Protein AF-0000000069347859 (afdb_homodimer)

Solvent-accessible surface area (backbone atoms only — not comparable to full-atom values): 22493 Å² total; per-residue (Å²): 118,84,64,68,65,34,41,18,44,29,50,79,55,50,52,41,18,40,32,42,60,48,51,50,51,42,46,73,40,62,38,60,33,41,24,38,64,28,28,34,39,69,63,22,77,39,37,33,40,25,36,61,44,46,33,32,34,40,77,71,50,85,68,45,31,38,32,39,39,41,43,64,59,62,72,77,44,47,63,52,31,40,75,20,56,45,35,29,45,25,37,44,47,92,66,30,78,89,48,43,68,61,45,37,49,52,29,45,75,60,68,25,45,30,26,36,26,42,52,62,86,49,64,65,72,76,50,46,62,44,57,69,38,97,70,43,44,61,30,41,34,43,27,21,30,75,79,59,64,82,80,47,68,54,42,72,76,42,41,58,47,40,33,52,47,31,72,76,37,67,66,58,45,27,30,39,40,40,42,34,36,88,89,40,33,55,64,45,15,65,29,49,33,31,29,45,30,25,28,50,53,33,68,68,38,96,49,37,41,58,45,49,48,51,47,45,48,37,26,52,52,35,59,67,74,99,117,83,65,70,66,34,40,18,44,28,50,80,56,50,51,40,18,40,31,41,58,48,51,51,51,43,46,73,38,62,39,61,33,42,22,38,63,28,28,34,40,69,62,21,79,40,37,33,38,24,38,62,45,46,32,32,36,40,77,70,50,86,67,44,32,39,31,38,38,42,42,63,59,62,74,77,43,48,64,53,30,40,75,21,55,45,37,29,45,24,37,43,47,92,66,30,77,89,47,42,67,62,45,39,49,52,31,46,75,60,67,26,45,30,26,38,26,42,51,63,88,50,66,63,74,74,50,47,62,45,56,68,39,97,69,43,43,61,31,41,34,43,27,20,30,75,79,58,64,82,79,45,68,53,42,72,78,43,40,58,47,39,33,53,47,32,72,76,37,68,64,57,45,26,30,37,40,40,42,34,36,86,91,40,33,54,61,45,15,64,29,48,33,32,29,44,30,26,28,50,53,32,69,68,38,97,50,37,41,57,45,50,48,50,48,44,48,37,27,52,53,36,61,68,74,99

Foldseek 3Di:
DAAAFAEEEECQQPDLVPSLVVVVVLVVLPGQAHEYEAACCVLANDHDDALVSLLVNVVRDPGAYHYAHSYQCLQVRLVSNLVSPHAADEYELVRCLVPVVVVLVSNVVSNHQYEYEYELVDDLVSQVCQCPDPRHGQEYEYEQDGPHDADDAGNLVSLVSLLVCCVVPVHGAYEYDHRDWLVCLLSNLLSPHRYYYHYCRQVVDPRNSVGSVSNNVSNVVNSVVD/DAAAFAEEEECQQPDLVPSLVVVVVLVVLPHQAHEYEAACCVLANDHDDALVSLLVNVVRDPGAYHYAHSYQCLQVRLVSNLVSPHAADEYELVRCLVPVVVVLVSNVVSNHQYEYEYELVDDLVSQVCQCPDPRHGQEYEYEQDGPHDADAAGNLVSLVSLLVCCVVPVHGAYEYDHRDWLVCLLSNLLSPHRYYYHYCRQVVDPRNSVGSVSNNVSNVVNSVVD

Radius of gyration: 23.57 Å; Cα contacts (8 Å, |Δi|>4): 1027; chains: 2; bounding box: 39×76×50 Å

Nearest PDB structures (foldseek):
  1h1z-assembly1_B  TM=1.000E+00  e=7.703E-39  Oryza sativa
  3ovr-assembly1_B  TM=9.730E-01  e=4.367E-28  Homo sapiens
  1tqx-assembly1_A  TM=9.495E-01  e=8.957E-27  Plasmodium falciparum 3D7
  2fli-assembly1_D  TM=9.448E-01  e=2.084E-24  Streptococcus pyogenes
  3ct7-assembly1_A  TM=8.861E-01  e=4.408E-19  unclassified

Organism: Musa acuminata subsp. malaccensis (NCBI:txid214687)

Structure (mmCIF, N/CA/C/O backbone):
data_AF-0000000069347859-model_v1
#
loop_
_entity.id
_entity.type
_entity.pdbx_description
1 polymer 'Ribulose-phosphate 3-epimerase'
#
loop_
_atom_site.group_PDB
_atom_site.id
_atom_site.type_symbol
_atom_site.label_atom_id
_atom_site.label_alt_id
_atom_site.label_comp_id
_atom_site.label_asym_id
_atom_site.label_entity_id
_atom_site.label_seq_id
_atom_site.pdbx_PDB_ins_code
_atom_site.Cartn_x
_atom_site.Cartn_y
_atom_site.Cartn_z
_atom_site.occupancy
_atom_site.B_iso_or_equiv
_atom_site.auth_seq_id
_atom_site.auth_comp_id
_atom_site.auth_asym_id
_atom_site.auth_atom_id
_atom_site.pdbx_PDB_model_num
ATOM 1 N N . MET A 1 1 ? -6.633 32.719 18.703 1 61.97 1 MET A N 1
ATOM 2 C CA . MET A 1 1 ? -6.188 31.594 19.531 1 61.97 1 MET A CA 1
ATOM 3 C C . MET A 1 1 ? -5.062 30.812 18.844 1 61.97 1 MET A C 1
ATOM 5 O O . MET A 1 1 ? -5.086 30.625 17.625 1 61.97 1 MET A O 1
ATOM 9 N N . ALA A 1 2 ? -3.932 30.531 19.484 1 82.81 2 ALA A N 1
ATOM 10 C CA . ALA A 1 2 ? -2.729 29.922 18.906 1 82.81 2 ALA A CA 1
ATOM 11 C C . ALA A 1 2 ? -2.984 28.484 18.484 1 82.81 2 ALA A C 1
ATOM 13 O O . ALA A 1 2 ? -3.688 27.734 19.172 1 82.81 2 ALA A O 1
ATOM 14 N N . VAL A 1 3 ? -2.725 28.172 17.281 1 93.12 3 VAL A N 1
ATOM 15 C CA . VAL A 1 3 ? -2.854 26.797 16.781 1 93.12 3 VAL A CA 1
ATOM 16 C C . VAL A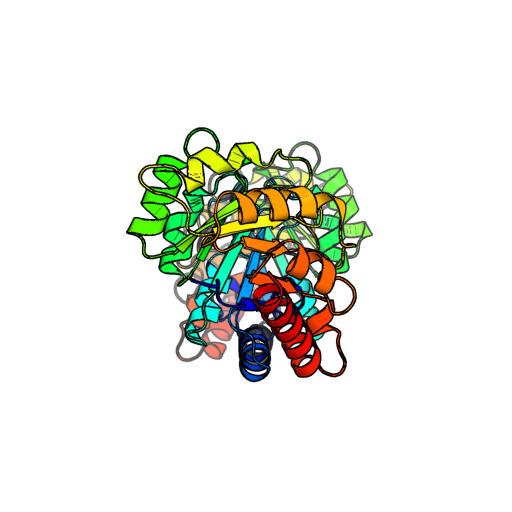 1 3 ? -1.973 25.859 17.594 1 93.12 3 VAL A C 1
ATOM 18 O O . VAL A 1 3 ? -0.969 26.281 18.172 1 93.12 3 VAL A O 1
ATOM 21 N N . VAL A 1 4 ? -2.428 24.641 17.797 1 97.25 4 VAL A N 1
ATOM 22 C CA . VAL A 1 4 ? -1.734 23.656 18.609 1 97.25 4 VAL A CA 1
ATOM 23 C C . VAL A 1 4 ? -0.662 22.953 17.781 1 97.25 4 VAL A C 1
ATOM 25 O O . VAL A 1 4 ? -0.899 22.594 16.641 1 97.25 4 VAL A O 1
ATOM 28 N N . ALA A 1 5 ? 0.494 22.797 18.359 1 98.62 5 ALA A N 1
ATOM 29 C CA . ALA A 1 5 ? 1.564 22.047 17.719 1 98.62 5 ALA A CA 1
ATOM 30 C C . ALA A 1 5 ? 1.192 20.562 17.594 1 98.62 5 ALA A C 1
ATOM 32 O O . ALA A 1 5 ? 0.828 19.922 18.594 1 98.62 5 ALA A O 1
ATOM 33 N N . LYS A 1 6 ? 1.215 20.016 16.438 1 98.81 6 LYS A N 1
ATOM 34 C CA . LYS A 1 6 ? 0.992 18.594 16.156 1 98.81 6 LYS A CA 1
ATOM 35 C C . LYS A 1 6 ? 2.197 17.984 15.453 1 98.81 6 LYS A C 1
ATOM 37 O O . LYS A 1 6 ? 2.555 18.391 14.344 1 98.81 6 LYS A O 1
ATOM 42 N N . ILE A 1 7 ? 2.787 17.047 16.125 1 98.94 7 ILE A N 1
ATOM 43 C CA . ILE A 1 7 ? 3.893 16.312 15.516 1 98.94 7 ILE A CA 1
ATOM 44 C C . ILE A 1 7 ? 3.389 14.984 14.969 1 98.94 7 ILE A C 1
ATOM 46 O O . ILE A 1 7 ? 2.795 14.188 15.711 1 98.94 7 ILE A O 1
ATOM 50 N N . ALA A 1 8 ? 3.615 14.727 13.688 1 98.94 8 ALA A N 1
ATOM 51 C CA . ALA A 1 8 ? 3.076 13.555 12.992 1 98.94 8 ALA A CA 1
ATOM 52 C C . ALA A 1 8 ? 4.18 12.789 12.266 1 98.94 8 ALA A C 1
ATOM 54 O O . ALA A 1 8 ? 4.379 12.969 11.062 1 98.94 8 ALA A O 1
ATOM 55 N N . PRO A 1 9 ? 4.871 11.914 12.961 1 98.88 9 PRO A N 1
ATOM 56 C CA . PRO A 1 9 ? 5.875 11.109 12.258 1 98.88 9 PRO A CA 1
ATOM 57 C C . PRO A 1 9 ? 5.301 10.359 11.062 1 98.88 9 PRO A C 1
ATOM 59 O O . PRO A 1 9 ? 4.199 9.812 11.141 1 98.88 9 PRO A O 1
ATOM 62 N N . SER A 1 10 ? 5.992 10.477 9.914 1 98.88 10 SER A N 1
ATOM 63 C CA . SER A 1 10 ? 5.586 9.719 8.734 1 98.88 10 SER A CA 1
ATOM 64 C C . SER A 1 10 ? 5.906 8.234 8.883 1 98.88 10 SER A C 1
ATOM 66 O O . SER A 1 10 ? 7.078 7.852 8.922 1 98.88 10 SER A O 1
ATOM 68 N N . MET A 1 11 ? 4.91 7.465 8.805 1 98.75 11 MET A N 1
ATOM 69 C CA . MET A 1 11 ? 5.086 6.023 8.984 1 98.75 11 MET A CA 1
ATOM 70 C C . MET A 1 11 ? 5.746 5.398 7.762 1 98.75 11 MET A C 1
ATOM 72 O O . MET A 1 11 ? 6.172 4.246 7.805 1 98.75 11 MET A O 1
ATOM 76 N N . LEU A 1 12 ? 5.883 6.156 6.715 1 98.56 12 LEU A N 1
ATOM 77 C CA . LEU A 1 12 ? 6.598 5.684 5.535 1 98.56 12 LEU A CA 1
ATOM 78 C C . LEU A 1 12 ? 8.023 5.281 5.891 1 98.56 12 LEU A C 1
ATOM 80 O O . LEU A 1 12 ? 8.625 4.438 5.219 1 98.56 12 LEU A O 1
ATOM 84 N N . SER A 1 13 ? 8.562 5.902 6.945 1 98.25 13 SER A N 1
ATOM 85 C CA . SER A 1 13 ? 9.938 5.629 7.367 1 98.25 13 SER A CA 1
ATOM 86 C C . SER A 1 13 ? 9.984 4.5 8.391 1 98.25 13 SER A C 1
ATOM 88 O O . SER A 1 13 ? 11.062 4.102 8.828 1 98.25 13 SER A O 1
ATOM 90 N N . SER A 1 14 ? 8.852 3.955 8.75 1 98.44 14 SER A N 1
ATOM 91 C CA . SER A 1 14 ? 8.789 2.908 9.766 1 98.44 14 SER A CA 1
ATOM 92 C C . SER A 1 14 ? 8.992 1.528 9.148 1 98.44 14 SER A C 1
ATOM 94 O O . SER A 1 14 ? 9.133 1.402 7.926 1 98.44 14 SER A O 1
ATOM 96 N N . ASP A 1 15 ? 9.102 0.506 10.016 1 98.69 15 ASP A N 1
ATOM 97 C CA . ASP A 1 15 ? 9.016 -0.893 9.609 1 98.69 15 ASP A CA 1
ATOM 98 C C . ASP A 1 15 ? 7.559 -1.321 9.43 1 98.69 15 ASP A C 1
ATOM 100 O O . ASP A 1 15 ? 6.895 -1.711 10.391 1 98.69 15 ASP A O 1
ATOM 104 N N . PHE A 1 16 ? 7.113 -1.392 8.164 1 98.88 16 PHE A N 1
ATOM 105 C CA . PHE A 1 16 ? 5.723 -1.728 7.883 1 98.88 16 PHE A CA 1
ATOM 106 C C . PHE A 1 16 ? 5.402 -3.143 8.344 1 98.88 16 PHE A C 1
ATOM 108 O O . PHE A 1 16 ? 4.234 -3.492 8.539 1 98.88 16 PHE A O 1
ATOM 115 N N . ALA A 1 17 ? 6.449 -3.967 8.484 1 98.88 17 ALA A N 1
ATOM 116 C CA . ALA A 1 17 ? 6.207 -5.348 8.898 1 98.88 17 ALA A CA 1
ATOM 117 C C . ALA A 1 17 ? 5.84 -5.414 10.383 1 98.88 17 ALA A C 1
ATOM 119 O O . ALA A 1 17 ? 5.34 -6.438 10.859 1 98.88 17 ALA A O 1
ATOM 120 N N . ASN A 1 18 ? 6.113 -4.379 11.109 1 98.81 18 ASN A N 1
ATOM 121 C CA . ASN A 1 18 ? 5.777 -4.227 12.516 1 98.81 18 ASN A CA 1
ATOM 122 C C . ASN A 1 18 ? 5.121 -2.875 12.797 1 98.81 18 ASN A C 1
ATOM 124 O O . ASN A 1 18 ? 5.523 -2.16 13.711 1 98.81 18 ASN A O 1
ATOM 128 N N . LEU A 1 19 ? 4.141 -2.586 12.039 1 98.94 19 LEU A N 1
ATOM 129 C CA . LEU A 1 19 ? 3.533 -1.259 11.984 1 98.94 19 LEU A CA 1
ATOM 130 C C . LEU A 1 19 ? 2.857 -0.917 13.305 1 98.94 19 LEU A C 1
ATOM 132 O O . LEU A 1 19 ? 2.932 0.223 13.773 1 98.94 19 LEU A O 1
ATOM 136 N N . ALA A 1 20 ? 2.186 -1.908 13.93 1 98.88 20 ALA A N 1
ATOM 137 C CA . ALA A 1 20 ? 1.507 -1.663 15.203 1 98.88 20 ALA A CA 1
ATOM 138 C C . ALA A 1 20 ? 2.498 -1.227 16.281 1 98.88 20 ALA A C 1
ATOM 140 O O . ALA A 1 20 ? 2.262 -0.247 16.984 1 98.88 20 ALA A O 1
ATOM 141 N N . SER A 1 21 ? 3.586 -1.919 16.359 1 98.81 21 SER A N 1
ATOM 142 C CA . SER A 1 21 ? 4.602 -1.599 17.359 1 98.81 21 SER A CA 1
ATOM 143 C C . SER A 1 21 ? 5.27 -0.26 17.062 1 98.81 21 SER A C 1
ATOM 145 O O . SER A 1 21 ? 5.578 0.505 17.969 1 98.81 21 SER A O 1
ATOM 147 N N . GLU A 1 22 ? 5.5 -0.014 15.797 1 98.81 22 GLU A N 1
ATOM 148 C CA . GLU A 1 22 ? 6.086 1.263 15.398 1 98.81 22 GLU A CA 1
ATOM 149 C C . GLU A 1 22 ? 5.164 2.426 15.75 1 98.81 22 GLU A C 1
ATOM 151 O O . GLU A 1 22 ? 5.625 3.473 16.203 1 98.81 22 GLU A O 1
ATOM 156 N N . ALA A 1 23 ? 3.904 2.221 15.469 1 98.88 23 ALA A N 1
ATOM 157 C CA . ALA A 1 23 ? 2.916 3.242 15.812 1 98.88 23 ALA A CA 1
ATOM 158 C C . ALA A 1 23 ? 2.906 3.518 17.312 1 98.88 23 ALA A C 1
ATOM 160 O O . ALA A 1 23 ? 2.943 4.676 17.734 1 98.88 23 ALA A O 1
ATOM 161 N N . GLU A 1 24 ? 2.869 2.473 18.094 1 98.81 24 GLU A N 1
ATOM 162 C CA . GLU A 1 24 ? 2.873 2.604 19.547 1 98.81 24 GLU A CA 1
ATOM 163 C C . GLU A 1 24 ? 4.137 3.307 20.031 1 98.81 24 GLU A C 1
ATOM 165 O O . GLU A 1 24 ? 4.074 4.156 20.922 1 98.81 24 GLU A O 1
ATOM 170 N N . ARG A 1 25 ? 5.195 2.914 19.469 1 98.56 25 ARG A N 1
ATOM 171 C CA . ARG A 1 25 ? 6.484 3.504 19.812 1 98.56 25 ARG A CA 1
ATOM 172 C C . ARG A 1 25 ? 6.473 5.012 19.594 1 98.56 25 ARG A C 1
ATOM 174 O O . ARG A 1 25 ? 6.895 5.777 20.469 1 98.56 25 ARG A O 1
ATOM 181 N N . MET A 1 26 ? 5.98 5.438 18.453 1 98.88 26 MET A N 1
ATOM 182 C CA . MET A 1 26 ? 5.945 6.859 18.125 1 98.88 26 MET A CA 1
ATOM 183 C C . MET A 1 26 ? 5.008 7.613 19.062 1 98.88 26 MET A C 1
ATOM 185 O O . MET A 1 26 ? 5.316 8.727 19.484 1 98.88 26 MET A O 1
ATOM 189 N N . LEU A 1 27 ? 3.875 7.008 19.359 1 98.88 27 LEU A N 1
ATOM 190 C CA . LEU A 1 27 ? 2.93 7.641 20.281 1 98.88 27 LEU A CA 1
ATOM 191 C C . LEU A 1 27 ? 3.533 7.781 21.672 1 98.88 27 LEU A C 1
ATOM 193 O O . LEU A 1 27 ? 3.404 8.828 22.297 1 98.88 27 LEU A O 1
ATOM 197 N N . ARG A 1 28 ? 4.215 6.77 22.094 1 98.62 28 ARG A N 1
ATOM 198 C CA . ARG A 1 28 ? 4.883 6.805 23.391 1 98.62 28 ARG A CA 1
ATOM 199 C C . ARG A 1 28 ? 5.953 7.887 23.422 1 98.62 28 ARG A C 1
ATOM 201 O O . ARG A 1 28 ? 6.195 8.5 24.469 1 98.62 28 ARG A O 1
ATOM 208 N N . PHE A 1 29 ? 6.527 8.133 22.297 1 98.69 29 PHE A N 1
ATOM 209 C CA . PHE A 1 29 ? 7.602 9.109 22.203 1 98.69 29 PHE A CA 1
ATOM 210 C C . PHE A 1 29 ? 7.043 10.523 22.109 1 98.69 29 PHE A C 1
ATOM 212 O O . PHE A 1 29 ? 7.797 11.5 22.109 1 98.69 29 PHE A O 1
ATOM 219 N N . GLY A 1 30 ? 5.715 10.656 21.969 1 98.69 30 GLY A N 1
ATOM 220 C CA . GLY A 1 30 ? 5.113 11.977 22.078 1 98.69 30 GLY A CA 1
ATOM 221 C C . GLY A 1 30 ? 4.461 12.438 20.781 1 98.69 30 GLY A C 1
ATOM 222 O O . GLY A 1 30 ? 4.027 13.586 20.688 1 98.69 30 GLY A O 1
ATOM 223 N N . ALA A 1 31 ? 4.383 11.594 19.812 1 98.88 31 ALA A N 1
ATOM 224 C CA . ALA A 1 31 ? 3.691 11.953 18.578 1 98.88 31 ALA A CA 1
ATOM 225 C C . ALA A 1 31 ? 2.215 12.242 18.844 1 98.88 31 ALA A C 1
ATOM 227 O O . ALA A 1 31 ? 1.581 11.57 19.656 1 98.88 31 ALA A O 1
ATOM 228 N N . ASP A 1 32 ? 1.672 13.211 18.156 1 98.88 32 ASP A N 1
ATOM 229 C CA . ASP A 1 32 ? 0.252 13.539 18.25 1 98.88 32 ASP A CA 1
ATOM 230 C C . ASP A 1 32 ? -0.556 12.758 17.203 1 98.88 32 ASP A C 1
ATOM 232 O O . ASP A 1 32 ? -1.674 12.32 17.484 1 98.88 32 ASP A O 1
ATOM 236 N N . TRP A 1 33 ? -0.047 12.688 16 1 98.88 33 TRP A N 1
ATOM 237 C CA . TRP A 1 33 ? -0.648 12.016 14.859 1 98.88 33 TRP A CA 1
ATOM 238 C C . TRP A 1 33 ? 0.317 11 14.258 1 98.88 33 TRP A C 1
ATOM 240 O O . TRP A 1 33 ? 1.512 11.008 14.562 1 98.88 33 TRP A O 1
ATOM 250 N N . LEU A 1 34 ? -0.183 10.055 13.547 1 98.94 34 LEU A N 1
ATOM 251 C CA . LEU A 1 34 ? 0.588 9.18 12.68 1 98.94 34 LEU A CA 1
ATOM 252 C C . LEU A 1 34 ? 0.297 9.477 11.211 1 98.94 34 LEU A C 1
ATOM 254 O O . LEU A 1 34 ? -0.839 9.336 10.758 1 98.94 34 LEU A O 1
ATOM 258 N N . HIS A 1 35 ? 1.325 9.961 10.547 1 98.94 35 HIS A N 1
ATOM 259 C CA . HIS A 1 35 ? 1.17 10.367 9.148 1 98.94 35 HIS A CA 1
ATOM 260 C C . HIS A 1 35 ? 1.277 9.164 8.219 1 98.94 35 HIS A C 1
ATOM 262 O O . HIS A 1 35 ? 2.271 8.43 8.25 1 98.94 35 HIS A O 1
ATOM 268 N N . MET A 1 36 ? 0.243 8.945 7.449 1 98.94 36 MET A N 1
ATOM 269 C CA . MET A 1 36 ? 0.14 7.793 6.555 1 98.94 36 MET A CA 1
ATOM 270 C C . MET A 1 36 ? 0.163 8.234 5.094 1 98.94 36 MET A C 1
ATOM 272 O O . MET A 1 36 ? -0.792 8.852 4.613 1 98.94 36 MET A O 1
ATOM 276 N N . ASP A 1 37 ? 1.221 7.91 4.422 1 98.94 37 ASP A N 1
ATOM 277 C CA . ASP A 1 37 ? 1.4 8.32 3.033 1 98.94 37 ASP A CA 1
ATOM 278 C C . ASP A 1 37 ? 0.78 7.301 2.078 1 98.94 37 ASP A C 1
ATOM 280 O O . ASP A 1 37 ? 1.318 6.207 1.892 1 98.94 37 ASP A O 1
ATOM 284 N N . ILE A 1 38 ? -0.315 7.664 1.462 1 98.94 38 ILE A N 1
ATOM 285 C CA . ILE A 1 38 ? -1.02 6.828 0.499 1 98.94 38 ILE A CA 1
ATOM 286 C C . ILE A 1 38 ? -0.676 7.273 -0.921 1 98.94 38 ILE A C 1
ATOM 288 O O . ILE A 1 38 ? -0.979 8.398 -1.314 1 98.94 38 ILE A O 1
ATOM 292 N N . MET A 1 39 ? 0.008 6.445 -1.697 1 98.94 39 MET A N 1
ATOM 293 C CA . MET A 1 39 ? 0.49 6.754 -3.041 1 98.94 39 MET A CA 1
ATOM 294 C C . MET A 1 39 ? 0.031 5.699 -4.039 1 98.94 39 MET A C 1
ATOM 296 O O . MET A 1 39 ? 0.104 4.5 -3.762 1 98.94 39 MET A O 1
ATOM 300 N N . ASP A 1 40 ? -0.379 6.094 -5.293 1 98.81 40 ASP A N 1
ATOM 301 C CA . ASP A 1 40 ? -1.04 5.152 -6.195 1 98.81 40 ASP A CA 1
ATOM 302 C C . ASP A 1 40 ? -0.142 4.805 -7.379 1 98.81 40 ASP A C 1
ATOM 304 O O . ASP A 1 40 ? -0.563 4.098 -8.297 1 98.81 40 ASP A O 1
ATOM 308 N N . GLY A 1 41 ? 1.106 5.348 -7.406 1 98.56 41 GLY A N 1
ATOM 309 C CA . GLY A 1 41 ? 1.998 5.051 -8.516 1 98.56 41 GLY A CA 1
ATOM 310 C C . GLY A 1 41 ? 1.647 5.805 -9.781 1 98.56 41 GLY A C 1
ATOM 311 O O . GLY A 1 41 ? 2.219 5.547 -10.844 1 98.56 41 GLY A O 1
ATOM 312 N N . HIS A 1 42 ? 0.699 6.719 -9.836 1 98.62 42 HIS A N 1
ATOM 313 C CA . HIS A 1 42 ? 0.256 7.496 -10.992 1 98.62 42 HIS A CA 1
ATOM 314 C C . HIS A 1 42 ? 0.398 8.992 -10.734 1 98.62 42 HIS A C 1
ATOM 316 O O . HIS A 1 42 ? 1.08 9.695 -11.484 1 98.62 42 HIS A O 1
ATOM 322 N N . PHE A 1 43 ? -0.199 9.453 -9.633 1 98.75 43 PHE A N 1
ATOM 323 C CA . PHE A 1 43 ? 0.003 10.852 -9.266 1 98.75 43 PHE A CA 1
ATOM 324 C C . PHE A 1 43 ? 1.464 11.109 -8.922 1 98.75 43 PHE A C 1
ATOM 326 O O . PHE A 1 43 ? 2.014 12.156 -9.289 1 98.75 43 PHE A O 1
ATOM 333 N N . VAL A 1 44 ? 2.041 10.211 -8.133 1 98.56 44 VAL A N 1
ATOM 334 C CA . VAL A 1 44 ? 3.477 10.102 -7.895 1 98.56 44 VAL A CA 1
ATOM 335 C C . VAL A 1 44 ? 3.979 8.734 -8.344 1 98.56 44 VAL A C 1
ATOM 337 O O . VAL A 1 44 ? 3.195 7.789 -8.461 1 98.56 44 VAL A O 1
ATOM 340 N N . PRO A 1 45 ? 5.25 8.602 -8.617 1 97.38 45 PRO A N 1
ATOM 341 C CA . PRO A 1 45 ? 5.738 7.34 -9.172 1 97.38 45 PRO A CA 1
ATOM 342 C C . PRO A 1 45 ? 5.715 6.199 -8.156 1 97.38 45 PRO A C 1
ATOM 344 O O . PRO A 1 45 ? 5.598 5.031 -8.539 1 97.38 45 PRO A O 1
ATOM 347 N N . ASN A 1 46 ? 5.754 6.473 -6.938 1 98.06 46 ASN A N 1
ATOM 348 C CA . ASN A 1 46 ? 5.816 5.449 -5.902 1 98.06 46 ASN A CA 1
ATOM 349 C C . ASN A 1 46 ? 4.43 4.918 -5.551 1 98.06 46 ASN A C 1
ATOM 351 O O . ASN A 1 46 ? 3.459 5.676 -5.535 1 98.06 46 ASN A O 1
ATOM 355 N N . LEU A 1 47 ? 4.316 3.582 -5.336 1 98.75 47 LEU A N 1
ATOM 356 C CA . LEU A 1 47 ? 3.148 2.916 -4.773 1 98.75 47 LEU A CA 1
ATOM 357 C C . LEU A 1 47 ? 3.414 2.477 -3.336 1 98.75 47 LEU A C 1
ATOM 359 O O . LEU A 1 47 ? 4.398 1.781 -3.066 1 98.75 47 LEU A O 1
ATOM 363 N N . THR A 1 48 ? 2.566 2.855 -2.375 1 98.81 48 THR A N 1
ATOM 364 C CA . THR A 1 48 ? 2.914 2.576 -0.987 1 98.81 48 THR A CA 1
ATOM 365 C C . THR A 1 48 ? 1.849 1.707 -0.326 1 98.81 48 THR A C 1
ATOM 367 O O . THR A 1 48 ? 1.874 0.481 -0.451 1 98.81 48 THR A O 1
ATOM 370 N N . ILE A 1 49 ? 0.79 2.357 0.238 1 98.94 49 ILE A N 1
ATOM 371 C CA . ILE A 1 49 ? -0.197 1.604 1.005 1 98.94 49 ILE A CA 1
ATOM 372 C C . ILE A 1 49 ? -1.601 2.104 0.669 1 98.94 49 ILE A C 1
ATOM 374 O O . ILE A 1 49 ? -1.763 3.188 0.105 1 98.94 49 ILE A O 1
ATOM 378 N N . GLY A 1 50 ? -2.596 1.266 0.981 1 98.75 50 GLY A N 1
ATOM 379 C CA . GLY A 1 50 ? -3.996 1.635 0.845 1 98.75 50 GLY A CA 1
ATOM 380 C C . GLY A 1 50 ? -4.828 1.285 2.064 1 98.75 50 GLY A C 1
ATOM 381 O O . GLY A 1 50 ? -4.293 1.156 3.168 1 98.75 50 GLY A O 1
ATOM 382 N N . ALA A 1 51 ? -6.109 1.195 1.87 1 98.88 51 ALA A N 1
ATOM 383 C CA . ALA A 1 51 ? -7.098 1.045 2.938 1 98.88 51 ALA A CA 1
ATOM 384 C C . ALA A 1 51 ? -6.816 -0.199 3.773 1 98.88 51 ALA A C 1
ATOM 386 O O . ALA A 1 51 ? -6.977 -0.183 4.996 1 98.88 51 ALA A O 1
ATOM 387 N N . PRO A 1 52 ? -6.324 -1.354 3.189 1 98.75 52 PRO A N 1
ATOM 388 C CA . PRO A 1 52 ? -6.102 -2.547 4.012 1 98.75 52 PRO A CA 1
ATOM 389 C C . PRO A 1 52 ? -5.066 -2.318 5.109 1 98.75 52 PRO A C 1
ATOM 391 O O . PRO A 1 52 ? -5.199 -2.855 6.211 1 98.75 52 PRO A O 1
ATOM 394 N N . VAL A 1 53 ? -4.09 -1.532 4.828 1 98.94 53 VAL A N 1
ATOM 395 C CA . VAL A 1 53 ? -3.053 -1.253 5.816 1 98.94 53 VAL A CA 1
ATOM 396 C C . VAL A 1 53 ? -3.607 -0.337 6.906 1 98.94 53 VAL A C 1
ATOM 398 O O . VAL A 1 53 ? -3.365 -0.555 8.094 1 98.94 53 VAL A O 1
ATOM 401 N N . ILE A 1 54 ? -4.367 0.666 6.488 1 98.94 54 ILE A N 1
ATOM 402 C CA . ILE A 1 54 ? -5.012 1.571 7.434 1 98.94 54 ILE A CA 1
ATOM 403 C C . ILE A 1 54 ? -5.938 0.781 8.352 1 98.94 54 ILE A C 1
ATOM 405 O O . ILE A 1 54 ? -5.918 0.965 9.57 1 98.94 54 ILE A O 1
ATOM 409 N N . GLU A 1 55 ? -6.727 -0.08 7.754 1 98.88 55 GLU A N 1
ATOM 410 C CA . GLU A 1 55 ? -7.684 -0.886 8.5 1 98.88 55 GLU A CA 1
ATOM 411 C C . GLU A 1 55 ? -6.98 -1.787 9.516 1 98.88 55 GLU A C 1
ATOM 413 O O . GLU A 1 55 ? -7.441 -1.935 10.648 1 98.88 55 GLU A O 1
ATOM 418 N N . SER A 1 56 ? -5.91 -2.402 9.109 1 98.88 56 SER A N 1
ATOM 419 C CA . SER A 1 56 ? -5.133 -3.252 10.008 1 98.88 56 SER A CA 1
ATOM 420 C C . SER A 1 56 ? -4.578 -2.453 11.18 1 98.88 56 SER A C 1
ATOM 422 O O . SER A 1 56 ? -4.68 -2.881 12.336 1 98.88 56 SER A O 1
ATOM 424 N N . LEU A 1 57 ? -4.004 -1.311 10.867 1 98.94 57 LEU A N 1
ATOM 425 C CA . LEU A 1 57 ? -3.404 -0.5 11.922 1 98.94 57 LEU A CA 1
ATOM 426 C C . LEU A 1 57 ? -4.469 0.015 12.883 1 98.94 57 LEU A C 1
ATOM 428 O O . LEU A 1 57 ? -4.234 0.099 14.086 1 98.94 57 LEU A O 1
ATOM 432 N N . ARG A 1 58 ? -5.609 0.348 12.367 1 98.94 58 ARG A N 1
ATOM 433 C CA . ARG A 1 58 ? -6.695 0.906 13.164 1 98.94 58 ARG A CA 1
ATOM 434 C C . ARG A 1 58 ? -7.086 -0.041 14.297 1 98.94 58 ARG A C 1
ATOM 436 O O . ARG A 1 58 ? -7.441 0.402 15.391 1 98.94 58 ARG A O 1
ATOM 443 N N . LYS A 1 59 ? -6.957 -1.311 14.125 1 98.69 59 LYS A N 1
ATOM 444 C CA . LYS A 1 59 ? -7.309 -2.311 15.125 1 98.69 59 LYS A CA 1
ATOM 445 C C . LYS A 1 59 ? -6.379 -2.229 16.328 1 98.69 59 LYS A C 1
ATOM 447 O O . LYS A 1 59 ? -6.684 -2.771 17.391 1 98.69 59 LYS A O 1
ATOM 452 N N . HIS A 1 60 ? -5.305 -1.512 16.188 1 98.81 60 HIS A N 1
ATOM 453 C CA . HIS A 1 60 ? -4.281 -1.578 17.219 1 98.81 60 HIS A CA 1
ATOM 454 C C . HIS A 1 60 ? -4.027 -0.205 17.828 1 98.81 60 HIS A C 1
ATOM 456 O O . HIS A 1 60 ? -3.174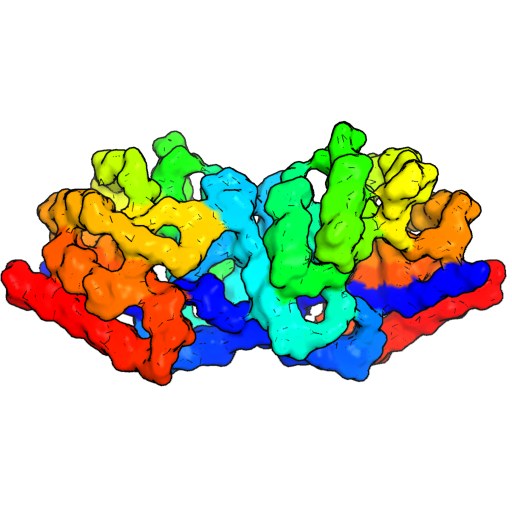 -0.061 18.719 1 98.81 60 HIS A O 1
ATOM 462 N N . THR A 1 61 ? -4.695 0.803 17.406 1 98.81 61 THR A N 1
ATOM 463 C CA . THR A 1 61 ? -4.453 2.143 17.938 1 98.81 61 THR A CA 1
ATOM 464 C C . THR A 1 61 ? -5.691 3.02 17.766 1 98.81 61 THR A C 1
ATOM 466 O O . THR A 1 61 ? -6.504 2.793 16.859 1 98.81 61 THR A O 1
ATOM 469 N N . LYS A 1 62 ? -5.836 3.969 18.547 1 98.25 62 LYS A N 1
ATOM 470 C CA . LYS A 1 62 ? -6.891 4.973 18.422 1 98.25 62 LYS A CA 1
ATOM 471 C C . LYS A 1 62 ? -6.324 6.316 17.969 1 98.25 62 LYS A C 1
ATOM 473 O O . LYS A 1 62 ? -7.035 7.32 17.953 1 98.25 62 LYS A O 1
ATOM 478 N N . ALA A 1 63 ? -5.055 6.277 17.641 1 98.69 63 ALA A N 1
ATOM 479 C CA . ALA A 1 63 ? -4.352 7.504 17.281 1 98.69 63 ALA A CA 1
ATOM 480 C C . ALA A 1 63 ? -4.996 8.156 16.062 1 98.69 63 ALA A C 1
ATOM 482 O O . ALA A 1 63 ? -5.715 7.5 15.297 1 98.69 63 ALA A O 1
ATOM 483 N N . TYR A 1 64 ? -4.836 9.469 15.93 1 98.94 64 TYR A N 1
ATOM 484 C CA . TYR A 1 64 ? -5.219 10.172 14.711 1 98.94 64 TYR A CA 1
ATOM 485 C C . TYR A 1 64 ? -4.367 9.719 13.531 1 98.94 64 TYR A C 1
ATOM 487 O O . TYR A 1 64 ? -3.158 9.945 13.5 1 98.94 64 TYR A O 1
ATOM 495 N N . LEU A 1 65 ? -5.023 9.039 12.602 1 98.94 65 LEU A N 1
ATOM 496 C CA . LEU A 1 65 ? -4.336 8.609 11.391 1 98.94 65 LEU A CA 1
ATOM 497 C C . LEU A 1 65 ? -4.453 9.672 10.297 1 98.94 65 LEU A C 1
ATOM 499 O O . LEU A 1 65 ? -5.512 9.828 9.688 1 98.94 65 LEU A O 1
ATOM 503 N N . ASP A 1 66 ? -3.402 10.422 10.125 1 98.94 66 ASP A N 1
ATOM 504 C CA . ASP A 1 66 ? -3.287 11.508 9.164 1 98.94 66 ASP A CA 1
ATOM 505 C C . ASP A 1 66 ? -2.963 10.977 7.766 1 98.94 66 ASP A C 1
ATOM 507 O O . ASP A 1 66 ? -1.792 10.883 7.391 1 98.94 66 ASP A O 1
ATOM 511 N N . CYS A 1 67 ? -4.016 10.68 6.996 1 98.94 67 CYS A N 1
ATOM 512 C CA . CYS A 1 67 ? -3.824 10.062 5.688 1 98.94 67 CYS A CA 1
ATOM 513 C C . CYS A 1 67 ? -3.602 11.117 4.613 1 98.94 67 CYS A C 1
ATOM 515 O O . CYS A 1 67 ? -4.488 11.93 4.344 1 98.94 67 CYS A O 1
ATOM 517 N N . HIS A 1 68 ? -2.43 11.141 4.082 1 98.94 68 HIS A N 1
ATOM 518 C CA . HIS A 1 68 ? -2.035 12 2.973 1 98.94 68 HIS A CA 1
ATOM 519 C C . HIS A 1 68 ? -2.104 11.258 1.645 1 98.94 68 HIS A C 1
ATOM 521 O O . HIS A 1 68 ? -1.279 10.383 1.377 1 98.94 68 HIS A O 1
ATOM 527 N N . LEU A 1 69 ? -3.102 11.664 0.805 1 98.94 69 LEU A N 1
ATOM 528 C CA . LEU A 1 69 ? -3.383 10.93 -0.426 1 98.94 69 LEU A CA 1
ATOM 529 C C . LEU A 1 69 ? -2.695 11.594 -1.618 1 98.94 69 LEU A C 1
ATOM 531 O O . LEU A 1 69 ? -3.111 12.664 -2.062 1 98.94 69 LEU A O 1
ATOM 535 N N . MET A 1 70 ? -1.658 10.984 -2.041 1 98.94 70 MET A N 1
ATOM 536 C CA . MET A 1 70 ? -1.018 11.305 -3.312 1 98.94 70 MET A CA 1
ATOM 537 C C . MET A 1 70 ? -1.495 10.359 -4.414 1 98.94 70 MET A C 1
ATOM 539 O O . MET A 1 70 ? -0.741 9.5 -4.871 1 98.94 70 MET A O 1
ATOM 543 N N . VAL A 1 71 ? -2.779 10.578 -4.816 1 98.88 71 VAL A N 1
ATOM 544 C CA . VAL A 1 71 ? -3.471 9.703 -5.762 1 98.88 71 VAL A CA 1
ATOM 545 C C . VAL A 1 71 ? -4.141 10.555 -6.844 1 98.88 71 VAL A C 1
ATOM 547 O O . VAL A 1 71 ? -4.438 11.727 -6.625 1 98.88 71 VAL A O 1
ATOM 550 N N . THR A 1 72 ? -4.484 9.938 -7.949 1 98.5 72 THR A N 1
ATOM 551 C CA . THR A 1 72 ? -5.055 10.617 -9.109 1 98.5 72 THR A CA 1
ATOM 552 C C . THR A 1 72 ? -6.547 10.875 -8.898 1 98.5 72 THR A C 1
ATOM 554 O O . THR A 1 72 ? -7.066 11.906 -9.328 1 98.5 72 THR A O 1
ATOM 557 N N . ASN A 1 73 ? -7.289 9.914 -8.234 1 97.88 73 ASN A N 1
ATOM 558 C CA . ASN A 1 73 ? -8.734 9.984 -8.07 1 97.88 73 ASN A CA 1
ATOM 559 C C . ASN A 1 73 ? -9.148 9.883 -6.605 1 97.88 73 ASN A C 1
ATOM 561 O O . ASN A 1 73 ? -9.75 8.891 -6.195 1 97.88 73 ASN A O 1
ATOM 565 N N . PRO A 1 74 ? -8.969 10.977 -5.898 1 98.81 74 PRO A N 1
ATOM 566 C CA . PRO A 1 74 ? -9.203 10.891 -4.457 1 98.81 74 PRO A CA 1
ATOM 567 C C . PRO A 1 74 ? -10.648 10.523 -4.121 1 98.81 74 PRO A C 1
ATOM 569 O O . PRO A 1 74 ? -10.906 9.898 -3.086 1 98.81 74 PRO A O 1
ATOM 572 N N . LEU A 1 75 ? -11.602 10.836 -4.996 1 98.62 75 LEU A N 1
ATOM 573 C CA . LEU A 1 75 ? -13 10.508 -4.738 1 98.62 75 LEU A CA 1
ATOM 574 C C . LEU A 1 75 ? -13.18 9.008 -4.551 1 98.62 75 LEU A C 1
ATOM 576 O O . LEU A 1 75 ? -14.023 8.57 -3.766 1 98.62 75 LEU A O 1
ATOM 580 N N . ASP A 1 76 ? -12.406 8.227 -5.223 1 98.38 76 ASP A N 1
ATOM 581 C CA . ASP A 1 76 ? -12.523 6.77 -5.191 1 98.38 76 ASP A CA 1
ATOM 582 C C . ASP A 1 76 ? -12.148 6.219 -3.818 1 98.38 76 ASP A C 1
ATOM 584 O O . ASP A 1 76 ? -12.477 5.074 -3.494 1 98.38 76 ASP A O 1
ATOM 588 N N . TYR A 1 77 ? -11.5 7.02 -2.977 1 98.75 77 TYR A N 1
ATOM 589 C CA . TYR A 1 77 ? -10.898 6.48 -1.764 1 98.75 77 TYR A CA 1
ATOM 590 C C . TYR A 1 77 ? -11.641 6.961 -0.522 1 98.75 77 TYR A C 1
ATOM 592 O O . TYR A 1 77 ? -11.336 6.527 0.593 1 98.75 77 TYR A O 1
ATOM 600 N N . VAL A 1 78 ? -12.641 7.859 -0.674 1 98.88 78 VAL A N 1
ATOM 601 C CA . VAL A 1 78 ? -13.336 8.414 0.484 1 98.88 78 VAL A CA 1
ATOM 602 C C . VAL A 1 78 ? -14 7.289 1.272 1 98.88 78 VAL A C 1
ATOM 604 O O . VAL A 1 78 ? -13.758 7.133 2.473 1 98.88 78 VAL A O 1
ATOM 607 N N . GLU A 1 79 ? -14.742 6.469 0.634 1 98.69 79 GLU A N 1
ATOM 608 C CA . GLU A 1 79 ? -15.469 5.406 1.317 1 98.69 79 GLU A CA 1
ATOM 609 C C . GLU A 1 79 ? -14.516 4.359 1.885 1 98.69 79 GLU A C 1
ATOM 611 O O . GLU A 1 79 ? -14.602 4.012 3.064 1 98.69 79 GLU A O 1
ATOM 616 N N . PRO A 1 80 ? -13.555 3.84 1.106 1 98.69 80 PRO A N 1
ATOM 617 C CA . PRO A 1 80 ? -12.664 2.803 1.64 1 98.69 80 PRO A CA 1
ATOM 618 C C . PRO A 1 80 ? -11.844 3.287 2.83 1 98.69 80 PRO A C 1
ATOM 620 O O . PRO A 1 80 ? -11.625 2.533 3.783 1 98.69 80 PRO A O 1
ATOM 623 N N . LEU A 1 81 ? -11.406 4.512 2.816 1 98.94 81 LEU A N 1
ATOM 624 C CA . LEU A 1 81 ? -10.57 5 3.906 1 98.94 81 LEU A CA 1
ATOM 625 C C . LEU A 1 81 ? -11.414 5.301 5.145 1 98.94 81 LEU A C 1
ATOM 627 O O . LEU A 1 81 ? -10.953 5.102 6.273 1 98.94 81 LEU A O 1
ATOM 631 N N . ALA A 1 82 ? -12.617 5.801 4.922 1 98.94 82 ALA A N 1
ATOM 632 C CA . ALA A 1 82 ? -13.523 5.984 6.051 1 98.94 82 ALA A CA 1
ATOM 633 C C . ALA A 1 82 ? -13.797 4.66 6.754 1 98.94 82 ALA A C 1
ATOM 635 O O . ALA A 1 82 ? -13.703 4.562 7.977 1 98.94 82 ALA A O 1
ATOM 636 N N . LYS A 1 83 ? -14.117 3.662 5.945 1 98.75 83 LYS A N 1
ATOM 637 C CA . LYS A 1 83 ? -14.383 2.334 6.492 1 98.75 83 LYS A CA 1
ATOM 638 C C . LYS A 1 83 ? -13.148 1.774 7.195 1 98.75 83 LYS A C 1
ATOM 640 O O . LYS A 1 83 ? -13.273 1.066 8.195 1 98.75 83 LYS A O 1
ATOM 645 N N . ALA A 1 84 ? -11.992 2.115 6.707 1 98.88 84 ALA A N 1
ATOM 646 C CA . ALA A 1 84 ? -10.734 1.601 7.238 1 98.88 84 ALA A CA 1
ATOM 647 C C . ALA A 1 84 ? -10.383 2.275 8.562 1 98.88 84 ALA A C 1
ATOM 649 O O . ALA A 1 84 ? -9.531 1.782 9.312 1 98.88 84 ALA A O 1
ATOM 650 N N . GLY A 1 85 ? -10.961 3.439 8.836 1 98.88 85 GLY A N 1
ATOM 651 C CA . GLY A 1 85 ? -10.734 4.102 10.109 1 98.88 85 GLY A CA 1
ATOM 652 C C . GLY A 1 85 ? -9.773 5.27 10.016 1 98.88 85 GLY A C 1
ATOM 653 O O . GLY A 1 85 ? -9.172 5.668 11.008 1 98.88 85 GLY A O 1
ATOM 654 N N . ALA A 1 86 ? -9.609 5.809 8.852 1 98.88 86 ALA A N 1
ATOM 655 C CA . ALA A 1 86 ? -8.812 7.027 8.688 1 98.88 86 ALA A CA 1
ATOM 656 C C . ALA A 1 86 ? -9.406 8.18 9.492 1 98.88 86 ALA A C 1
ATOM 658 O O . ALA A 1 86 ? -10.633 8.289 9.625 1 98.88 86 ALA A O 1
ATOM 659 N N . SER A 1 87 ? -8.523 9.023 10.086 1 98.94 87 SER A N 1
ATOM 660 C CA . SER A 1 87 ? -8.969 10.203 10.812 1 98.94 87 SER A CA 1
ATOM 661 C C . SER A 1 87 ? -8.984 11.438 9.922 1 98.94 87 SER A C 1
ATOM 663 O O . SER A 1 87 ? -9.953 12.195 9.906 1 98.94 87 SER A O 1
ATOM 665 N N . GLY A 1 88 ? -7.891 11.68 9.297 1 98.88 88 GLY A N 1
ATOM 666 C CA . GLY A 1 88 ? -7.758 12.75 8.32 1 98.88 88 GLY A CA 1
ATOM 667 C C . GLY A 1 88 ? -7.668 12.25 6.895 1 98.88 88 GLY A C 1
ATOM 668 O O . GLY A 1 88 ? -7.16 11.156 6.645 1 98.88 88 GLY A O 1
ATOM 669 N N . PHE A 1 89 ? -8.141 13.039 5.977 1 98.94 89 PHE A N 1
ATOM 670 C CA . PHE A 1 89 ? -8.086 12.797 4.539 1 98.94 89 PHE A CA 1
ATOM 671 C C . PHE A 1 89 ? -7.602 14.039 3.799 1 98.94 89 PHE A C 1
ATOM 673 O O . PHE A 1 89 ? -8.367 14.984 3.598 1 98.94 89 PHE A O 1
ATOM 680 N N . THR A 1 90 ? -6.336 14 3.418 1 98.94 90 THR A N 1
ATOM 681 C CA . THR A 1 90 ? -5.727 15.141 2.74 1 98.94 90 THR A CA 1
ATOM 682 C C . THR A 1 90 ? -5.441 14.805 1.277 1 98.94 90 THR A C 1
ATOM 684 O O . THR A 1 90 ? -4.656 13.906 0.982 1 98.94 90 THR A O 1
ATOM 687 N N . PHE A 1 91 ? -6.121 15.508 0.366 1 98.94 91 PHE A N 1
ATOM 688 C CA . PHE A 1 91 ? -5.957 15.281 -1.066 1 98.94 91 PHE A CA 1
ATOM 689 C C . PHE A 1 91 ? -5.195 16.438 -1.709 1 98.94 91 PHE A C 1
ATOM 691 O O . PHE A 1 91 ? -5.09 17.516 -1.129 1 98.94 91 PHE A O 1
ATOM 698 N N . HIS A 1 92 ? -4.637 16.234 -2.889 1 98.94 92 HIS A N 1
ATOM 699 C CA . HIS A 1 92 ? -3.898 17.266 -3.596 1 98.94 92 HIS A CA 1
ATOM 700 C C . HIS A 1 92 ? -4.832 18.125 -4.445 1 98.94 92 HIS A C 1
ATOM 702 O O . HIS A 1 92 ? -5.668 17.594 -5.184 1 98.94 92 HIS A O 1
ATOM 708 N N . VAL A 1 93 ? -4.625 19.375 -4.402 1 98.81 93 VAL A N 1
ATOM 709 C CA . VAL A 1 93 ? -5.48 20.312 -5.109 1 98.81 93 VAL A CA 1
ATOM 710 C C . VAL A 1 93 ? -5.32 20.141 -6.617 1 98.81 93 VAL A C 1
ATOM 712 O O . VAL A 1 93 ? -6.266 20.344 -7.379 1 98.81 93 VAL A O 1
ATOM 715 N N . GLU A 1 94 ? -4.137 19.719 -7.086 1 98.75 94 GLU A N 1
ATOM 716 C CA . GLU A 1 94 ? -3.791 19.609 -8.5 1 98.75 94 GLU A CA 1
ATOM 717 C C . GLU A 1 94 ? -4.73 18.656 -9.219 1 98.75 94 GLU A C 1
ATOM 719 O O . GLU A 1 94 ? -4.961 18.797 -10.422 1 98.75 94 GLU A O 1
ATOM 724 N N . VAL A 1 95 ? -5.402 17.672 -8.469 1 98.38 95 VAL A N 1
ATOM 725 C CA . VAL A 1 95 ? -6.23 16.672 -9.141 1 98.38 95 VAL A CA 1
ATOM 726 C C . VAL A 1 95 ? -7.699 16.906 -8.805 1 98.38 95 VAL A C 1
ATOM 728 O O . VAL A 1 95 ? -8.578 16.203 -9.297 1 98.38 95 VAL A O 1
ATOM 731 N N . ALA A 1 96 ? -8.016 17.891 -7.973 1 97.12 96 ALA A N 1
ATOM 732 C CA . ALA A 1 96 ? -9.375 17.984 -7.457 1 97.12 96 ALA A CA 1
ATOM 733 C C . ALA A 1 96 ? -9.992 19.344 -7.801 1 97.12 96 ALA A C 1
ATOM 735 O O . ALA A 1 96 ? -11.055 19.703 -7.277 1 97.12 96 ALA A O 1
ATOM 736 N N . LYS A 1 97 ? -9.438 20.125 -8.664 1 94.81 97 LYS A N 1
ATOM 737 C CA . LYS A 1 97 ? -9.812 21.5 -8.93 1 94.81 97 LYS A CA 1
ATOM 738 C C . LYS A 1 97 ? -11.289 21.625 -9.305 1 94.81 97 LYS A C 1
ATOM 740 O O . LYS A 1 97 ? -11.969 22.562 -8.883 1 94.81 97 LYS A O 1
ATOM 745 N N . ASP A 1 98 ? -11.82 20.625 -10 1 95.19 98 ASP A N 1
ATOM 746 C CA . ASP A 1 98 ? -13.148 20.75 -10.594 1 95.19 98 ASP A CA 1
ATOM 747 C C . ASP A 1 98 ? -14.219 20.141 -9.688 1 95.19 98 ASP A C 1
ATOM 749 O O . ASP A 1 98 ? -15.414 20.344 -9.906 1 95.19 98 ASP A O 1
ATOM 753 N N . TYR A 1 99 ? -13.766 19.422 -8.664 1 96.88 99 TYR A N 1
ATOM 754 C CA . TYR A 1 99 ? -14.797 18.703 -7.922 1 96.88 99 TYR A CA 1
ATOM 755 C C . TYR A 1 99 ? -14.5 18.719 -6.426 1 96.88 99 TYR A C 1
ATOM 757 O O . TYR A 1 99 ? -15.023 17.906 -5.672 1 96.88 99 TYR A O 1
ATOM 765 N N . TRP A 1 100 ? -13.656 19.625 -5.984 1 96.94 100 TRP A N 1
ATOM 766 C CA . TRP A 1 100 ? -13.188 19.609 -4.602 1 96.94 100 TRP A CA 1
ATOM 767 C C . TRP A 1 100 ? -14.344 19.828 -3.635 1 96.94 100 TRP A C 1
ATOM 769 O O . TRP A 1 100 ? -14.344 19.297 -2.521 1 96.94 100 TRP A O 1
ATOM 779 N N . GLN A 1 101 ? -15.336 20.609 -3.975 1 97.25 101 GLN A N 1
ATOM 780 C CA . GLN A 1 101 ? -16.453 20.859 -3.076 1 97.25 101 GLN A CA 1
ATOM 781 C C . GLN A 1 101 ? -17.188 19.578 -2.723 1 97.25 101 GLN A C 1
ATOM 783 O O . GLN A 1 101 ? -17.453 19.312 -1.551 1 97.25 101 GLN A O 1
ATOM 788 N N . ASP A 1 102 ? -17.484 18.859 -3.789 1 97.56 102 ASP A N 1
ATOM 789 C CA . ASP A 1 102 ? -18.109 17.562 -3.574 1 97.56 102 ASP A CA 1
ATOM 790 C C . ASP A 1 102 ? -17.203 16.641 -2.771 1 97.56 102 ASP A C 1
ATOM 792 O O . ASP A 1 102 ? -17.656 15.914 -1.886 1 97.56 102 ASP A O 1
ATOM 796 N N . LEU A 1 103 ? -15.953 16.625 -3.041 1 98.44 103 LEU A N 1
ATOM 797 C CA . LEU A 1 103 ? -14.969 15.805 -2.354 1 98.44 103 LEU A CA 1
ATOM 798 C C . LEU A 1 103 ? -14.914 16.141 -0.867 1 98.44 103 LEU A C 1
ATOM 800 O O . LEU A 1 103 ? -15.008 15.25 -0.021 1 98.44 103 LEU A O 1
ATOM 804 N N . VAL A 1 104 ? -14.82 17.422 -0.511 1 98.69 104 VAL A N 1
ATOM 805 C CA . VAL A 1 104 ? -14.766 17.859 0.88 1 98.69 104 VAL A CA 1
ATOM 806 C C . VAL A 1 104 ? -16.047 17.453 1.602 1 98.69 104 VAL A C 1
ATOM 808 O O . VAL A 1 104 ? -16 16.969 2.736 1 98.69 104 VAL A O 1
ATOM 811 N N . HIS A 1 105 ? -17.125 17.625 0.922 1 98.38 105 HIS A N 1
ATOM 812 C CA . HIS A 1 105 ? -18.406 17.234 1.49 1 98.38 105 HIS A CA 1
ATOM 813 C C . HIS A 1 105 ? -18.438 15.75 1.816 1 98.38 105 HIS A C 1
ATOM 815 O O . HIS A 1 105 ? -18.828 15.359 2.918 1 98.38 105 HIS A O 1
ATOM 821 N N . GLN A 1 106 ? -18 14.922 0.909 1 98.62 106 GLN A N 1
ATOM 822 C CA . GLN A 1 106 ? -18.016 13.477 1.107 1 98.62 106 GLN A CA 1
ATOM 823 C C . GLN A 1 106 ? -17.094 13.07 2.242 1 98.62 106 GLN A C 1
ATOM 825 O O . GLN A 1 106 ? -17.406 12.172 3.025 1 98.62 106 GLN A O 1
ATOM 830 N N . ILE A 1 107 ? -15.922 13.68 2.32 1 98.81 107 ILE A N 1
ATOM 831 C CA . ILE A 1 107 ? -14.961 13.398 3.383 1 98.81 107 ILE A CA 1
ATOM 832 C C . ILE A 1 107 ? -15.602 13.688 4.742 1 98.81 107 ILE A C 1
ATOM 834 O O . ILE A 1 107 ? -15.555 12.852 5.645 1 98.81 107 ILE A O 1
ATOM 838 N N . LYS A 1 108 ? -16.266 14.82 4.871 1 98.75 108 LYS A N 1
ATOM 839 C CA . LYS A 1 108 ? -16.859 15.25 6.133 1 98.75 108 LYS A CA 1
ATOM 840 C C . LYS A 1 108 ? -18.047 14.367 6.508 1 98.75 108 LYS A C 1
ATOM 842 O O . LYS A 1 108 ? -18.203 13.992 7.672 1 98.75 108 LYS A O 1
ATOM 847 N N . VAL A 1 109 ? -18.844 14.039 5.516 1 98.38 109 VAL A N 1
ATOM 848 C CA . VAL A 1 109 ? -20.031 13.227 5.762 1 98.38 109 VAL A CA 1
ATOM 849 C C . VAL A 1 109 ? -19.609 11.852 6.289 1 98.38 109 VAL A C 1
ATOM 851 O O . VAL A 1 109 ? -20.328 11.258 7.102 1 98.38 109 VAL A O 1
ATOM 854 N N . LYS A 1 110 ? -18.469 11.406 5.91 1 98.69 110 LYS A N 1
ATOM 855 C CA . LYS A 1 110 ? -17.984 10.086 6.336 1 98.69 110 LYS A CA 1
ATOM 856 C C . LYS A 1 110 ? -17.203 10.188 7.641 1 98.69 110 LYS A C 1
ATOM 858 O O . LYS A 1 110 ? -16.625 9.195 8.102 1 98.69 110 LYS A O 1
ATOM 863 N N . GLY A 1 111 ? -17.062 11.344 8.203 1 98.5 111 GLY A N 1
ATOM 864 C CA . GLY A 1 111 ? -16.516 11.508 9.547 1 98.5 111 GLY A CA 1
ATOM 865 C C . GLY A 1 111 ? -15.023 11.773 9.555 1 98.5 111 GLY A C 1
ATOM 866 O O . GLY A 1 111 ? -14.391 11.734 10.609 1 98.5 111 GLY A O 1
ATOM 867 N N . MET A 1 112 ? -14.445 12.031 8.445 1 98.88 112 MET A N 1
ATOM 868 C CA . MET A 1 112 ? -13.016 12.328 8.383 1 98.88 112 MET A CA 1
ATOM 869 C C . MET A 1 112 ? -12.773 13.828 8.312 1 98.88 112 MET A C 1
ATOM 871 O O . MET A 1 112 ? -13.664 14.594 7.926 1 98.88 112 MET A O 1
ATOM 875 N N . ARG A 1 113 ? -11.594 14.266 8.742 1 98.81 113 ARG A N 1
ATOM 876 C CA . ARG A 1 113 ? -11.164 15.656 8.664 1 98.81 113 ARG A CA 1
ATOM 877 C C . ARG A 1 113 ? -10.555 15.969 7.305 1 98.81 113 ARG A C 1
ATOM 879 O O . ARG A 1 113 ? -9.516 15.422 6.945 1 98.81 113 ARG A O 1
ATOM 886 N N . PRO A 1 114 ? -11.172 16.859 6.559 1 98.88 114 PRO A N 1
ATOM 887 C CA . PRO A 1 114 ? -10.648 17.141 5.223 1 98.88 114 PRO A CA 1
ATOM 888 C C . PRO A 1 114 ? -9.438 18.062 5.254 1 98.88 114 PRO A C 1
ATOM 890 O O . PRO A 1 114 ? -9.43 19.062 5.992 1 98.88 114 PRO A O 1
ATOM 893 N N . GLY A 1 115 ? -8.383 17.75 4.535 1 98.94 115 GLY A N 1
ATOM 894 C CA . GLY A 1 115 ? -7.227 18.594 4.25 1 98.94 115 GLY A CA 1
ATOM 895 C C . GLY A 1 115 ? -6.918 18.703 2.768 1 98.94 115 GLY A C 1
ATOM 896 O O . GLY A 1 115 ? -7.391 17.891 1.968 1 98.94 115 GLY A O 1
ATOM 897 N N . VAL A 1 116 ? -6.223 19.75 2.406 1 98.94 116 VAL A N 1
ATOM 898 C CA . VAL A 1 116 ? -5.789 19.906 1.022 1 98.94 116 VAL A CA 1
ATOM 899 C C . VAL A 1 116 ? -4.277 20.141 0.977 1 98.94 116 VAL A C 1
ATOM 901 O O . VAL A 1 116 ? -3.723 20.828 1.827 1 98.94 116 VAL A O 1
ATOM 904 N N . ALA A 1 117 ? -3.648 19.438 0.083 1 98.94 117 ALA A N 1
ATOM 905 C CA . ALA A 1 117 ? -2.207 19.547 -0.12 1 98.94 117 ALA A CA 1
ATOM 906 C C . ALA A 1 117 ? -1.891 20.266 -1.435 1 98.94 117 ALA A C 1
ATOM 908 O O . ALA A 1 117 ? -2.695 20.234 -2.367 1 98.94 117 ALA A O 1
ATOM 909 N N . LEU A 1 118 ? -0.766 20.891 -1.496 1 98.88 118 LEU A N 1
ATOM 910 C CA . LEU A 1 118 ? -0.279 21.453 -2.748 1 98.88 118 LEU A CA 1
ATOM 911 C C . LEU A 1 118 ? 1.217 21.203 -2.912 1 98.88 118 LEU A C 1
ATOM 913 O O . LEU A 1 118 ? 1.965 21.234 -1.931 1 98.88 118 LEU A O 1
ATOM 917 N N . LYS A 1 119 ? 1.634 20.984 -4.125 1 98.75 119 LYS A N 1
ATOM 918 C CA . LYS A 1 119 ? 3.029 20.766 -4.496 1 98.75 119 LYS A CA 1
ATOM 919 C C . LYS A 1 119 ? 3.836 22.062 -4.387 1 98.75 119 LYS A C 1
ATOM 921 O O . LYS A 1 119 ? 3.268 23.156 -4.352 1 98.75 119 LYS A O 1
ATOM 926 N N . PRO A 1 120 ? 5.16 21.875 -4.312 1 98.81 120 PRO A N 1
ATOM 927 C CA . PRO A 1 120 ? 6.008 23.078 -4.242 1 98.81 120 PRO A CA 1
ATOM 928 C C . PRO A 1 120 ? 5.762 24.031 -5.402 1 98.81 120 PRO A C 1
ATOM 930 O O . PRO A 1 120 ? 5.762 25.25 -5.211 1 98.81 120 PRO A O 1
ATOM 933 N N . GLY A 1 121 ? 5.441 23.5 -6.539 1 98.62 121 GLY A N 1
ATOM 934 C CA . GLY A 1 121 ? 5.293 24.328 -7.723 1 98.62 121 GLY A CA 1
ATOM 935 C C . GLY A 1 121 ? 3.891 24.875 -7.898 1 98.62 121 GLY A C 1
ATOM 936 O O . GLY A 1 121 ? 3.652 25.719 -8.766 1 98.62 121 GLY A O 1
ATOM 937 N N . THR A 1 122 ? 2.93 24.469 -7.141 1 98.81 122 THR A N 1
ATOM 938 C CA . THR A 1 122 ? 1.543 24.906 -7.227 1 98.81 122 THR A CA 1
ATOM 939 C C . THR A 1 122 ? 1.344 26.203 -6.449 1 98.81 122 THR A C 1
ATOM 941 O O . THR A 1 122 ? 1.699 26.297 -5.273 1 98.81 122 THR A O 1
ATOM 944 N N . PRO A 1 123 ? 0.801 27.266 -7.02 1 98.62 123 PRO A N 1
ATOM 945 C CA . PRO A 1 123 ? 0.574 28.516 -6.312 1 98.62 123 PRO A CA 1
ATOM 946 C C . PRO A 1 123 ? -0.356 28.359 -5.109 1 98.62 123 PRO A C 1
ATOM 948 O O . PRO A 1 123 ? -1.338 27.625 -5.176 1 98.62 123 PRO A O 1
ATOM 951 N N . VAL A 1 124 ? -0.054 29.078 -4.031 1 98.81 124 VAL A N 1
ATOM 952 C CA . VAL A 1 124 ? -0.792 28.969 -2.777 1 98.81 124 VAL A CA 1
ATOM 953 C C . VAL A 1 124 ? -2.229 29.438 -2.98 1 98.81 124 VAL A C 1
ATOM 955 O O . VAL A 1 124 ? -3.15 28.953 -2.326 1 98.81 124 VAL A O 1
ATOM 958 N N . GLU A 1 125 ? -2.473 30.297 -3.934 1 98.56 125 GLU A N 1
ATOM 959 C CA . GLU A 1 125 ? -3.791 30.859 -4.207 1 98.56 125 GLU A CA 1
ATOM 960 C C . GLU A 1 125 ? -4.785 29.766 -4.605 1 98.56 125 GLU A C 1
ATOM 962 O O . GLU A 1 125 ? -5.996 29.953 -4.473 1 98.56 125 GLU A O 1
ATOM 967 N N . GLU A 1 126 ? -4.293 28.641 -5.051 1 98.38 126 GLU A N 1
ATOM 968 C CA . GLU A 1 126 ? -5.152 27.562 -5.531 1 98.38 126 GLU A CA 1
ATOM 969 C C . GLU A 1 126 ? -5.914 26.906 -4.383 1 98.38 126 GLU A C 1
ATOM 971 O O . GLU A 1 126 ? -6.93 26.234 -4.598 1 98.38 126 GLU A O 1
ATOM 976 N N . VAL A 1 127 ? -5.434 27.109 -3.172 1 98.62 127 VAL A N 1
ATOM 977 C CA . VAL A 1 127 ? -6.094 26.422 -2.068 1 98.62 127 VAL A CA 1
ATOM 978 C C . VAL A 1 127 ? -7.02 27.391 -1.336 1 98.62 127 VAL A C 1
ATOM 980 O O . VAL A 1 127 ? -7.793 26.984 -0.467 1 98.62 127 VAL A O 1
ATOM 983 N N . TYR A 1 128 ? -6.98 28.734 -1.644 1 98.56 128 TYR A N 1
ATOM 984 C CA . TYR A 1 128 ? -7.785 29.719 -0.928 1 98.56 128 TYR A CA 1
ATOM 985 C C . TYR A 1 128 ? -9.266 29.391 -1.016 1 98.56 128 TYR A C 1
ATOM 987 O O . TYR A 1 128 ? -9.977 29.406 -0.005 1 98.56 128 TYR A O 1
ATOM 995 N N . PRO A 1 129 ? -9.82 29.031 -2.217 1 97.75 129 PRO A N 1
ATOM 996 C CA . PRO A 1 129 ? -11.242 28.703 -2.301 1 97.75 129 PRO A CA 1
ATOM 997 C C . PRO A 1 129 ? -11.641 27.547 -1.39 1 97.75 129 PRO A C 1
ATOM 999 O O . PRO A 1 129 ? -12.781 27.484 -0.913 1 97.75 129 PRO A O 1
ATOM 1002 N N . LEU A 1 130 ? -10.742 26.625 -1.124 1 98.31 130 LEU A N 1
ATOM 1003 C CA . LEU A 1 130 ? -11.023 25.469 -0.292 1 98.31 130 LEU A CA 1
ATOM 1004 C C . LEU A 1 130 ? -11.078 25.844 1.183 1 98.31 130 LEU A C 1
ATOM 1006 O O . LEU A 1 130 ? -11.734 25.172 1.981 1 98.31 130 LEU A O 1
ATOM 1010 N N . VAL A 1 131 ? -10.344 26.844 1.551 1 98.31 131 VAL A N 1
ATOM 1011 C CA . VAL A 1 131 ? -10.305 27.312 2.932 1 98.31 131 VAL A CA 1
ATOM 1012 C C . VAL A 1 131 ? -11.477 28.25 3.189 1 98.31 131 VAL A C 1
ATOM 1014 O O . VAL A 1 131 ? -12.039 28.266 4.281 1 98.31 131 VAL A O 1
ATOM 1017 N N . GLU A 1 132 ? -11.875 28.984 2.174 1 97.25 132 GLU A N 1
ATOM 1018 C CA . GLU A 1 132 ? -12.852 30.062 2.322 1 97.25 132 GLU A CA 1
ATOM 1019 C C . GLU A 1 132 ? -14.258 29.594 1.947 1 97.25 132 GLU A C 1
ATOM 1021 O O . GLU A 1 132 ? -15.242 30.281 2.242 1 97.25 132 GLU A O 1
ATOM 1026 N N . GLY A 1 133 ? -14.383 28.484 1.331 1 90.81 133 GLY A N 1
ATOM 1027 C CA . GLY A 1 133 ? -15.664 28.016 0.822 1 90.81 133 GLY A CA 1
ATOM 1028 C C . GLY A 1 133 ? -16.656 27.672 1.921 1 90.81 133 GLY A C 1
ATOM 1029 O O . GLY A 1 133 ? -16.328 27.781 3.105 1 90.81 133 GLY A O 1
ATOM 1030 N N . GLU A 1 134 ? -17.891 27.328 1.514 1 91.44 134 GLU A N 1
ATOM 1031 C CA . GLU A 1 134 ? -18.984 27 2.426 1 91.44 134 GLU A CA 1
ATOM 1032 C C . GLU A 1 134 ? -18.641 25.766 3.266 1 91.44 134 GLU A C 1
ATOM 1034 O O . GLU A 1 134 ? -18.969 25.719 4.453 1 91.44 134 GLU A O 1
ATOM 1039 N N . ASN A 1 135 ? -18.031 24.828 2.707 1 94.19 135 ASN A N 1
ATOM 1040 C CA . ASN A 1 135 ? -17.531 23.625 3.357 1 94.19 135 ASN A CA 1
ATOM 1041 C C . ASN A 1 135 ? -16.016 23.547 3.299 1 94.19 135 ASN A C 1
ATOM 1043 O O . ASN A 1 135 ? -15.461 22.766 2.51 1 94.19 135 ASN A O 1
ATOM 1047 N N . PRO A 1 136 ? -15.375 24.266 4.156 1 96.94 136 PRO A N 1
ATOM 1048 C CA . PRO A 1 136 ? -13.93 24.453 4.02 1 96.94 136 PRO A CA 1
ATOM 1049 C C . PRO A 1 136 ? -13.133 23.234 4.469 1 96.94 136 PRO A C 1
ATOM 1051 O O . PRO A 1 136 ? -13.602 22.438 5.297 1 96.94 136 PRO A O 1
ATOM 1054 N N . VAL A 1 137 ? -12.016 23.062 3.928 1 98.69 137 VAL A N 1
ATOM 1055 C CA . VAL A 1 137 ? -11.031 22.141 4.5 1 98.69 137 VAL A CA 1
ATOM 1056 C C . VAL A 1 137 ? -10.57 22.672 5.859 1 98.69 137 VAL A C 1
ATOM 1058 O O . VAL A 1 137 ? -10.734 23.859 6.164 1 98.69 137 VAL A O 1
ATOM 1061 N N . GLU A 1 138 ? -9.992 21.75 6.586 1 98.19 138 GLU A N 1
ATOM 1062 C CA . GLU A 1 138 ? -9.609 22.094 7.949 1 98.19 138 GLU A CA 1
ATOM 1063 C C . GLU A 1 138 ? -8.094 22.172 8.102 1 98.19 138 GLU A C 1
ATOM 1065 O O . GLU A 1 138 ? -7.582 22.578 9.148 1 98.19 138 GLU A O 1
ATOM 1070 N N . MET A 1 139 ? -7.41 21.844 7.07 1 98.88 139 MET A N 1
ATOM 1071 C CA . MET A 1 139 ? -5.953 21.844 7.074 1 98.88 139 MET A CA 1
ATOM 1072 C C . MET A 1 139 ? -5.402 22.031 5.664 1 98.88 139 MET A C 1
ATOM 1074 O O . MET A 1 139 ? -6.008 21.562 4.695 1 98.88 139 MET A O 1
ATOM 1078 N N . VAL A 1 140 ? -4.371 22.75 5.578 1 98.94 140 VAL A N 1
ATOM 1079 C CA . VAL A 1 140 ? -3.607 22.844 4.34 1 98.94 140 VAL A CA 1
ATOM 1080 C C . VAL A 1 140 ? -2.221 22.234 4.539 1 98.94 140 VAL A C 1
ATOM 1082 O O . VAL A 1 140 ? -1.518 22.594 5.492 1 98.94 140 VAL A O 1
ATOM 1085 N N . LEU A 1 141 ? -1.901 21.312 3.721 1 99 141 LEU A N 1
ATOM 1086 C CA . LEU A 1 141 ? -0.576 20.703 3.701 1 99 141 LEU A CA 1
ATOM 1087 C C . LEU A 1 141 ? 0.279 21.297 2.586 1 99 141 LEU A C 1
ATOM 1089 O O . LEU A 1 141 ? -0.057 21.172 1.406 1 99 141 LEU A O 1
ATOM 1093 N N . VAL A 1 142 ? 1.368 21.969 2.969 1 98.94 142 VAL A N 1
ATOM 1094 C CA . VAL A 1 142 ? 2.355 22.469 2.02 1 98.94 142 VAL A CA 1
ATOM 1095 C C . VAL A 1 142 ? 3.494 21.469 1.876 1 98.94 142 VAL A C 1
ATOM 1097 O O . VAL A 1 142 ? 4.242 21.219 2.826 1 98.94 142 VAL A O 1
ATOM 1100 N N . MET A 1 143 ? 3.572 20.922 0.702 1 98.94 143 MET A N 1
ATOM 1101 C CA . MET A 1 143 ? 4.715 20.047 0.441 1 98.94 143 MET A CA 1
ATOM 1102 C C . MET A 1 143 ? 6.016 20.844 0.443 1 98.94 143 MET A C 1
ATOM 1104 O O . MET A 1 143 ? 6.133 21.844 -0.254 1 98.94 143 MET A O 1
ATOM 1108 N N . THR A 1 144 ? 6.957 20.328 1.216 1 98.88 144 THR A N 1
ATOM 1109 C CA . THR A 1 144 ? 8.25 20.984 1.301 1 98.88 144 THR A CA 1
ATOM 1110 C C . THR A 1 144 ? 9.328 20.172 0.581 1 98.88 144 THR A C 1
ATOM 1112 O O . THR A 1 144 ? 10.523 20.406 0.784 1 98.88 144 THR A O 1
ATOM 1115 N N . VAL A 1 145 ? 8.945 19.172 -0.146 1 98.69 145 VAL A N 1
ATOM 1116 C CA . VAL A 1 145 ? 9.672 18.391 -1.146 1 98.69 145 VAL A CA 1
ATOM 1117 C C . VAL A 1 145 ? 8.719 17.984 -2.27 1 98.69 145 VAL A C 1
ATOM 1119 O O . VAL A 1 145 ? 7.504 18.109 -2.139 1 98.69 145 VAL A O 1
ATOM 1122 N N . GLU A 1 146 ? 9.258 17.562 -3.387 1 98.44 146 GLU A N 1
ATOM 1123 C CA . GLU A 1 146 ? 8.375 16.938 -4.371 1 98.44 146 GLU A CA 1
ATOM 1124 C C . GLU A 1 146 ? 7.789 15.633 -3.838 1 98.44 146 GLU A C 1
ATOM 1126 O O . GLU A 1 146 ? 8.523 14.773 -3.348 1 98.44 146 GLU A O 1
ATOM 1131 N N . PRO A 1 147 ? 6.465 15.5 -3.902 1 98.19 147 PRO A N 1
ATOM 1132 C CA . PRO A 1 147 ? 5.855 14.297 -3.334 1 98.19 147 PRO A CA 1
ATOM 1133 C C . PRO A 1 147 ? 6.32 13.016 -4.027 1 98.19 147 PRO A C 1
ATOM 1135 O O . PRO A 1 147 ? 6.57 13.023 -5.234 1 98.19 147 PRO A O 1
ATOM 1138 N N . GLY A 1 148 ? 6.41 11.945 -3.227 1 96.25 148 GLY A N 1
ATOM 1139 C CA . GLY A 1 148 ? 6.703 10.672 -3.865 1 96.25 148 GLY A CA 1
ATOM 1140 C C . GLY A 1 148 ? 7.641 9.805 -3.055 1 96.25 148 GLY A C 1
ATOM 1141 O O . GLY A 1 148 ? 7.473 8.578 -3 1 96.25 148 GLY A O 1
ATOM 1142 N N . PHE A 1 149 ? 8.641 10.414 -2.463 1 93.44 149 PHE A N 1
ATOM 1143 C CA . PHE A 1 149 ? 9.641 9.633 -1.747 1 93.44 149 PHE A CA 1
ATOM 1144 C C . PHE A 1 149 ? 10.047 10.328 -0.452 1 93.44 149 PHE A C 1
ATOM 1146 O O . PHE A 1 149 ? 9.984 11.555 -0.353 1 93.44 149 PHE A O 1
ATOM 1153 N N . GLY A 1 150 ? 10.477 9.594 0.563 1 90.62 150 GLY A N 1
ATOM 1154 C CA . GLY A 1 150 ? 11.039 10.125 1.793 1 90.62 150 GLY A CA 1
ATOM 1155 C C . GLY A 1 150 ? 12.516 10.445 1.685 1 90.62 150 GLY A C 1
ATOM 1156 O O . GLY A 1 150 ? 13.164 10.094 0.693 1 90.62 150 GLY A O 1
ATOM 1157 N N . GLY A 1 151 ? 12.938 11.188 2.688 1 92.5 151 GLY A N 1
ATOM 1158 C CA . GLY A 1 151 ? 14.367 11.422 2.818 1 92.5 151 GLY A CA 1
ATOM 1159 C C . GLY A 1 151 ? 14.875 12.531 1.917 1 92.5 151 GLY A C 1
ATOM 1160 O O . GLY A 1 151 ? 16.078 12.719 1.781 1 92.5 151 GLY A O 1
ATOM 1161 N N . GLN A 1 152 ? 14 13.227 1.312 1 95.56 152 GLN A N 1
ATOM 1162 C CA . GLN A 1 152 ? 14.383 14.32 0.424 1 95.56 152 GLN A CA 1
ATOM 1163 C C . GLN A 1 152 ? 14.773 15.562 1.218 1 95.56 152 GLN A C 1
ATOM 1165 O O . GLN A 1 152 ? 14.484 15.656 2.414 1 95.56 152 GLN A O 1
ATOM 1170 N N . LYS A 1 153 ? 15.414 16.531 0.553 1 97.31 153 LYS A N 1
ATOM 1171 C CA . LYS A 1 153 ? 15.891 17.75 1.189 1 97.31 153 LYS A CA 1
ATOM 1172 C C . LYS A 1 153 ? 14.781 18.797 1.266 1 97.31 153 LYS A C 1
ATOM 1174 O O . LYS A 1 153 ? 14.07 19.031 0.286 1 97.31 153 LYS A O 1
ATOM 1179 N N . PHE A 1 154 ? 14.773 19.406 2.348 1 98.56 154 PHE A N 1
ATOM 1180 C CA . PHE A 1 154 ? 13.82 20.484 2.633 1 98.56 154 PHE A CA 1
ATOM 1181 C C . PHE A 1 154 ? 13.969 21.625 1.636 1 98.56 154 PHE A C 1
ATOM 1183 O O . PHE A 1 154 ? 15.086 22.031 1.311 1 98.56 154 PHE A O 1
ATOM 1190 N N . MET A 1 155 ? 12.773 22.141 1.079 1 98.62 155 MET A N 1
ATOM 1191 C CA . MET A 1 155 ? 12.75 23.281 0.172 1 98.62 155 MET A CA 1
ATOM 1192 C C . MET A 1 155 ? 12.344 24.547 0.908 1 98.62 155 MET A C 1
ATOM 1194 O O . MET A 1 155 ? 11.148 24.844 1.028 1 98.62 155 MET A O 1
ATOM 1198 N N . PRO A 1 156 ? 13.289 25.359 1.231 1 98.56 156 PRO A N 1
ATOM 1199 C CA . PRO A 1 156 ? 13 26.547 2.051 1 98.56 156 PRO A CA 1
ATOM 1200 C C . PRO A 1 156 ? 12.078 27.531 1.348 1 98.56 156 PRO A C 1
ATOM 1202 O O . PRO A 1 156 ? 11.32 28.25 2.008 1 98.56 156 PRO A O 1
ATOM 1205 N N . GLU A 1 157 ? 12.094 27.531 0.032 1 98.5 157 GLU A N 1
ATOM 1206 C CA . GLU A 1 157 ? 11.312 28.484 -0.735 1 98.5 157 GLU A CA 1
ATOM 1207 C C . GLU A 1 157 ? 9.812 28.266 -0.535 1 98.5 157 GLU A C 1
ATOM 1209 O O . GLU A 1 157 ? 9.016 29.172 -0.763 1 98.5 157 GLU A O 1
ATOM 1214 N N . THR A 1 158 ? 9.422 27.109 -0.115 1 98.81 158 THR A N 1
ATOM 1215 C CA . THR A 1 158 ? 8.008 26.797 0.091 1 98.81 158 THR A CA 1
ATOM 1216 C C . THR A 1 158 ? 7.477 27.516 1.33 1 98.81 158 THR A C 1
ATOM 1218 O O . THR A 1 158 ? 6.262 27.609 1.527 1 98.81 158 THR A O 1
ATOM 1221 N N . MET A 1 159 ? 8.336 28.094 2.164 1 98.81 159 MET A N 1
ATOM 1222 C CA . MET A 1 159 ? 7.914 28.781 3.379 1 98.81 159 MET A CA 1
ATOM 1223 C C . MET A 1 159 ? 7.137 30.047 3.043 1 98.81 159 MET A C 1
ATOM 1225 O O . MET A 1 159 ? 6.34 30.531 3.854 1 98.81 159 MET A O 1
ATOM 1229 N N . ASP A 1 160 ? 7.332 30.547 1.851 1 98.88 160 ASP A N 1
ATOM 1230 C CA . ASP A 1 160 ? 6.539 31.688 1.423 1 98.88 160 ASP A CA 1
ATOM 1231 C C . ASP A 1 160 ? 5.047 31.359 1.421 1 98.88 160 ASP A C 1
ATOM 1233 O O . ASP A 1 160 ? 4.219 32.188 1.771 1 98.88 160 ASP A O 1
ATOM 1237 N N . LYS A 1 161 ? 4.715 30.172 1.016 1 98.94 161 LYS A N 1
ATOM 1238 C CA . LYS A 1 161 ? 3.324 29.734 1.031 1 98.94 161 LYS A CA 1
ATOM 1239 C C . LYS A 1 161 ? 2.791 29.641 2.459 1 98.94 161 LYS A C 1
ATOM 1241 O O . LYS A 1 161 ? 1.657 30.047 2.73 1 98.94 161 LYS A O 1
ATOM 1246 N N . VAL A 1 162 ? 3.66 29.109 3.326 1 98.88 162 VAL A N 1
ATOM 1247 C CA . VAL A 1 162 ? 3.264 28.938 4.719 1 98.88 162 VAL A CA 1
ATOM 1248 C C . VAL A 1 162 ? 3.002 30.297 5.355 1 98.88 162 VAL A C 1
ATOM 1250 O O . VAL A 1 162 ? 1.979 30.5 6.02 1 98.88 162 VAL A O 1
ATOM 1253 N N . ARG A 1 163 ? 3.898 31.234 5.133 1 98.81 163 ARG A N 1
ATOM 1254 C CA . ARG A 1 163 ? 3.734 32.594 5.664 1 98.81 163 ARG A CA 1
ATOM 1255 C C . ARG A 1 163 ? 2.451 33.219 5.145 1 98.81 163 ARG A C 1
ATOM 1257 O O . ARG A 1 163 ? 1.709 33.844 5.91 1 98.81 163 ARG A O 1
ATOM 1264 N N . ALA A 1 164 ? 2.219 33.062 3.855 1 98.88 164 ALA A N 1
ATOM 1265 C CA . ALA A 1 164 ? 1.019 33.656 3.248 1 98.88 164 ALA A CA 1
ATOM 1266 C C . ALA A 1 164 ? -0.243 33.062 3.873 1 98.88 164 ALA A C 1
ATOM 1268 O O . ALA A 1 164 ? -1.188 33.781 4.184 1 98.88 164 ALA A O 1
ATOM 1269 N N . LEU A 1 165 ? -0.261 31.75 4.035 1 98.88 165 LEU A N 1
ATOM 1270 C CA . LEU A 1 165 ? -1.408 31.078 4.629 1 98.88 165 LEU A CA 1
ATOM 1271 C C . LEU A 1 165 ? -1.632 31.547 6.066 1 98.88 165 LEU A C 1
ATOM 1273 O O . LEU A 1 165 ? -2.76 31.859 6.449 1 98.88 165 LEU A O 1
ATOM 1277 N N . ARG A 1 166 ? -0.54 31.562 6.859 1 98.62 166 ARG A N 1
ATOM 1278 C CA . ARG A 1 166 ? -0.668 31.938 8.266 1 98.62 166 ARG A CA 1
ATOM 1279 C C . ARG A 1 166 ? -1.177 33.375 8.406 1 98.62 166 ARG A C 1
ATOM 1281 O O . ARG A 1 166 ? -2.051 33.656 9.234 1 98.62 166 ARG A O 1
ATOM 1288 N N . LYS A 1 167 ? -0.61 34.281 7.641 1 98.19 167 LYS A N 1
ATOM 1289 C CA . LYS A 1 167 ? -1.045 35.656 7.664 1 98.19 167 LYS A CA 1
ATOM 1290 C C . LYS A 1 167 ? -2.527 35.781 7.324 1 98.19 167 LYS A C 1
ATOM 1292 O O . LYS A 1 167 ? -3.268 36.5 7.992 1 98.19 167 LYS A O 1
ATOM 1297 N N . LYS A 1 168 ? -2.98 35.094 6.332 1 98.06 168 LYS A N 1
ATOM 1298 C CA . LYS A 1 168 ? -4.348 35.188 5.832 1 98.06 168 LYS A CA 1
ATOM 1299 C C . LYS A 1 168 ? -5.328 34.438 6.734 1 98.06 168 LYS A C 1
ATOM 1301 O O . LYS A 1 168 ? -6.469 34.875 6.914 1 98.06 168 LYS A O 1
ATOM 1306 N N . TYR A 1 169 ? -4.891 33.312 7.223 1 98.12 169 TYR A N 1
ATOM 1307 C CA . TYR A 1 169 ? -5.73 32.438 8.047 1 98.12 169 TYR A CA 1
ATOM 1308 C C . TYR A 1 169 ? -5.047 32.125 9.375 1 98.12 169 TYR A C 1
ATOM 1310 O O . TYR A 1 169 ? -4.527 31.016 9.555 1 98.12 169 TYR A O 1
ATOM 1318 N N . PRO A 1 170 ? -5.121 32.906 10.406 1 97.25 170 PRO A N 1
ATOM 1319 C CA . PRO A 1 170 ? -4.34 32.812 11.641 1 97.25 170 PRO A CA 1
ATOM 1320 C C . PRO A 1 170 ? -4.672 31.547 12.438 1 97.25 170 PRO A C 1
ATOM 1322 O O . PRO A 1 170 ? -3.83 31.047 13.188 1 97.25 170 PRO A O 1
ATOM 1325 N N . SER A 1 171 ? -5.816 30.953 12.219 1 96.94 171 SER A N 1
ATOM 1326 C CA . SER A 1 171 ? -6.227 29.812 13.039 1 96.94 171 SER A CA 1
ATOM 1327 C C . SER A 1 171 ? -6.188 28.516 12.25 1 96.94 171 SER A C 1
ATOM 1329 O O . SER A 1 171 ? -6.555 27.453 12.766 1 96.94 171 SER A O 1
ATOM 1331 N N . LEU A 1 172 ? -5.805 28.562 11.023 1 98.12 172 LEU A N 1
ATOM 1332 C CA . LEU A 1 172 ? -5.773 27.391 10.133 1 98.12 172 LEU A CA 1
ATOM 1333 C C . LEU A 1 172 ? -4.652 26.438 10.531 1 98.12 172 LEU A C 1
ATOM 1335 O O . LEU A 1 172 ? -3.539 26.875 10.836 1 98.12 172 LEU A O 1
ATOM 1339 N N . ASP A 1 173 ? -4.98 25.141 10.617 1 98.81 173 ASP A N 1
ATOM 1340 C CA . ASP A 1 173 ? -3.891 24.172 10.703 1 98.81 173 ASP A CA 1
ATOM 1341 C C . ASP A 1 173 ? -3.084 24.141 9.406 1 98.81 173 ASP A C 1
ATOM 1343 O O . ASP A 1 173 ? -3.645 23.938 8.328 1 98.81 173 ASP A O 1
ATOM 1347 N N . ILE A 1 174 ? -1.836 24.391 9.523 1 98.94 174 ILE A N 1
ATOM 1348 C CA . ILE A 1 174 ? -0.917 24.344 8.391 1 98.94 174 ILE A CA 1
ATOM 1349 C C . ILE A 1 174 ? 0.123 23.25 8.617 1 98.94 174 ILE A C 1
ATOM 1351 O O . ILE A 1 174 ? 0.915 23.312 9.555 1 98.94 174 ILE A O 1
ATOM 1355 N N . GLU A 1 175 ? 0.075 22.234 7.738 1 98.94 175 GLU A N 1
ATOM 1356 C CA . GLU A 1 175 ? 0.996 21.109 7.789 1 98.94 175 GLU A CA 1
ATOM 1357 C C . GLU A 1 175 ? 2.113 21.25 6.762 1 98.94 175 GLU A C 1
ATOM 1359 O O . GLU A 1 175 ? 1.892 21.781 5.672 1 98.94 175 GLU A O 1
ATOM 1364 N N . VAL A 1 176 ? 3.293 20.906 7.137 1 98.94 176 VAL A N 1
ATOM 1365 C CA . VAL A 1 176 ? 4.426 20.828 6.223 1 98.94 176 VAL A CA 1
ATOM 1366 C C . VAL A 1 176 ? 4.984 19.406 6.215 1 98.94 176 VAL A C 1
ATOM 1368 O O . VAL A 1 176 ? 5.012 18.734 7.25 1 98.94 176 VAL A O 1
ATOM 1371 N N . ASP A 1 177 ? 5.352 18.953 5.078 1 98.81 177 ASP A N 1
ATOM 1372 C CA . ASP A 1 177 ? 5.781 17.578 4.875 1 98.81 177 ASP A CA 1
ATOM 1373 C C . ASP A 1 177 ? 6.945 17.5 3.889 1 98.81 177 ASP A C 1
ATOM 1375 O O . ASP A 1 177 ? 6.801 17.875 2.723 1 98.81 177 ASP A O 1
ATOM 1379 N N . GLY A 1 178 ? 8.016 17 4.371 1 98.44 178 GLY A N 1
ATOM 1380 C CA . GLY A 1 178 ? 9.188 16.797 3.527 1 98.44 178 GLY A CA 1
ATOM 1381 C C . GLY A 1 178 ? 10.445 17.438 4.09 1 98.44 178 GLY A C 1
ATOM 1382 O O . GLY A 1 178 ? 10.555 18.656 4.164 1 98.44 178 GLY A O 1
ATOM 1383 N N . GLY A 1 179 ? 11.445 16.625 4.488 1 98.06 179 GLY A N 1
ATOM 1384 C CA . GLY A 1 179 ? 12.758 17.109 4.875 1 98.06 179 GLY A CA 1
ATOM 1385 C C . GLY A 1 179 ? 12.766 17.797 6.23 1 98.06 179 GLY A C 1
ATOM 1386 O O . GLY A 1 179 ? 13.672 18.578 6.527 1 98.06 179 GLY A O 1
ATOM 1387 N N . LEU A 1 180 ? 11.789 17.594 6.973 1 98.75 180 LEU A N 1
ATOM 1388 C CA . LEU A 1 180 ? 11.711 18.266 8.258 1 98.75 180 LEU A CA 1
ATOM 1389 C C . LEU A 1 180 ? 12.477 17.5 9.328 1 98.75 180 LEU A C 1
ATOM 1391 O O . LEU A 1 180 ? 12.492 16.266 9.32 1 98.75 180 LEU A O 1
ATOM 1395 N N . GLY A 1 181 ? 13.094 18.109 10.188 1 98.31 181 GLY A N 1
ATOM 1396 C CA . GLY A 1 181 ? 13.883 17.641 11.32 1 98.31 181 GLY A CA 1
ATOM 1397 C C . GLY A 1 181 ? 14.445 18.766 12.164 1 98.31 181 GLY A C 1
ATOM 1398 O O . GLY A 1 181 ? 14.031 19.922 12.023 1 98.31 181 GLY A O 1
ATOM 1399 N N . PRO A 1 182 ? 15.336 18.438 13.062 1 98.38 182 PRO A N 1
ATOM 1400 C CA . PRO A 1 182 ? 15.898 19.453 13.969 1 98.38 182 PRO A CA 1
ATOM 1401 C C . PRO A 1 182 ? 16.594 20.594 13.219 1 98.38 182 PRO A C 1
ATOM 1403 O O . PRO A 1 182 ? 16.562 21.734 13.68 1 98.38 182 PRO A O 1
ATOM 1406 N N . SER A 1 183 ? 17.062 20.391 12.047 1 98.19 183 SER A N 1
ATOM 1407 C CA . SER A 1 183 ? 17.844 21.391 11.312 1 98.19 183 SER A CA 1
ATOM 1408 C C . SER A 1 183 ? 16.922 22.297 10.492 1 98.19 183 SER A C 1
ATOM 1410 O O . SER A 1 183 ? 17.344 23.375 10.055 1 98.19 183 SER A O 1
ATOM 1412 N N . THR A 1 184 ? 15.703 21.906 10.289 1 98.69 184 THR A N 1
ATOM 1413 C CA . THR A 1 184 ? 14.852 22.656 9.375 1 98.69 184 THR A CA 1
ATOM 1414 C C . THR A 1 184 ? 13.586 23.125 10.086 1 98.69 184 THR A C 1
ATOM 1416 O O . THR A 1 184 ? 12.852 23.969 9.562 1 98.69 184 THR A O 1
ATOM 1419 N N . ILE A 1 185 ? 13.336 22.641 11.273 1 98.81 185 ILE A N 1
ATOM 1420 C CA . ILE A 1 185 ? 12.062 22.859 11.953 1 98.81 185 ILE A CA 1
ATOM 1421 C C . ILE A 1 185 ? 11.891 24.328 12.273 1 98.81 185 ILE A C 1
ATOM 1423 O O . ILE A 1 185 ? 10.781 24.875 12.195 1 98.81 185 ILE A O 1
ATOM 1427 N N . ASP A 1 186 ? 12.953 25.047 12.57 1 98.75 186 ASP A N 1
ATOM 1428 C CA . ASP A 1 186 ? 12.836 26.438 12.977 1 98.75 186 ASP A CA 1
ATOM 1429 C C . ASP A 1 186 ? 12.305 27.297 11.836 1 98.75 186 ASP A C 1
ATOM 1431 O O . ASP A 1 186 ? 11.492 28.203 12.055 1 98.75 186 ASP A O 1
ATOM 1435 N N . MET A 1 187 ? 12.758 27.047 10.68 1 98.62 187 MET A N 1
ATOM 1436 C CA . MET A 1 187 ? 12.289 27.781 9.508 1 98.62 187 MET A CA 1
ATOM 1437 C C . MET A 1 187 ? 10.797 27.562 9.289 1 98.62 187 MET A C 1
ATOM 1439 O O . MET A 1 187 ? 10.062 28.531 9.031 1 98.62 187 MET A O 1
ATOM 1443 N N . ALA A 1 188 ? 10.406 26.344 9.383 1 98.88 188 ALA A N 1
ATOM 1444 C CA . ALA A 1 188 ? 9 26 9.172 1 98.88 188 ALA A CA 1
ATOM 1445 C C . ALA A 1 188 ? 8.125 26.594 10.273 1 98.88 188 ALA A C 1
ATOM 1447 O O . ALA A 1 188 ? 7.066 27.156 9.992 1 98.88 188 ALA A O 1
ATOM 1448 N N . ALA A 1 189 ? 8.594 26.453 11.484 1 98.75 189 ALA A N 1
ATOM 1449 C CA . ALA A 1 189 ? 7.852 26.953 12.633 1 98.75 189 ALA A CA 1
ATOM 1450 C C . ALA A 1 189 ? 7.723 28.484 12.57 1 98.75 189 ALA A C 1
ATOM 1452 O O . ALA A 1 189 ? 6.637 29.031 12.781 1 98.75 189 ALA A O 1
ATOM 1453 N N . SER A 1 190 ? 8.797 29.141 12.25 1 98.44 190 SER A N 1
ATOM 1454 C CA . SER A 1 190 ? 8.797 30.594 12.172 1 98.44 190 SER A CA 1
ATOM 1455 C C . SER A 1 190 ? 7.879 31.094 11.055 1 98.44 190 SER A C 1
ATOM 1457 O O . SER A 1 190 ? 7.297 32.188 11.156 1 98.44 190 SER A O 1
ATOM 1459 N N . ALA A 1 191 ? 7.77 30.266 10.008 1 98.69 191 ALA A N 1
ATOM 1460 C CA . ALA A 1 191 ? 6.898 30.625 8.898 1 98.69 191 ALA A CA 1
ATOM 1461 C C . ALA A 1 191 ? 5.426 30.516 9.289 1 98.69 191 ALA A C 1
ATOM 1463 O O . ALA A 1 191 ? 4.562 31.141 8.672 1 98.69 191 ALA A O 1
ATOM 1464 N N . GLY A 1 192 ? 5.164 29.656 10.273 1 98.62 192 GLY A N 1
ATOM 1465 C CA . GLY A 1 192 ? 3.799 29.578 10.773 1 98.62 192 GLY A CA 1
ATOM 1466 C C . GLY A 1 192 ? 3.217 28.188 10.727 1 98.62 192 GLY A C 1
ATOM 1467 O O . GLY A 1 192 ? 2.041 27.984 11.039 1 98.62 192 GLY A O 1
ATOM 1468 N N . ALA A 1 193 ? 3.988 27.188 10.359 1 98.88 193 ALA A N 1
ATOM 1469 C CA . ALA A 1 193 ? 3.51 25.797 10.352 1 98.88 193 ALA A CA 1
ATOM 1470 C C . ALA A 1 193 ? 3.295 25.297 11.781 1 98.88 193 ALA A C 1
ATOM 1472 O O . ALA A 1 193 ? 4.102 25.562 12.672 1 98.88 193 ALA A O 1
ATOM 1473 N N . ASN A 1 194 ? 2.18 24.594 11.961 1 98.81 194 ASN A N 1
ATOM 1474 C CA . ASN A 1 194 ? 1.944 24.062 13.305 1 98.81 194 ASN A CA 1
ATOM 1475 C C . ASN A 1 194 ? 1.79 22.547 13.289 1 98.81 194 ASN A C 1
ATOM 1477 O O . ASN A 1 194 ? 1.846 21.906 14.336 1 98.81 194 ASN A O 1
ATOM 1481 N N . CYS A 1 195 ? 1.531 21.859 12.148 1 98.94 195 CYS A N 1
ATOM 1482 C CA . CYS A 1 195 ? 1.54 20.406 11.977 1 98.94 195 CYS A CA 1
ATOM 1483 C C . CYS A 1 195 ? 2.781 19.953 11.219 1 98.94 195 CYS A C 1
ATOM 1485 O O . CYS A 1 195 ? 2.977 20.328 10.062 1 98.94 195 CYS A O 1
ATOM 1487 N N . ILE A 1 196 ? 3.623 19.141 11.883 1 98.94 196 ILE A N 1
ATOM 1488 C CA . ILE A 1 196 ? 4.941 18.844 11.336 1 98.94 196 ILE A CA 1
ATOM 1489 C C . ILE A 1 196 ? 5.031 17.359 11.008 1 98.94 196 ILE A C 1
ATOM 1491 O O . ILE A 1 196 ? 4.91 16.516 11.891 1 98.94 196 ILE A O 1
ATOM 1495 N N . VAL A 1 197 ? 5.219 17.062 9.766 1 98.94 197 VAL A N 1
ATOM 1496 C CA . VAL A 1 197 ? 5.453 15.688 9.328 1 98.94 197 VAL A CA 1
ATOM 1497 C C . VAL A 1 197 ? 6.953 15.445 9.188 1 98.94 197 VAL A C 1
ATOM 1499 O O . VAL A 1 197 ? 7.629 16.125 8.422 1 98.94 197 VAL A O 1
ATOM 1502 N N . ALA A 1 198 ? 7.441 14.508 9.891 1 98.56 198 ALA A N 1
ATOM 1503 C CA . ALA A 1 198 ? 8.852 14.133 9.836 1 98.56 198 ALA A CA 1
ATOM 1504 C C . ALA A 1 198 ? 9.016 12.617 9.805 1 98.56 198 ALA A C 1
ATOM 1506 O O . ALA A 1 198 ? 8.414 11.906 10.609 1 98.56 198 ALA A O 1
ATOM 1507 N N . GLY A 1 199 ? 9.758 12.133 8.883 1 97.88 199 GLY A N 1
ATOM 1508 C CA . GLY A 1 199 ? 9.953 10.703 8.734 1 97.88 199 GLY A CA 1
ATOM 1509 C C . GLY A 1 199 ? 11.344 10.242 9.133 1 97.88 199 GLY A C 1
ATOM 1510 O O . GLY A 1 199 ? 11.586 9.93 10.305 1 97.88 199 GLY A O 1
ATOM 1511 N N . SER A 1 200 ? 12.289 10.391 8.188 1 97.38 200 SER A N 1
ATOM 1512 C CA . SER A 1 200 ? 13.641 9.867 8.367 1 97.38 200 SER A CA 1
ATOM 1513 C C . SER A 1 200 ? 14.336 10.531 9.555 1 97.38 200 SER A C 1
ATOM 1515 O O . SER A 1 200 ? 15.117 9.891 10.258 1 97.38 200 SER A O 1
ATOM 1517 N N . SER A 1 201 ? 14.086 11.789 9.797 1 97.69 201 SER A N 1
ATOM 1518 C CA . SER A 1 201 ? 14.734 12.5 10.891 1 97.69 201 SER A CA 1
ATOM 1519 C C . SER A 1 201 ? 14.281 11.969 12.242 1 97.69 201 SER A C 1
ATOM 1521 O O . SER A 1 201 ? 15.016 12.055 13.234 1 97.69 201 SER A O 1
ATOM 1523 N N . VAL A 1 202 ? 13.078 11.414 12.328 1 98.56 202 VAL A N 1
ATOM 1524 C CA . VAL A 1 202 ? 12.562 10.859 13.57 1 98.56 202 VAL A CA 1
ATOM 1525 C C . VAL A 1 202 ? 12.961 9.391 13.688 1 98.56 202 VAL A C 1
ATOM 1527 O O . VAL A 1 202 ? 13.609 8.992 14.656 1 98.56 202 VAL A O 1
ATOM 1530 N N . PHE A 1 203 ? 12.695 8.609 12.68 1 98.12 203 PHE A N 1
ATOM 1531 C CA . PHE A 1 203 ? 12.891 7.164 12.742 1 98.12 203 PHE A CA 1
ATOM 1532 C C . PHE A 1 203 ? 14.375 6.812 12.656 1 98.12 203 PHE A C 1
ATOM 1534 O O . PHE A 1 203 ? 14.789 5.746 13.117 1 98.12 203 PHE A O 1
ATOM 1541 N N . GLY A 1 204 ? 15.141 7.676 12.086 1 96.75 204 GLY A N 1
ATOM 1542 C CA . GLY A 1 204 ? 16.578 7.434 11.969 1 96.75 204 GLY A CA 1
ATOM 1543 C C . GLY A 1 204 ? 17.375 7.984 13.133 1 96.75 204 GLY A C 1
ATOM 1544 O O . GLY A 1 204 ? 18.578 7.773 13.227 1 96.75 204 GLY A O 1
ATOM 1545 N N . ALA A 1 205 ? 16.734 8.609 14.047 1 97.69 205 ALA A N 1
ATOM 1546 C CA . ALA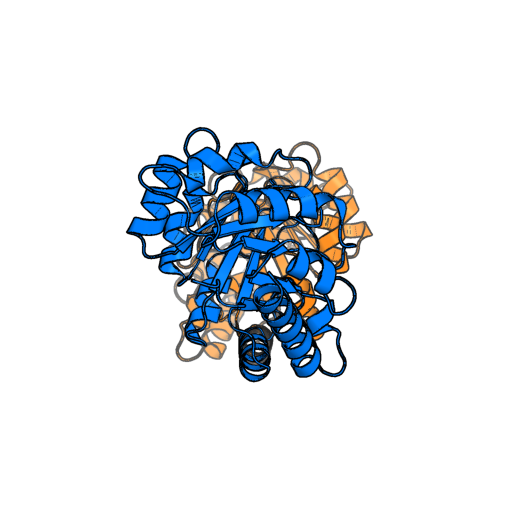 A 1 205 ? 17.406 9.258 15.164 1 97.69 205 ALA A CA 1
ATOM 1547 C C . ALA A 1 205 ? 17.781 8.242 16.25 1 97.69 205 ALA A C 1
ATOM 1549 O O . ALA A 1 205 ? 17.062 7.258 16.453 1 97.69 205 ALA A O 1
ATOM 1550 N N . LYS A 1 206 ? 18.844 8.555 16.984 1 97.06 206 LYS A N 1
ATOM 1551 C CA . LYS A 1 206 ? 19.219 7.758 18.156 1 97.06 206 LYS A CA 1
ATOM 1552 C C . LYS A 1 206 ? 18.172 7.871 19.25 1 97.06 206 LYS A C 1
ATOM 1554 O O . LYS A 1 206 ? 17.906 6.898 19.969 1 97.06 206 LYS A O 1
ATOM 1559 N N . GLU A 1 207 ? 17.625 8.984 19.297 1 98.31 207 GLU A N 1
ATOM 1560 C CA . GLU A 1 207 ? 16.594 9.266 20.297 1 98.31 207 GLU A CA 1
ATOM 1561 C C . GLU A 1 207 ? 15.391 9.953 19.656 1 98.31 207 GLU A C 1
ATOM 1563 O O . GLU A 1 207 ? 15.242 11.172 19.75 1 98.31 207 GLU A O 1
ATOM 1568 N N . PRO A 1 208 ? 14.508 9.164 19.125 1 98.56 208 PRO A N 1
ATOM 1569 C CA . PRO A 1 208 ? 13.359 9.727 18.422 1 98.56 208 PRO A CA 1
ATOM 1570 C C . PRO A 1 208 ? 12.5 10.625 19.312 1 98.56 208 PRO A C 1
ATOM 1572 O O . PRO A 1 208 ? 11.977 11.641 18.859 1 98.56 208 PRO A O 1
ATOM 1575 N N . ALA A 1 209 ? 12.359 10.312 20.562 1 98.69 209 ALA A N 1
ATOM 1576 C CA . ALA A 1 209 ? 11.578 11.117 21.5 1 98.69 209 ALA A CA 1
ATOM 1577 C C . ALA A 1 209 ? 12.133 12.539 21.594 1 98.69 209 ALA A C 1
ATOM 1579 O O . ALA A 1 209 ? 11.367 13.5 21.656 1 98.69 209 ALA A O 1
ATOM 1580 N N . ASN A 1 210 ? 13.438 12.617 21.609 1 98.69 210 ASN A N 1
ATOM 1581 C CA . ASN A 1 210 ? 14.078 13.93 21.656 1 98.69 210 ASN A CA 1
ATOM 1582 C C . ASN A 1 210 ? 13.797 14.742 20.391 1 98.69 210 ASN A C 1
ATOM 1584 O O . ASN A 1 210 ? 13.562 15.953 20.469 1 98.69 210 ASN A O 1
ATOM 1588 N N . VAL A 1 211 ? 13.859 14.086 19.297 1 98.88 211 VAL A N 1
ATOM 1589 C CA . VAL A 1 211 ? 13.586 14.773 18.031 1 98.88 211 VAL A CA 1
ATOM 1590 C C . VAL A 1 211 ? 12.164 15.32 18.031 1 98.88 211 VAL A C 1
ATOM 1592 O O . VAL A 1 211 ? 11.93 16.484 17.703 1 98.88 211 VAL A O 1
ATOM 1595 N N . ILE A 1 212 ? 11.219 14.5 18.438 1 98.88 212 ILE A N 1
ATOM 1596 C CA . ILE A 1 212 ? 9.82 14.906 18.484 1 98.88 212 ILE A CA 1
ATOM 1597 C C . ILE A 1 212 ? 9.664 16.109 19.422 1 98.88 212 ILE A C 1
ATOM 1599 O O . ILE A 1 212 ? 8.969 17.062 19.094 1 98.88 212 ILE A O 1
ATOM 1603 N N . SER A 1 213 ? 10.344 16.094 20.516 1 98.81 213 SER A N 1
ATOM 1604 C CA . SER A 1 213 ? 10.297 17.188 21.469 1 98.81 213 SER A CA 1
ATOM 1605 C C . SER A 1 213 ? 10.859 18.469 20.891 1 98.81 213 SER A C 1
ATOM 1607 O O . SER A 1 213 ? 10.312 19.547 21.094 1 98.81 213 SER A O 1
ATOM 1609 N N . ILE A 1 214 ? 11.945 18.344 20.172 1 98.81 214 ILE A N 1
ATOM 1610 C CA . ILE A 1 214 ? 12.586 19.5 19.531 1 98.81 214 ILE A CA 1
ATOM 1611 C C . ILE A 1 214 ? 11.625 20.125 18.531 1 98.81 214 ILE A C 1
ATOM 1613 O O . ILE A 1 214 ? 11.469 21.344 18.484 1 98.81 214 ILE A O 1
ATOM 1617 N N . LEU A 1 215 ? 11.023 19.312 17.734 1 98.88 215 LEU A N 1
ATOM 1618 C CA . LEU A 1 215 ? 10.07 19.797 16.75 1 98.88 215 LEU A CA 1
ATOM 1619 C C . LEU A 1 215 ? 8.914 20.531 17.422 1 98.88 215 LEU A C 1
ATOM 1621 O O . LEU A 1 215 ? 8.555 21.641 17.016 1 98.88 215 LEU A O 1
ATOM 1625 N N . ARG A 1 216 ? 8.367 19.906 18.438 1 98.81 216 ARG A N 1
ATOM 1626 C CA . ARG A 1 216 ? 7.254 20.5 19.172 1 98.81 216 ARG A CA 1
ATOM 1627 C C . ARG A 1 216 ? 7.656 21.828 19.797 1 98.81 216 ARG A C 1
ATOM 1629 O O . ARG A 1 216 ? 6.922 22.812 19.703 1 98.81 216 ARG A O 1
ATOM 1636 N N . LYS A 1 217 ? 8.773 21.875 20.438 1 98.69 217 LYS A N 1
ATOM 1637 C CA . LYS A 1 217 ? 9.25 23.078 21.125 1 98.69 217 LYS A CA 1
ATOM 1638 C C . LYS A 1 217 ? 9.445 24.219 20.141 1 98.69 217 LYS A C 1
ATOM 1640 O O . LYS A 1 217 ? 9.109 25.375 20.453 1 98.69 217 LYS A O 1
ATOM 1645 N N . SER A 1 218 ? 10.016 23.891 19.016 1 98.69 218 SER A N 1
ATOM 1646 C CA . SER A 1 218 ? 10.242 24.938 18.016 1 98.69 218 SER A CA 1
ATOM 1647 C C . SER A 1 218 ? 8.93 25.594 17.594 1 98.69 218 SER A C 1
ATOM 1649 O O . SER A 1 218 ? 8.852 26.812 17.469 1 98.69 218 SER A O 1
ATOM 1651 N N . VAL A 1 219 ? 7.914 24.781 17.359 1 98.56 219 VAL A N 1
ATOM 1652 C CA . VAL A 1 219 ? 6.609 25.297 16.953 1 98.56 219 VAL A CA 1
ATOM 1653 C C . VAL A 1 219 ? 6.031 26.156 18.078 1 98.56 219 VAL A C 1
ATOM 1655 O O . VAL A 1 219 ? 5.543 27.266 17.812 1 98.56 219 VAL A O 1
ATOM 1658 N N . ARG A 1 220 ? 6.137 25.734 19.297 1 98 220 ARG A N 1
ATOM 1659 C CA . ARG A 1 220 ? 5.598 26.469 20.438 1 98 220 ARG A CA 1
ATOM 1660 C C . ARG A 1 220 ? 6.328 27.797 20.641 1 98 220 ARG A C 1
ATOM 1662 O O . ARG A 1 220 ? 5.703 28.828 20.906 1 98 220 ARG A O 1
ATOM 1669 N N . ASP A 1 221 ? 7.609 27.75 20.5 1 97.56 221 ASP A N 1
ATOM 1670 C CA . ASP A 1 221 ? 8.414 28.953 20.672 1 97.56 221 ASP A CA 1
ATOM 1671 C C . ASP A 1 221 ? 8.078 30 19.609 1 97.56 221 ASP A C 1
ATOM 1673 O O . ASP A 1 221 ? 8.039 31.188 19.906 1 97.56 221 ASP A O 1
ATOM 1677 N N . ALA A 1 222 ? 7.898 29.562 18.438 1 96.12 222 ALA A N 1
ATOM 1678 C CA . ALA A 1 222 ? 7.574 30.469 17.344 1 96.12 222 ALA A CA 1
ATOM 1679 C C . ALA A 1 222 ? 6.23 31.156 17.578 1 96.12 222 ALA A C 1
ATOM 1681 O O . ALA A 1 222 ? 6.035 32.312 17.203 1 96.12 222 ALA A O 1
ATOM 1682 N N . GLN A 1 223 ? 5.289 30.469 18.203 1 92.31 223 GLN A N 1
ATOM 1683 C CA . GLN A 1 223 ? 3.955 31 18.453 1 92.31 223 GLN A CA 1
ATOM 1684 C C . GLN A 1 223 ? 3.984 32.031 19.562 1 92.31 223 GLN A C 1
ATOM 1686 O O . GLN A 1 223 ? 3.139 32.938 19.609 1 92.31 223 GLN A O 1
ATOM 1691 N N . GLN A 1 224 ? 4.918 31.891 20.422 1 87.38 224 GLN A N 1
ATOM 1692 C CA . GLN A 1 224 ? 5.055 32.844 21.516 1 87.38 224 GLN A CA 1
ATOM 1693 C C . GLN A 1 224 ? 5.703 34.156 21.031 1 87.38 224 GLN A C 1
ATOM 1695 O O . GLN A 1 224 ? 5.453 35.219 21.578 1 87.38 224 GLN A O 1
ATOM 1700 N N . SER A 1 225 ? 6.555 34.031 20.094 1 79 225 SER A N 1
ATOM 1701 C CA . SER A 1 225 ? 7.277 35.188 19.578 1 79 225 SER A CA 1
ATOM 1702 C C . SER A 1 225 ? 6.43 35.969 18.578 1 79 225 SER A C 1
ATOM 1704 O O . SER A 1 225 ? 6.746 37.125 18.234 1 79 225 SER A O 1
ATOM 1706 N N . SER A 1 226 ? 5.367 35.5 18.109 1 68.44 226 SER A N 1
ATOM 1707 C CA . SER A 1 226 ? 4.531 36.188 17.109 1 68.44 226 SER A CA 1
ATOM 1708 C C . SER A 1 226 ? 3.438 37 17.781 1 68.44 226 SER A C 1
ATOM 1710 O O . SER A 1 226 ? 2.979 36.656 18.875 1 68.44 226 SER A O 1
ATOM 1712 N N . MET B 1 1 ? 8.07 -34.656 -15.312 1 62.06 1 MET B N 1
ATOM 1713 C CA . MET B 1 1 ? 8.281 -34.562 -13.875 1 62.06 1 MET B CA 1
ATOM 1714 C C . MET B 1 1 ? 7.145 -33.781 -13.211 1 62.06 1 MET B C 1
ATOM 1716 O O . MET B 1 1 ? 6.652 -32.781 -13.773 1 62.06 1 MET B O 1
ATOM 1720 N N . ALA B 1 2 ? 6.535 -34.25 -12.141 1 83.19 2 ALA B N 1
ATOM 1721 C CA . ALA B 1 2 ? 5.344 -33.688 -11.508 1 83.19 2 ALA B CA 1
ATOM 1722 C C . ALA B 1 2 ? 5.648 -32.344 -10.859 1 83.19 2 ALA B C 1
ATOM 1724 O O . ALA B 1 2 ? 6.719 -32.156 -10.281 1 83.19 2 ALA B O 1
ATOM 1725 N N . VAL B 1 3 ? 4.934 -31.359 -11.195 1 93.25 3 VAL B N 1
ATOM 1726 C CA . VAL B 1 3 ? 5.078 -30.031 -10.586 1 93.25 3 VAL B CA 1
ATOM 1727 C C . VAL B 1 3 ? 4.863 -30.141 -9.078 1 93.25 3 VAL B C 1
ATOM 1729 O O . VAL B 1 3 ? 4.164 -31.031 -8.602 1 93.25 3 VAL B O 1
ATOM 1732 N N . VAL B 1 4 ? 5.59 -29.344 -8.328 1 97.25 4 VAL B N 1
ATOM 1733 C CA . VAL B 1 4 ? 5.543 -29.359 -6.867 1 97.25 4 VAL B CA 1
ATOM 1734 C C . VAL B 1 4 ? 4.375 -28.516 -6.371 1 97.25 4 VAL B C 1
ATOM 1736 O O . VAL B 1 4 ? 4.141 -27.422 -6.879 1 97.25 4 VAL B O 1
ATOM 1739 N N . ALA B 1 5 ? 3.656 -29.031 -5.426 1 98.62 5 ALA B N 1
ATOM 1740 C CA . ALA B 1 5 ? 2.586 -28.281 -4.781 1 98.62 5 ALA B CA 1
ATOM 1741 C C . ALA B 1 5 ? 3.148 -27.094 -3.994 1 98.62 5 ALA B C 1
ATOM 1743 O O . ALA B 1 5 ? 4.039 -27.266 -3.156 1 98.62 5 ALA B O 1
ATOM 1744 N N . LYS B 1 6 ? 2.721 -25.906 -4.258 1 98.81 6 LYS B N 1
ATOM 1745 C CA . LYS B 1 6 ? 3.07 -24.688 -3.537 1 98.81 6 LYS B CA 1
ATOM 1746 C C . LYS B 1 6 ? 1.827 -24 -2.971 1 98.81 6 LYS B C 1
ATOM 1748 O O . LYS B 1 6 ? 0.938 -23.609 -3.721 1 98.81 6 LYS B O 1
ATOM 1753 N N . ILE B 1 7 ? 1.779 -23.938 -1.688 1 98.94 7 ILE B N 1
ATOM 1754 C CA . ILE B 1 7 ? 0.688 -23.219 -1.032 1 98.94 7 ILE B CA 1
ATOM 1755 C C . ILE B 1 7 ? 1.148 -21.828 -0.639 1 98.94 7 ILE B C 1
ATOM 1757 O O . ILE B 1 7 ? 2.156 -21.672 0.055 1 98.94 7 ILE B O 1
ATOM 1761 N N . ALA B 1 8 ? 0.424 -20.812 -1.083 1 98.88 8 ALA B N 1
ATOM 1762 C CA . ALA B 1 8 ? 0.809 -19.406 -0.908 1 98.88 8 ALA B CA 1
ATOM 1763 C C . ALA B 1 8 ? -0.33 -18.594 -0.293 1 98.88 8 ALA B C 1
ATOM 1765 O O . ALA B 1 8 ? -1.084 -17.938 -1.008 1 98.88 8 ALA B O 1
ATOM 1766 N N . PRO B 1 9 ? -0.443 -18.594 1.019 1 98.88 9 PRO B N 1
ATOM 1767 C CA . PRO B 1 9 ? -1.476 -17.75 1.625 1 98.88 9 PRO B CA 1
ATOM 1768 C C . PRO B 1 9 ? -1.364 -16.281 1.205 1 98.88 9 PRO B C 1
ATOM 1770 O O . PRO B 1 9 ? -0.259 -15.742 1.135 1 98.88 9 PRO B O 1
ATOM 1773 N N . SER B 1 10 ? -2.5 -15.711 0.783 1 98.88 10 SER B N 1
ATOM 1774 C CA . SER B 1 10 ? -2.529 -14.289 0.45 1 98.88 10 SER B CA 1
ATOM 1775 C C . SER B 1 10 ? -2.447 -13.422 1.704 1 98.88 10 SER B C 1
ATOM 1777 O O . SER B 1 10 ? -3.369 -13.422 2.521 1 98.88 10 SER B O 1
ATOM 1779 N N . MET B 1 11 ? -1.459 -12.633 1.757 1 98.75 11 MET B N 1
ATOM 1780 C CA . MET B 1 11 ? -1.247 -11.789 2.934 1 98.75 11 MET B CA 1
ATOM 1781 C C . MET B 1 11 ? -2.248 -10.641 2.969 1 98.75 11 MET B C 1
ATOM 1783 O O . MET B 1 11 ? -2.371 -9.953 3.982 1 98.75 11 MET B O 1
ATOM 1787 N N . LEU B 1 12 ? -2.99 -10.469 1.913 1 98.56 12 LEU B N 1
ATOM 1788 C CA . LEU B 1 12 ? -4.051 -9.469 1.892 1 98.56 12 LEU B CA 1
ATOM 1789 C C . LEU B 1 12 ? -5.055 -9.719 3.014 1 98.56 12 LEU B C 1
ATOM 1791 O O . LEU B 1 12 ? -5.707 -8.781 3.484 1 98.56 12 LEU B O 1
ATOM 1795 N N . SER B 1 13 ? -5.168 -10.984 3.418 1 98.19 13 SER B N 1
ATOM 1796 C CA . SER B 1 13 ? -6.117 -11.352 4.461 1 98.19 13 SER B CA 1
ATOM 1797 C C . SER B 1 13 ? -5.477 -11.289 5.844 1 98.19 13 SER B C 1
ATOM 1799 O O . SER B 1 13 ? -6.137 -11.531 6.855 1 98.19 13 SER B O 1
ATOM 1801 N N . SER B 1 14 ? -4.219 -10.938 5.914 1 98.44 14 SER B N 1
ATOM 1802 C CA . SER B 1 14 ? -3.506 -10.898 7.188 1 98.44 14 SER B CA 1
ATOM 1803 C C . SER B 1 14 ? -3.688 -9.555 7.879 1 98.44 14 SER B C 1
ATOM 1805 O O . SER B 1 14 ? -4.32 -8.648 7.332 1 98.44 14 SER B O 1
ATOM 1807 N N . ASP B 1 15 ? -3.205 -9.469 9.133 1 98.69 15 ASP B N 1
ATOM 1808 C CA . ASP B 1 15 ? -3.035 -8.195 9.828 1 98.69 15 ASP B CA 1
ATOM 1809 C C . ASP B 1 15 ? -1.766 -7.484 9.367 1 98.69 15 ASP B C 1
ATOM 1811 O O . ASP B 1 15 ? -0.679 -7.746 9.891 1 98.69 15 ASP B O 1
ATOM 1815 N N . PHE B 1 16 ? -1.928 -6.477 8.508 1 98.88 16 PHE B N 1
ATOM 1816 C CA . PHE B 1 16 ? -0.774 -5.773 7.957 1 98.88 16 PHE B CA 1
ATOM 1817 C C . PHE B 1 16 ? -0.009 -5.043 9.055 1 98.88 16 PHE B C 1
ATOM 1819 O O . PHE B 1 16 ? 1.161 -4.699 8.875 1 98.88 16 PHE B O 1
ATOM 1826 N N . ALA B 1 17 ? -0.694 -4.773 10.172 1 98.88 17 ALA B N 1
ATOM 1827 C CA . ALA B 1 17 ? -0.021 -4.059 11.25 1 98.88 17 ALA B CA 1
ATOM 1828 C C . ALA B 1 17 ? 0.978 -4.961 11.969 1 98.88 17 ALA B C 1
ATOM 1830 O O . ALA B 1 17 ? 1.829 -4.48 12.727 1 98.88 17 ALA B O 1
ATOM 1831 N N . ASN B 1 18 ? 0.859 -6.234 11.789 1 98.81 18 ASN B N 1
ATOM 1832 C CA . ASN B 1 18 ? 1.756 -7.25 12.336 1 98.81 18 ASN B CA 1
ATOM 1833 C C . ASN B 1 18 ? 2.184 -8.25 11.266 1 98.81 18 ASN B C 1
ATOM 1835 O O . ASN B 1 18 ? 2.104 -9.461 11.469 1 98.81 18 ASN B O 1
ATOM 1839 N N . LEU B 1 19 ? 2.639 -7.742 10.188 1 98.94 19 LEU B N 1
ATOM 1840 C CA . LEU B 1 19 ? 2.883 -8.508 8.969 1 98.94 19 LEU B CA 1
ATOM 1841 C C . LEU B 1 19 ? 3.998 -9.523 9.18 1 98.94 19 LEU B C 1
ATOM 1843 O O . LEU B 1 19 ? 3.918 -10.648 8.688 1 98.94 19 LEU B O 1
ATOM 1847 N N . ALA B 1 20 ? 5.062 -9.133 9.914 1 98.88 20 ALA B N 1
ATOM 1848 C CA . ALA B 1 20 ? 6.176 -10.047 10.164 1 98.88 20 ALA B CA 1
ATOM 1849 C C . ALA B 1 20 ? 5.703 -11.289 10.914 1 98.88 20 ALA B C 1
ATOM 1851 O O . ALA B 1 20 ? 6.031 -12.414 10.531 1 98.88 20 ALA B O 1
ATOM 1852 N N . SER B 1 21 ? 4.926 -11.078 11.93 1 98.81 21 SER B N 1
ATOM 1853 C CA . SER B 1 21 ? 4.422 -12.195 12.727 1 98.81 21 SER B CA 1
ATOM 1854 C C . SER B 1 21 ? 3.445 -13.047 11.93 1 98.81 21 SER B C 1
ATOM 1856 O O . SER B 1 21 ? 3.438 -14.273 12.062 1 98.81 21 SER B O 1
ATOM 1858 N N . GLU B 1 22 ? 2.623 -12.391 11.148 1 98.81 22 GLU B N 1
ATOM 1859 C CA . GLU B 1 22 ? 1.683 -13.117 10.305 1 98.81 22 GLU B CA 1
ATOM 1860 C C . GLU B 1 22 ? 2.414 -13.992 9.289 1 98.81 22 GLU B C 1
ATOM 1862 O O . GLU B 1 22 ? 2.01 -15.125 9.031 1 98.81 22 GLU B O 1
ATOM 1867 N N . ALA B 1 23 ? 3.436 -13.414 8.711 1 98.88 23 ALA B N 1
ATOM 1868 C CA . ALA B 1 23 ? 4.246 -14.164 7.754 1 98.88 23 ALA B CA 1
ATOM 1869 C C . ALA B 1 23 ? 4.871 -15.391 8.406 1 98.88 23 ALA B C 1
ATOM 1871 O O . ALA B 1 23 ? 4.797 -16.5 7.863 1 98.88 23 ALA B O 1
ATOM 1872 N N . GLU B 1 24 ? 5.461 -15.188 9.555 1 98.81 24 GLU B N 1
ATOM 1873 C CA . GLU B 1 24 ? 6.082 -16.281 10.281 1 98.81 24 GLU B CA 1
ATOM 1874 C C . GLU B 1 24 ? 5.062 -17.359 10.641 1 98.81 24 GLU B C 1
ATOM 1876 O O . GLU B 1 24 ? 5.348 -18.562 10.531 1 98.81 24 GLU B O 1
ATOM 1881 N N . ARG B 1 25 ? 3.957 -16.906 11.062 1 98.5 25 ARG B N 1
ATOM 1882 C CA . ARG B 1 25 ? 2.873 -17.812 11.438 1 98.5 25 ARG B CA 1
ATOM 1883 C C . ARG B 1 25 ? 2.484 -18.703 10.258 1 98.5 25 ARG B C 1
ATOM 1885 O O . ARG B 1 25 ? 2.357 -19.922 10.414 1 98.5 25 ARG B O 1
ATOM 1892 N N . MET B 1 26 ? 2.324 -18.125 9.102 1 98.81 26 MET B N 1
ATOM 1893 C CA . MET B 1 26 ? 1.924 -18.875 7.91 1 98.81 26 MET B CA 1
ATOM 1894 C C . MET B 1 26 ? 3.012 -19.859 7.5 1 98.81 26 MET B C 1
ATOM 1896 O O . MET B 1 26 ? 2.715 -20.984 7.105 1 98.81 26 MET B O 1
ATOM 1900 N N . LEU B 1 27 ? 4.254 -19.422 7.582 1 98.88 27 LEU B N 1
ATOM 1901 C CA . LEU B 1 27 ? 5.363 -20.312 7.234 1 98.88 27 LEU B CA 1
ATOM 1902 C C . LEU B 1 27 ? 5.438 -21.484 8.203 1 98.88 27 LEU B C 1
ATOM 1904 O O . LEU B 1 27 ? 5.625 -22.625 7.773 1 98.88 27 LEU B O 1
ATOM 1908 N N . ARG B 1 28 ? 5.23 -21.203 9.445 1 98.62 28 ARG B N 1
ATOM 1909 C CA . ARG B 1 28 ? 5.227 -22.266 10.453 1 98.62 28 ARG B CA 1
ATOM 1910 C C . ARG B 1 28 ? 4.094 -23.25 10.211 1 98.62 28 ARG B C 1
ATOM 1912 O O . ARG B 1 28 ? 4.234 -24.453 10.484 1 98.62 28 ARG B O 1
ATOM 1919 N N . PHE B 1 29 ? 3.037 -22.75 9.656 1 98.69 29 PHE B N 1
ATOM 1920 C CA . PHE B 1 29 ? 1.864 -23.578 9.406 1 98.69 29 PHE B CA 1
ATOM 1921 C C . PHE B 1 29 ? 2.031 -24.391 8.125 1 98.69 29 PHE B C 1
ATOM 1923 O O . PHE B 1 29 ? 1.183 -25.219 7.789 1 98.69 29 PHE B O 1
ATOM 1930 N N . GLY B 1 30 ? 3.107 -24.141 7.363 1 98.69 30 GLY B N 1
ATOM 1931 C CA . GLY B 1 30 ? 3.416 -25.016 6.242 1 98.69 30 GLY B CA 1
ATOM 1932 C C . GLY B 1 30 ? 3.316 -24.312 4.898 1 98.69 30 GLY B C 1
ATOM 1933 O O . GLY B 1 30 ? 3.418 -24.953 3.852 1 98.69 30 GLY B O 1
ATOM 1934 N N . ALA B 1 31 ? 3.119 -23.031 4.902 1 98.88 31 ALA B N 1
ATOM 1935 C CA . ALA B 1 31 ? 3.098 -22.297 3.645 1 98.88 31 ALA B CA 1
ATOM 1936 C C . ALA B 1 31 ? 4.445 -22.375 2.934 1 98.88 31 ALA B C 1
ATOM 1938 O O . ALA B 1 31 ? 5.496 -22.359 3.578 1 98.88 31 ALA B O 1
ATOM 1939 N N . ASP B 1 32 ? 4.418 -22.469 1.63 1 98.88 32 ASP B N 1
ATOM 1940 C CA . ASP B 1 32 ? 5.633 -22.469 0.819 1 98.88 32 ASP B CA 1
ATOM 1941 C C . ASP B 1 32 ? 6.023 -21.062 0.409 1 98.88 32 ASP B C 1
ATOM 1943 O O . ASP B 1 32 ? 7.211 -20.719 0.372 1 98.88 32 ASP B O 1
ATOM 1947 N N . TRP B 1 33 ? 5.051 -20.266 0.007 1 98.88 33 TRP B N 1
ATOM 1948 C CA . TRP B 1 33 ? 5.199 -18.891 -0.444 1 98.88 33 TRP B CA 1
ATOM 1949 C C . TRP B 1 33 ? 4.289 -17.953 0.348 1 98.88 33 TRP B C 1
ATOM 1951 O O . TRP B 1 33 ? 3.377 -18.406 1.045 1 98.88 33 TRP B O 1
ATOM 1961 N N . LEU B 1 34 ? 4.598 -16.719 0.366 1 98.94 34 LEU B N 1
ATOM 1962 C CA . LEU B 1 34 ? 3.709 -15.656 0.82 1 98.94 34 LEU B CA 1
ATOM 1963 C C . LEU B 1 34 ? 3.246 -14.797 -0.353 1 98.94 34 LEU B C 1
ATOM 1965 O O . LEU B 1 34 ? 4.062 -14.164 -1.024 1 98.94 34 LEU B O 1
ATOM 1969 N N . HIS B 1 35 ? 1.947 -14.875 -0.597 1 98.94 35 HIS B N 1
ATOM 1970 C CA . HIS B 1 35 ? 1.378 -14.156 -1.733 1 98.94 35 HIS B CA 1
ATOM 1971 C C . HIS B 1 35 ? 1.104 -12.703 -1.386 1 98.94 35 HIS B C 1
ATOM 1973 O O . HIS B 1 35 ? 0.396 -12.414 -0.418 1 98.94 35 HIS B O 1
ATOM 1979 N N . MET B 1 36 ? 1.705 -11.812 -2.133 1 98.94 36 MET B N 1
ATOM 1980 C CA . MET B 1 36 ? 1.62 -10.375 -1.891 1 98.94 36 MET B CA 1
ATOM 1981 C C . MET B 1 36 ? 0.862 -9.68 -3.016 1 98.94 36 MET B C 1
ATOM 1983 O O . MET B 1 36 ? 1.358 -9.578 -4.137 1 98.94 36 MET B O 1
ATOM 1987 N N . ASP B 1 37 ? -0.292 -9.195 -2.699 1 98.94 37 ASP B N 1
ATOM 1988 C CA . ASP B 1 37 ? -1.148 -8.547 -3.689 1 98.94 37 ASP B CA 1
ATOM 1989 C C . ASP B 1 37 ? -0.836 -7.059 -3.799 1 98.94 37 ASP B C 1
ATOM 1991 O O . ASP B 1 37 ? -1.178 -6.281 -2.904 1 98.94 37 ASP B O 1
ATOM 1995 N N . ILE B 1 38 ? -0.234 -6.668 -4.887 1 98.94 38 ILE B N 1
ATOM 1996 C CA . ILE B 1 38 ? 0.116 -5.277 -5.164 1 98.94 38 ILE B CA 1
ATOM 1997 C C . ILE B 1 38 ? -0.905 -4.672 -6.125 1 98.94 38 ILE B C 1
ATOM 1999 O O . ILE B 1 38 ? -1.035 -5.117 -7.266 1 98.94 38 ILE B O 1
ATOM 2003 N N . MET B 1 39 ? -1.686 -3.695 -5.684 1 98.94 39 MET B N 1
ATOM 2004 C CA . MET B 1 39 ? -2.77 -3.078 -6.445 1 98.94 39 MET B CA 1
ATOM 2005 C C . MET B 1 39 ? -2.609 -1.562 -6.488 1 98.94 39 MET B C 1
ATOM 2007 O O . MET B 1 39 ? -2.311 -0.935 -5.473 1 98.94 39 MET B O 1
ATOM 2011 N N . ASP B 1 40 ? -2.895 -0.894 -7.66 1 98.81 40 ASP B N 1
ATOM 2012 C CA . ASP B 1 40 ? -2.533 0.511 -7.82 1 98.81 40 ASP B CA 1
ATOM 2013 C C . ASP B 1 40 ? -3.777 1.397 -7.844 1 98.81 40 ASP B C 1
ATOM 2015 O O . ASP B 1 40 ? -3.68 2.607 -8.055 1 98.81 40 ASP B O 1
ATOM 2019 N N . GLY B 1 41 ? -4.98 0.79 -7.676 1 98.56 41 GLY B N 1
ATOM 2020 C CA . GLY B 1 41 ? -6.195 1.589 -7.699 1 98.56 41 GLY B CA 1
ATOM 2021 C C . GLY B 1 41 ? -6.602 2.016 -9.094 1 98.56 41 GLY B C 1
ATOM 2022 O O . GLY B 1 41 ? -7.52 2.822 -9.266 1 98.56 41 GLY B O 1
ATOM 2023 N N . HIS B 1 42 ? -5.984 1.616 -10.188 1 98.62 42 HIS B N 1
ATOM 2024 C CA . HIS B 1 42 ? -6.262 1.961 -11.578 1 98.62 42 HIS B CA 1
ATOM 2025 C C . HIS B 1 42 ? -6.57 0.716 -12.398 1 98.62 42 HIS B C 1
ATOM 2027 O O . HIS B 1 42 ? -7.637 0.618 -13.016 1 98.62 42 HIS B O 1
ATOM 2033 N N . PHE B 1 43 ? -5.648 -0.256 -12.367 1 98.75 43 PHE B N 1
ATOM 2034 C CA . PHE B 1 43 ? -5.938 -1.52 -13.031 1 98.75 43 PHE B CA 1
ATOM 2035 C C . PHE B 1 43 ? -7.113 -2.229 -12.367 1 98.75 43 PHE B C 1
ATOM 2037 O O . PHE B 1 43 ? -7.961 -2.809 -13.047 1 98.75 43 PHE B O 1
ATOM 2044 N N . VAL B 1 44 ? -7.09 -2.258 -11.031 1 98.62 44 VAL B N 1
ATOM 2045 C CA . VAL B 1 44 ? -8.211 -2.637 -10.188 1 98.62 44 VAL B CA 1
ATOM 2046 C C . VAL B 1 44 ? -8.586 -1.475 -9.266 1 98.62 44 VAL B C 1
ATOM 2048 O O . VAL B 1 44 ? -7.77 -0.581 -9.023 1 98.62 44 VAL B O 1
ATOM 2051 N N . PRO B 1 45 ? -9.789 -1.446 -8.773 1 97.44 45 PRO B N 1
ATOM 2052 C CA . PRO B 1 45 ? -10.219 -0.28 -7.996 1 97.44 45 PRO B CA 1
ATOM 2053 C C . PRO B 1 45 ? -9.523 -0.185 -6.641 1 97.44 45 PRO B C 1
ATOM 2055 O O . PRO B 1 45 ? -9.359 0.913 -6.102 1 97.44 45 PRO B O 1
ATOM 2058 N N . ASN B 1 46 ? -9.062 -1.229 -6.102 1 98.06 46 ASN B N 1
ATOM 2059 C CA . ASN B 1 46 ? -8.461 -1.243 -4.777 1 98.06 46 ASN B CA 1
ATOM 2060 C C . ASN B 1 46 ? -6.984 -0.849 -4.832 1 98.06 46 ASN B C 1
ATOM 2062 O O . ASN B 1 46 ? -6.281 -1.195 -5.781 1 98.06 46 ASN B O 1
ATOM 2066 N N . LEU B 1 47 ? -6.531 -0.046 -3.838 1 98.75 47 LEU B N 1
ATOM 2067 C CA . LEU B 1 47 ? -5.125 0.258 -3.58 1 98.75 47 LEU B CA 1
ATOM 2068 C C . LEU B 1 47 ? -4.629 -0.486 -2.346 1 98.75 47 LEU B C 1
ATOM 2070 O O . LEU B 1 47 ? -5.223 -0.386 -1.272 1 98.75 47 LEU B O 1
ATOM 2074 N N . THR B 1 48 ? -3.529 -1.246 -2.443 1 98.81 48 THR B N 1
ATOM 2075 C CA . THR B 1 48 ? -3.154 -2.082 -1.308 1 98.81 48 THR B CA 1
ATOM 2076 C C . THR B 1 48 ? -1.757 -1.723 -0.809 1 98.81 48 THR B C 1
ATOM 2078 O O . THR B 1 48 ? -1.596 -0.79 -0.019 1 98.81 48 THR B O 1
ATOM 2081 N N . ILE B 1 49 ? -0.706 -2.35 -1.411 1 98.94 49 ILE B N 1
ATOM 2082 C CA . ILE B 1 49 ? 0.647 -2.16 -0.9 1 98.94 49 ILE B CA 1
ATOM 2083 C C . ILE B 1 49 ? 1.62 -1.994 -2.064 1 98.94 49 ILE B C 1
ATOM 2085 O O . ILE B 1 49 ? 1.29 -2.318 -3.209 1 98.94 49 ILE B O 1
ATOM 2089 N N . GLY B 1 50 ? 2.791 -1.439 -1.757 1 98.75 50 GLY B N 1
ATOM 2090 C CA . GLY B 1 50 ? 3.875 -1.325 -2.719 1 98.75 50 GLY B CA 1
ATOM 2091 C C . GLY B 1 50 ? 5.215 -1.762 -2.158 1 98.75 50 GLY B C 1
ATOM 2092 O O . GLY B 1 50 ? 5.273 -2.543 -1.206 1 98.75 50 GLY B O 1
ATOM 2093 N N . ALA B 1 51 ? 6.266 -1.314 -2.783 1 98.88 51 ALA B N 1
ATOM 2094 C CA . ALA B 1 51 ? 7.637 -1.752 -2.518 1 98.88 51 ALA B CA 1
ATOM 2095 C C . ALA B 1 51 ? 8.008 -1.522 -1.056 1 98.88 51 ALA B C 1
ATOM 2097 O O . ALA B 1 51 ? 8.695 -2.346 -0.447 1 98.88 51 ALA B O 1
ATOM 2098 N N . PRO B 1 52 ? 7.551 -0.406 -0.371 1 98.75 52 PRO B N 1
ATOM 2099 C CA . PRO B 1 52 ? 7.957 -0.188 1.02 1 98.75 52 PRO B CA 1
ATOM 2100 C C . PRO B 1 52 ? 7.5 -1.311 1.949 1 98.75 52 PRO B C 1
ATOM 2102 O O . PRO B 1 52 ? 8.219 -1.67 2.887 1 98.75 52 PRO B O 1
ATOM 2105 N N . VAL B 1 53 ? 6.367 -1.859 1.692 1 98.94 53 VAL B N 1
ATOM 2106 C CA . VAL B 1 53 ? 5.855 -2.939 2.525 1 98.94 53 VAL B CA 1
ATOM 2107 C C . VAL B 1 53 ? 6.645 -4.219 2.262 1 98.94 53 VAL B C 1
ATOM 2109 O O . VAL B 1 53 ? 7.008 -4.938 3.197 1 98.94 53 VAL B O 1
ATOM 2112 N N . ILE B 1 54 ? 6.926 -4.473 0.983 1 98.94 54 ILE B N 1
ATOM 2113 C CA . ILE B 1 54 ? 7.734 -5.629 0.608 1 98.94 54 ILE B CA 1
ATOM 2114 C C . ILE B 1 54 ? 9.109 -5.531 1.263 1 98.94 54 ILE B C 1
ATOM 2116 O O . ILE B 1 54 ? 9.602 -6.504 1.839 1 98.94 54 ILE B O 1
ATOM 2120 N N . GLU B 1 55 ? 9.703 -4.363 1.162 1 98.88 55 GLU B N 1
ATOM 2121 C CA . GLU B 1 55 ? 11.031 -4.125 1.714 1 98.88 55 GLU B CA 1
ATOM 2122 C C . GLU B 1 55 ? 11.047 -4.34 3.225 1 98.88 55 GLU B C 1
ATOM 2124 O O . GLU B 1 55 ? 11.992 -4.93 3.762 1 98.88 55 GLU B O 1
ATOM 2129 N N . SER B 1 56 ? 10.055 -3.844 3.904 1 98.88 56 SER B N 1
ATOM 2130 C CA . SER B 1 56 ? 9.953 -4.027 5.348 1 98.88 56 SER B CA 1
ATOM 2131 C C . SER B 1 56 ? 9.836 -5.504 5.711 1 98.88 56 SER B C 1
ATOM 2133 O O . SER B 1 56 ? 10.523 -5.98 6.613 1 98.88 56 SER B O 1
ATOM 2135 N N . LEU B 1 57 ? 8.969 -6.195 5 1 98.94 57 LEU B N 1
ATOM 2136 C CA . LEU B 1 57 ? 8.766 -7.605 5.305 1 98.94 57 LEU B CA 1
ATOM 2137 C C . LEU B 1 57 ? 10.023 -8.414 5.016 1 98.94 57 LEU B C 1
ATOM 2139 O O . LEU B 1 57 ? 10.344 -9.352 5.75 1 98.94 57 LEU B O 1
ATOM 2143 N N . ARG B 1 58 ? 10.711 -8.07 3.986 1 98.94 58 ARG B N 1
ATOM 2144 C CA . ARG B 1 58 ? 11.906 -8.797 3.566 1 98.94 58 ARG B CA 1
ATOM 2145 C C . ARG B 1 58 ? 12.938 -8.836 4.688 1 98.94 58 ARG B C 1
ATOM 2147 O O . ARG B 1 58 ? 13.648 -9.836 4.844 1 98.94 58 ARG B O 1
ATOM 2154 N N . LYS B 1 59 ? 13.008 -7.855 5.523 1 98.75 59 LYS B N 1
ATOM 2155 C CA . LYS B 1 59 ? 13.961 -7.785 6.625 1 98.75 59 LYS B CA 1
ATOM 2156 C C . LYS B 1 59 ? 13.68 -8.859 7.668 1 98.75 59 LYS B C 1
ATOM 2158 O O . LYS B 1 59 ? 14.531 -9.156 8.508 1 98.75 59 LYS B O 1
ATOM 2163 N N . HIS B 1 60 ? 12.531 -9.477 7.57 1 98.81 60 HIS B N 1
ATOM 2164 C CA . HIS B 1 60 ? 12.117 -10.344 8.664 1 98.81 60 HIS B CA 1
ATOM 2165 C C . HIS B 1 60 ? 11.898 -11.773 8.172 1 98.81 60 HIS B C 1
ATOM 2167 O O . HIS B 1 60 ? 11.516 -12.648 8.953 1 98.81 60 HIS B O 1
ATOM 2173 N N . THR B 1 61 ? 12.102 -12.047 6.934 1 98.81 61 THR B N 1
ATOM 2174 C CA . THR B 1 61 ? 11.859 -13.391 6.41 1 98.81 61 THR B CA 1
ATOM 2175 C C . THR B 1 61 ? 12.695 -13.641 5.16 1 98.81 61 THR B C 1
ATOM 2177 O O . THR B 1 61 ? 13.047 -12.695 4.441 1 98.81 61 THR B O 1
ATOM 2180 N N . LYS B 1 62 ? 12.984 -14.812 4.867 1 98.25 62 LYS B N 1
ATOM 2181 C CA . LYS B 1 62 ? 13.656 -15.219 3.633 1 98.25 62 LYS B CA 1
ATOM 2182 C C . LYS B 1 62 ? 12.688 -15.953 2.703 1 98.25 62 LYS B C 1
ATOM 2184 O O . LYS B 1 62 ? 13.102 -16.5 1.679 1 98.25 62 LYS B O 1
ATOM 2189 N N . ALA B 1 63 ? 11.445 -15.953 3.115 1 98.69 63 ALA B N 1
ATOM 2190 C CA . ALA B 1 63 ? 10.422 -16.688 2.375 1 98.69 63 ALA B CA 1
ATOM 2191 C C . ALA B 1 63 ? 10.305 -16.172 0.945 1 98.69 63 ALA B C 1
ATOM 2193 O O . ALA B 1 63 ? 10.711 -15.047 0.648 1 98.69 63 ALA B O 1
ATOM 2194 N N . TYR B 1 64 ? 9.844 -17.031 0.047 1 98.94 64 TYR B N 1
ATOM 2195 C CA . TYR B 1 64 ? 9.492 -16.594 -1.302 1 98.94 64 TYR B CA 1
ATOM 2196 C C . TYR B 1 64 ? 8.312 -15.633 -1.277 1 98.94 64 TYR B C 1
ATOM 2198 O O . TYR B 1 64 ? 7.195 -16.016 -0.905 1 98.94 64 TYR B O 1
ATOM 2206 N N . LEU B 1 65 ? 8.602 -14.398 -1.626 1 98.94 65 LEU B N 1
ATOM 2207 C CA . LEU B 1 65 ? 7.543 -13.398 -1.714 1 98.94 65 LEU B CA 1
ATOM 2208 C C . LEU B 1 65 ? 6.945 -13.359 -3.117 1 98.94 65 LEU B C 1
ATOM 2210 O O . LEU B 1 65 ? 7.566 -12.828 -4.043 1 98.94 65 LEU B O 1
ATOM 2214 N N . ASP B 1 66 ? 5.797 -13.953 -3.264 1 98.94 66 ASP B N 1
ATOM 2215 C CA . ASP B 1 66 ? 5.051 -14.07 -4.512 1 98.94 66 ASP B CA 1
ATOM 2216 C C . ASP B 1 66 ? 4.246 -12.797 -4.785 1 98.94 66 ASP B C 1
ATOM 2218 O O . ASP B 1 66 ? 3.08 -12.695 -4.402 1 98.94 66 ASP B O 1
ATOM 2222 N N . CYS B 1 67 ? 4.875 -11.859 -5.504 1 98.94 67 CYS B N 1
ATOM 2223 C CA . CYS B 1 67 ? 4.246 -10.562 -5.734 1 98.94 67 CYS B CA 1
ATOM 2224 C C . CYS B 1 67 ? 3.363 -10.602 -6.973 1 98.94 67 CYS B C 1
ATOM 2226 O O . CYS B 1 67 ? 3.855 -10.797 -8.086 1 98.94 67 CYS B O 1
ATOM 2228 N N . HIS B 1 68 ? 2.117 -10.445 -6.758 1 98.94 68 HIS B N 1
ATOM 2229 C CA . HIS B 1 68 ? 1.105 -10.359 -7.805 1 98.94 68 HIS B CA 1
ATOM 2230 C C . HIS B 1 68 ? 0.718 -8.906 -8.07 1 98.94 68 HIS B C 1
ATOM 2232 O O . HIS B 1 68 ? 0.049 -8.281 -7.254 1 98.94 68 HIS B O 1
ATOM 2238 N N . LEU B 1 69 ? 1.124 -8.43 -9.266 1 98.94 69 LEU B N 1
ATOM 2239 C CA . LEU B 1 69 ? 0.959 -7.02 -9.586 1 98.94 69 LEU B CA 1
ATOM 2240 C C . LEU B 1 69 ? -0.301 -6.793 -10.414 1 98.94 69 LEU B C 1
ATOM 2242 O O . LEU B 1 69 ? -0.349 -7.152 -11.594 1 98.94 69 LEU B O 1
ATOM 2246 N N . MET B 1 70 ? -1.279 -6.289 -9.773 1 98.94 70 MET B N 1
ATOM 2247 C CA . MET B 1 70 ? -2.469 -5.758 -10.422 1 98.94 70 MET B CA 1
ATOM 2248 C C . MET B 1 70 ? -2.357 -4.246 -10.609 1 98.94 70 MET B C 1
ATOM 2250 O O . MET B 1 70 ? -3.049 -3.48 -9.938 1 98.94 70 MET B O 1
ATOM 2254 N N . VAL B 1 71 ? -1.463 -3.859 -11.562 1 98.88 71 VAL B N 1
ATOM 2255 C CA . VAL B 1 71 ? -1.114 -2.463 -11.805 1 98.88 71 VAL B CA 1
ATOM 2256 C C . VAL B 1 71 ? -1.181 -2.168 -13.297 1 98.88 71 VAL B C 1
ATOM 2258 O O . VAL B 1 71 ? -1.059 -3.076 -14.125 1 98.88 71 VAL B O 1
ATOM 2261 N N . THR B 1 72 ? -1.261 -0.912 -13.648 1 98.5 72 THR B N 1
ATOM 2262 C CA . THR B 1 72 ? -1.414 -0.461 -15.031 1 98.5 72 THR B CA 1
ATOM 2263 C C . THR B 1 72 ? -0.076 -0.498 -15.766 1 98.5 72 THR B C 1
ATOM 2265 O O . THR B 1 72 ? -0.023 -0.823 -16.953 1 98.5 72 THR B O 1
ATOM 2268 N N . ASN B 1 73 ? 1.061 -0.147 -15.062 1 97.88 73 ASN B N 1
ATOM 2269 C CA . ASN B 1 73 ? 2.381 -0.025 -15.672 1 97.88 73 ASN B CA 1
ATOM 2270 C C . ASN B 1 73 ? 3.412 -0.888 -14.953 1 97.88 73 ASN B C 1
ATOM 2272 O O . ASN B 1 73 ? 4.32 -0.366 -14.305 1 97.88 73 ASN B O 1
ATOM 2276 N N . PRO B 1 74 ? 3.352 -2.172 -15.227 1 98.81 74 PRO B N 1
ATOM 2277 C CA . PRO B 1 74 ? 4.223 -3.064 -14.461 1 98.81 74 PRO B CA 1
ATOM 2278 C C . PRO B 1 74 ? 5.707 -2.754 -14.664 1 98.81 74 PRO B C 1
ATOM 2280 O O . PRO B 1 74 ? 6.516 -2.99 -13.758 1 98.81 74 PRO B O 1
ATOM 2283 N N . LEU B 1 75 ? 6.086 -2.182 -15.797 1 98.56 75 LEU B N 1
ATOM 2284 C CA . LEU B 1 75 ? 7.484 -1.856 -16.047 1 98.56 75 LEU B CA 1
ATOM 2285 C C . LEU B 1 75 ? 8.023 -0.91 -14.984 1 98.56 75 LEU B C 1
ATOM 2287 O O . LEU B 1 75 ? 9.203 -0.987 -14.617 1 98.56 75 LEU B O 1
ATOM 2291 N N . ASP B 1 76 ? 7.199 -0.052 -14.484 1 98.38 76 ASP B N 1
ATOM 2292 C CA . ASP B 1 76 ? 7.602 0.96 -13.508 1 98.38 76 ASP B CA 1
ATOM 2293 C C . ASP B 1 76 ? 8 0.319 -12.18 1 98.38 76 ASP B C 1
ATOM 2295 O O . ASP B 1 76 ? 8.656 0.954 -11.352 1 98.38 76 ASP B O 1
ATOM 2299 N N . TYR B 1 77 ? 7.66 -0.944 -11.977 1 98.75 77 TYR B N 1
ATOM 2300 C CA . TYR B 1 77 ? 7.777 -1.529 -10.641 1 98.75 77 TYR B CA 1
ATOM 2301 C C . TYR B 1 77 ? 8.891 -2.57 -10.602 1 98.75 77 TYR B C 1
ATOM 2303 O O . TYR B 1 77 ? 9.211 -3.102 -9.539 1 98.75 77 TYR B O 1
ATOM 2311 N N . VAL B 1 78 ? 9.523 -2.893 -11.758 1 98.88 78 VAL B N 1
ATOM 2312 C CA . VAL B 1 78 ? 10.539 -3.939 -11.797 1 98.88 78 VAL B CA 1
ATOM 2313 C C . VAL B 1 78 ? 11.695 -3.572 -10.867 1 98.88 78 VAL B C 1
ATOM 2315 O O . VAL B 1 78 ? 12.047 -4.344 -9.969 1 98.88 78 VAL B O 1
ATOM 2318 N N . GLU B 1 79 ? 12.211 -2.416 -10.992 1 98.69 79 GLU B N 1
ATOM 2319 C CA . GLU B 1 79 ? 13.367 -2.006 -10.195 1 98.69 79 GLU B CA 1
ATOM 2320 C C . GLU B 1 79 ? 12.992 -1.858 -8.719 1 98.69 79 GLU B C 1
ATOM 2322 O O . GLU B 1 79 ? 13.656 -2.418 -7.848 1 98.69 79 GLU B O 1
ATOM 2327 N N . PRO B 1 80 ? 11.906 -1.155 -8.367 1 98.69 80 PRO B N 1
ATOM 2328 C CA . PRO B 1 80 ? 11.57 -0.977 -6.953 1 98.69 80 PRO B CA 1
ATOM 2329 C C . PRO B 1 80 ? 11.289 -2.297 -6.242 1 98.69 80 PRO B C 1
ATOM 2331 O O . PRO B 1 80 ? 11.68 -2.477 -5.086 1 98.69 80 PRO B O 1
ATOM 2334 N N . LEU B 1 81 ? 10.664 -3.225 -6.906 1 98.94 81 LEU B N 1
ATOM 2335 C CA . LEU B 1 81 ? 10.328 -4.484 -6.254 1 98.94 81 LEU B CA 1
ATOM 2336 C C . LEU B 1 81 ? 11.555 -5.379 -6.129 1 98.94 81 LEU B C 1
ATOM 2338 O O . LEU B 1 81 ? 11.695 -6.109 -5.148 1 98.94 81 LEU B O 1
ATOM 2342 N N . ALA B 1 82 ? 12.414 -5.34 -7.141 1 98.94 82 ALA B N 1
ATOM 2343 C CA . ALA B 1 82 ? 13.672 -6.07 -7.031 1 98.94 82 ALA B CA 1
ATOM 2344 C C . ALA B 1 82 ? 14.484 -5.578 -5.84 1 98.94 82 ALA B C 1
ATOM 2346 O O . ALA B 1 82 ? 14.969 -6.379 -5.035 1 98.94 82 ALA B O 1
ATOM 2347 N N . LYS B 1 83 ? 14.602 -4.262 -5.746 1 98.75 83 LYS B N 1
ATOM 2348 C CA . LYS B 1 83 ? 15.336 -3.662 -4.637 1 98.75 83 LYS B CA 1
ATOM 2349 C C . LYS B 1 83 ? 14.688 -4.008 -3.299 1 98.75 83 LYS B C 1
ATOM 2351 O O . LYS B 1 83 ? 15.383 -4.184 -2.295 1 98.75 83 LYS B O 1
ATOM 2356 N N . ALA B 1 84 ? 13.391 -4.133 -3.299 1 98.88 84 ALA B N 1
ATOM 2357 C CA . ALA B 1 84 ? 12.633 -4.395 -2.076 1 98.88 84 ALA B CA 1
ATOM 2358 C C . ALA B 1 84 ? 12.781 -5.848 -1.637 1 98.88 84 ALA B C 1
ATOM 2360 O O . ALA B 1 84 ? 12.469 -6.191 -0.493 1 98.88 84 ALA B O 1
ATOM 2361 N N . GLY B 1 85 ? 13.188 -6.727 -2.553 1 98.88 85 GLY B N 1
ATOM 2362 C CA . GLY B 1 85 ? 13.43 -8.109 -2.188 1 98.88 85 GLY B CA 1
ATOM 2363 C C . GLY B 1 85 ? 12.32 -9.047 -2.619 1 98.88 85 GLY B C 1
ATOM 2364 O O . GLY B 1 85 ? 12.156 -10.133 -2.057 1 98.88 85 GLY B O 1
ATOM 2365 N N . ALA B 1 86 ? 11.547 -8.656 -3.576 1 98.88 86 ALA B N 1
ATOM 2366 C CA . ALA B 1 86 ? 10.539 -9.547 -4.16 1 98.88 86 ALA B CA 1
ATOM 2367 C C . ALA B 1 86 ? 11.195 -10.781 -4.766 1 98.88 86 ALA B C 1
ATOM 2369 O O . ALA B 1 86 ? 12.297 -10.711 -5.312 1 98.88 86 ALA B O 1
ATOM 2370 N N . SER B 1 87 ? 10.523 -11.945 -4.625 1 98.94 87 SER B N 1
ATOM 2371 C CA . SER B 1 87 ? 11.008 -13.188 -5.227 1 98.94 87 SER B CA 1
ATOM 2372 C C . SER B 1 87 ? 10.375 -13.43 -6.59 1 98.94 87 SER B C 1
ATOM 2374 O O . SER B 1 87 ? 11.062 -13.758 -7.555 1 98.94 87 SER B O 1
ATOM 2376 N N . GLY B 1 88 ? 9.102 -13.375 -6.613 1 98.88 88 GLY B N 1
ATOM 2377 C CA . GLY B 1 88 ? 8.336 -13.477 -7.848 1 98.88 88 GLY B CA 1
ATOM 2378 C C . GLY B 1 88 ? 7.711 -12.156 -8.266 1 98.88 88 GLY B C 1
ATOM 2379 O O . GLY B 1 88 ? 7.375 -11.32 -7.426 1 98.88 88 GLY B O 1
ATOM 2380 N N . PHE B 1 89 ? 7.566 -11.984 -9.555 1 98.94 89 PHE B N 1
ATOM 2381 C CA . PHE B 1 89 ? 6.922 -10.828 -10.172 1 98.94 89 PHE B CA 1
ATOM 2382 C C . PHE B 1 89 ? 5.922 -11.273 -11.234 1 98.94 89 PHE B C 1
ATOM 2384 O O . PHE B 1 89 ? 6.312 -11.641 -12.344 1 98.94 89 PHE B O 1
ATOM 2391 N N . THR B 1 90 ? 4.648 -11.227 -10.852 1 98.94 90 THR B N 1
ATOM 2392 C CA . THR B 1 90 ? 3.586 -11.664 -11.75 1 98.94 90 THR B CA 1
ATOM 2393 C C . THR B 1 90 ? 2.746 -10.484 -12.219 1 98.94 90 THR B C 1
ATOM 2395 O O . THR B 1 90 ? 2.113 -9.805 -11.414 1 98.94 90 THR B O 1
ATOM 2398 N N . PHE B 1 91 ? 2.793 -10.219 -13.523 1 98.94 91 PHE B N 1
ATOM 2399 C CA . PHE B 1 91 ? 2.053 -9.102 -14.109 1 98.94 91 PHE B CA 1
ATOM 2400 C C . PHE B 1 91 ? 0.873 -9.609 -14.93 1 98.94 91 PHE B C 1
ATOM 2402 O O . PHE B 1 91 ? 0.83 -10.781 -15.305 1 98.94 91 PHE B O 1
ATOM 2409 N N . HIS B 1 92 ? -0.103 -8.766 -15.211 1 98.94 92 HIS B N 1
ATOM 2410 C CA . HIS B 1 92 ? -1.267 -9.141 -16 1 98.94 92 HIS B CA 1
ATOM 2411 C C . HIS B 1 92 ? -1.001 -8.961 -17.5 1 98.94 92 HIS B C 1
ATOM 2413 O O . HIS B 1 92 ? -0.496 -7.922 -17.922 1 98.94 92 HIS B O 1
ATOM 2419 N N . VAL B 1 93 ? -1.412 -9.891 -18.25 1 98.81 93 VAL B N 1
ATOM 2420 C CA . VAL B 1 93 ? -1.164 -9.891 -19.688 1 98.81 93 VAL B CA 1
ATOM 2421 C C . VAL B 1 93 ? -1.941 -8.75 -20.344 1 98.81 93 VAL B C 1
ATOM 2423 O O . VAL B 1 93 ? -1.498 -8.188 -21.344 1 98.81 93 VAL B O 1
ATOM 2426 N N . GLU B 1 94 ? -3.105 -8.383 -19.797 1 98.75 94 GLU B N 1
ATOM 2427 C CA . GLU B 1 94 ? -4.016 -7.398 -20.359 1 98.75 94 GLU B CA 1
ATOM 2428 C C . GLU B 1 94 ? -3.33 -6.047 -20.531 1 98.75 94 GLU B C 1
ATOM 2430 O O . GLU B 1 94 ? -3.693 -5.262 -21.406 1 98.75 94 GLU B O 1
ATOM 2435 N N . VAL B 1 95 ? -2.215 -5.754 -19.734 1 98.38 95 VAL B N 1
ATOM 2436 C CA . VAL B 1 95 ? -1.593 -4.438 -19.797 1 98.38 95 VAL B CA 1
ATOM 2437 C C . VAL B 1 95 ? -0.209 -4.543 -20.422 1 98.38 95 VAL B C 1
ATOM 2439 O O . VAL B 1 95 ? 0.481 -3.537 -20.609 1 98.38 95 VAL B O 1
ATOM 2442 N N . ALA B 1 96 ? 0.237 -5.73 -20.766 1 97.06 96 ALA B N 1
ATOM 2443 C CA . ALA B 1 96 ? 1.635 -5.895 -21.156 1 97.06 96 ALA B CA 1
ATOM 2444 C C . ALA B 1 96 ? 1.747 -6.473 -22.562 1 97.06 96 ALA B C 1
ATOM 2446 O O . ALA B 1 96 ? 2.832 -6.879 -22.984 1 97.06 96 ALA B O 1
ATOM 2447 N N . LYS B 1 97 ? 0.733 -6.52 -23.344 1 94.75 97 LYS B N 1
ATOM 2448 C CA . LYS B 1 97 ? 0.663 -7.227 -24.625 1 94.75 97 LYS B CA 1
ATOM 2449 C C . LYS B 1 97 ? 1.764 -6.758 -25.562 1 94.75 97 LYS B C 1
ATOM 2451 O O . LYS B 1 97 ? 2.357 -7.566 -26.281 1 94.75 97 LYS B O 1
ATOM 2456 N N . ASP B 1 98 ? 2.113 -5.484 -25.5 1 95.12 98 ASP B N 1
ATOM 2457 C CA . ASP B 1 98 ? 2.982 -4.91 -26.531 1 95.12 98 ASP B CA 1
ATOM 2458 C C . ASP B 1 98 ? 4.438 -4.898 -26.062 1 95.12 98 ASP B C 1
ATOM 2460 O O . ASP B 1 98 ? 5.344 -4.648 -26.859 1 95.12 98 ASP B O 1
ATOM 2464 N N . TYR B 1 99 ? 4.637 -5.191 -24.797 1 96.81 99 TYR B N 1
ATOM 2465 C CA . TYR B 1 99 ? 6.008 -5.004 -24.344 1 96.81 99 TYR B CA 1
ATOM 2466 C C . TYR B 1 99 ? 6.41 -6.105 -23.375 1 96.81 99 TYR B C 1
ATOM 2468 O O . TYR B 1 99 ? 7.379 -5.953 -22.609 1 96.81 99 TYR B O 1
ATOM 2476 N N . TRP B 1 100 ? 5.691 -7.211 -23.359 1 97 100 TRP B N 1
ATOM 2477 C CA . TRP B 1 100 ? 5.906 -8.25 -22.359 1 97 100 TRP B CA 1
ATOM 2478 C C . TRP B 1 100 ? 7.309 -8.844 -22.484 1 97 100 TRP B C 1
ATOM 2480 O O . TRP B 1 100 ? 7.91 -9.242 -21.484 1 97 100 TRP B O 1
ATOM 2490 N N . GLN B 1 101 ? 7.871 -8.953 -23.656 1 97.25 101 GLN B N 1
ATOM 2491 C CA . GLN B 1 101 ? 9.195 -9.531 -23.828 1 97.25 101 GLN B CA 1
ATOM 2492 C C . GLN B 1 101 ? 10.25 -8.734 -23.062 1 97.25 101 GLN B C 1
ATOM 2494 O O . GLN B 1 101 ? 11.062 -9.305 -22.328 1 97.25 101 GLN B O 1
ATOM 2499 N N . ASP B 1 102 ? 10.18 -7.445 -23.297 1 97.5 102 ASP B N 1
ATOM 2500 C CA . ASP B 1 102 ? 11.078 -6.566 -22.562 1 97.5 102 ASP B CA 1
ATOM 2501 C C . ASP B 1 102 ? 10.82 -6.652 -21.062 1 97.5 102 ASP B C 1
ATOM 2503 O O . ASP B 1 102 ? 11.766 -6.668 -20.266 1 97.5 102 ASP B O 1
ATOM 2507 N N . LEU B 1 103 ? 9.617 -6.703 -20.656 1 98.38 103 LEU B N 1
ATOM 2508 C CA . LEU B 1 103 ? 9.227 -6.801 -19.25 1 98.38 103 LEU B CA 1
ATOM 2509 C C . LEU B 1 103 ? 9.781 -8.07 -18.625 1 98.38 103 LEU B C 1
ATOM 2511 O O . LEU B 1 103 ? 10.414 -8.016 -17.562 1 98.38 103 LE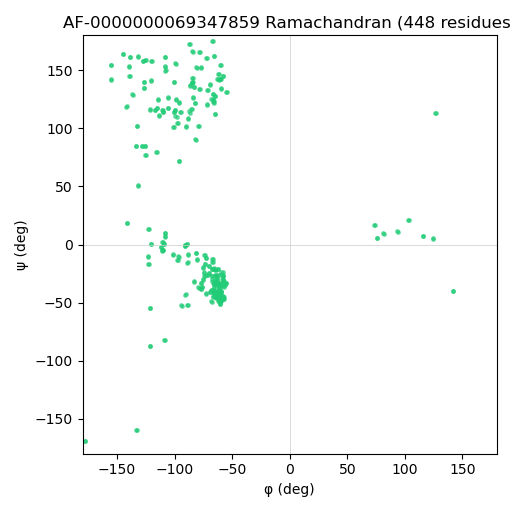U B O 1
ATOM 2515 N N . VAL B 1 104 ? 9.609 -9.219 -19.25 1 98.69 104 VAL B N 1
ATOM 2516 C CA . VAL B 1 104 ? 10.094 -10.492 -18.734 1 98.69 104 VAL B CA 1
ATOM 2517 C C . VAL B 1 104 ? 11.617 -10.461 -18.625 1 98.69 104 VAL B C 1
ATOM 2519 O O . VAL B 1 104 ? 12.188 -10.914 -17.625 1 98.69 104 VAL B O 1
ATOM 2522 N N . HIS B 1 105 ? 12.219 -9.906 -19.609 1 98.38 105 HIS B N 1
ATOM 2523 C CA . HIS B 1 105 ? 13.672 -9.781 -19.594 1 98.38 105 HIS B CA 1
ATOM 2524 C C . HIS B 1 105 ? 14.141 -8.961 -18.391 1 98.38 105 HIS B C 1
ATOM 2526 O O . HIS B 1 105 ? 15.055 -9.375 -17.672 1 98.38 105 HIS B O 1
ATOM 2532 N N . GLN B 1 106 ? 13.516 -7.844 -18.156 1 98.62 106 GLN B N 1
ATOM 2533 C CA . GLN B 1 106 ? 13.906 -6.973 -17.047 1 98.62 106 GLN B CA 1
ATOM 2534 C C . GLN B 1 106 ? 13.68 -7.656 -15.695 1 98.62 106 GLN B C 1
ATOM 2536 O O . GLN B 1 106 ? 14.492 -7.512 -14.781 1 98.62 106 GLN B O 1
ATOM 2541 N N . ILE B 1 107 ? 12.578 -8.359 -15.562 1 98.81 107 ILE B N 1
ATOM 2542 C CA . ILE B 1 107 ? 12.273 -9.086 -14.336 1 98.81 107 ILE B CA 1
ATOM 2543 C C . ILE B 1 107 ? 13.383 -10.102 -14.047 1 98.81 107 ILE B C 1
ATOM 2545 O O . ILE B 1 107 ? 13.914 -10.156 -12.938 1 98.81 107 ILE B O 1
ATOM 2549 N N . LYS B 1 108 ? 13.789 -10.852 -15.047 1 98.75 108 LYS B N 1
ATOM 2550 C CA . LYS B 1 108 ? 14.789 -11.906 -14.898 1 98.75 108 LYS B CA 1
ATOM 2551 C C . LYS B 1 108 ? 16.172 -11.32 -14.609 1 98.75 108 LYS B C 1
ATOM 2553 O O . LYS B 1 108 ? 16.891 -11.828 -13.75 1 98.75 108 LYS B O 1
ATOM 2558 N N . VAL B 1 109 ? 16.484 -10.25 -15.297 1 98.38 109 VAL B N 1
ATOM 2559 C CA . VAL B 1 109 ? 17.797 -9.617 -15.125 1 98.38 109 VAL B CA 1
ATOM 2560 C C . VAL B 1 109 ? 17.938 -9.109 -13.695 1 98.38 109 VAL B C 1
ATOM 2562 O O . VAL B 1 109 ? 19.031 -9.125 -13.133 1 98.38 109 VAL B O 1
ATOM 2565 N N . LYS B 1 110 ? 16.844 -8.758 -13.078 1 98.69 110 LYS B N 1
ATOM 2566 C CA . LYS B 1 110 ? 16.875 -8.234 -11.719 1 98.69 110 LYS B CA 1
ATOM 2567 C C . LYS B 1 110 ? 16.766 -9.359 -10.695 1 98.69 110 LYS B C 1
ATOM 2569 O O . LYS B 1 110 ? 16.656 -9.102 -9.492 1 98.69 110 LYS B O 1
ATOM 2574 N N . GLY B 1 111 ? 16.672 -10.578 -11.109 1 98.5 111 GLY B N 1
ATOM 2575 C CA . GLY B 1 111 ? 16.766 -11.727 -10.227 1 98.5 111 GLY B CA 1
ATOM 2576 C C . GLY B 1 111 ? 15.406 -12.211 -9.734 1 98.5 111 GLY B C 1
ATOM 2577 O O . GLY B 1 111 ? 15.336 -13.031 -8.82 1 98.5 111 GLY B O 1
ATOM 2578 N N . MET B 1 112 ? 14.367 -11.75 -10.281 1 98.88 112 MET B N 1
ATOM 2579 C CA . MET B 1 112 ? 13.031 -12.188 -9.883 1 98.88 112 MET B CA 1
ATOM 2580 C C . MET B 1 112 ? 12.492 -13.234 -10.852 1 98.88 112 MET B C 1
ATOM 2582 O O . MET B 1 112 ? 12.945 -13.32 -12 1 98.88 112 MET B O 1
ATOM 2586 N N . ARG B 1 113 ? 11.57 -14.055 -10.391 1 98.81 113 ARG B N 1
ATOM 2587 C CA . ARG B 1 113 ? 10.891 -15.062 -11.203 1 98.81 113 ARG B CA 1
ATOM 2588 C C . ARG B 1 113 ? 9.688 -14.453 -11.914 1 98.81 113 ARG B C 1
ATOM 2590 O O . ARG B 1 113 ? 8.727 -14.031 -11.266 1 98.81 113 ARG B O 1
ATOM 2597 N N . PRO B 1 114 ? 9.719 -14.43 -13.227 1 98.88 114 PRO B N 1
ATOM 2598 C CA . PRO B 1 114 ? 8.602 -13.812 -13.945 1 98.88 114 PRO B CA 1
ATOM 2599 C C . PRO B 1 114 ? 7.375 -14.719 -14.023 1 98.88 114 PRO B C 1
ATOM 2601 O O . PRO B 1 114 ? 7.504 -15.922 -14.289 1 98.88 114 PRO B O 1
ATOM 2604 N N . GLY B 1 115 ? 6.195 -14.211 -13.742 1 98.94 115 GLY B N 1
ATOM 2605 C CA . GLY B 1 115 ? 4.895 -14.828 -13.969 1 98.94 115 GLY B CA 1
ATOM 2606 C C . GLY B 1 115 ? 3.943 -13.938 -14.75 1 98.94 115 GLY B C 1
ATOM 2607 O O . GLY B 1 115 ? 4.156 -12.727 -14.852 1 98.94 115 GLY B O 1
ATOM 2608 N N . VAL B 1 116 ? 2.965 -14.555 -15.359 1 98.94 116 VAL B N 1
ATOM 2609 C CA . VAL B 1 116 ? 1.934 -13.797 -16.062 1 98.94 116 VAL B CA 1
ATOM 2610 C C . VAL B 1 116 ? 0.554 -14.219 -15.562 1 98.94 116 VAL B C 1
ATOM 2612 O O . VAL B 1 116 ? 0.312 -15.398 -15.312 1 98.94 116 VAL B O 1
ATOM 2615 N N . ALA B 1 117 ? -0.262 -13.25 -15.305 1 98.94 117 ALA B N 1
ATOM 2616 C CA . ALA B 1 117 ? -1.633 -13.469 -14.852 1 98.94 117 ALA B CA 1
ATOM 2617 C C . ALA B 1 117 ? -2.635 -13.117 -15.945 1 98.94 117 ALA B C 1
ATOM 2619 O O . ALA B 1 117 ? -2.344 -12.305 -16.828 1 98.94 117 ALA B O 1
ATOM 2620 N N . LEU B 1 118 ? -3.771 -13.719 -15.906 1 98.88 118 LEU B N 1
ATOM 2621 C CA . LEU B 1 118 ? -4.867 -13.344 -16.797 1 98.88 118 LEU B CA 1
ATOM 2622 C C . LEU B 1 118 ? -6.199 -13.359 -16.047 1 98.88 118 LEU B C 1
ATOM 2624 O O . LEU B 1 118 ? -6.418 -14.195 -15.172 1 98.88 118 LEU B O 1
ATOM 2628 N N . LYS B 1 119 ? -7.062 -12.453 -16.406 1 98.75 119 LYS B N 1
ATOM 2629 C CA . LYS B 1 119 ? -8.398 -12.32 -15.836 1 98.75 119 LYS B CA 1
ATOM 2630 C C . LYS B 1 119 ? -9.312 -13.445 -16.312 1 98.75 119 LYS B C 1
ATOM 2632 O O . LYS B 1 119 ? -9.023 -14.117 -17.297 1 98.75 119 LYS B O 1
ATOM 2637 N N . PRO B 1 120 ? -10.406 -13.641 -15.547 1 98.81 120 PRO B N 1
ATOM 2638 C CA . PRO B 1 120 ? -11.352 -14.688 -15.953 1 98.81 120 PRO B CA 1
ATOM 2639 C C . PRO B 1 120 ? -11.844 -14.5 -17.391 1 98.81 120 PRO B C 1
ATOM 2641 O O . PRO B 1 120 ? -12 -15.477 -18.125 1 98.81 120 PRO B O 1
ATOM 2644 N N . GLY B 1 121 ? -11.961 -13.273 -17.797 1 98.62 121 GLY B N 1
ATOM 2645 C CA . GLY B 1 121 ? -12.531 -13 -19.109 1 98.62 121 GLY B CA 1
ATOM 2646 C C . GLY B 1 121 ? -11.492 -12.984 -20.219 1 98.62 121 GLY B C 1
ATOM 2647 O O . GLY B 1 121 ? -11.844 -12.922 -21.391 1 98.62 121 GLY B O 1
ATOM 2648 N N . THR B 1 122 ? -10.234 -13.031 -19.938 1 98.81 122 THR B N 1
ATOM 2649 C CA . THR B 1 122 ? -9.156 -13.008 -20.906 1 98.81 122 THR B CA 1
ATOM 2650 C C . THR B 1 122 ? -8.891 -14.406 -21.453 1 98.81 122 THR B C 1
ATOM 2652 O O . THR B 1 122 ? -8.688 -15.352 -20.688 1 98.81 122 THR B O 1
ATOM 2655 N N . PRO B 1 123 ? -8.875 -14.641 -22.75 1 98.56 123 PRO B N 1
ATOM 2656 C CA . PRO B 1 123 ? -8.609 -15.969 -23.312 1 98.56 123 PRO B CA 1
ATOM 2657 C C . PRO B 1 123 ? -7.23 -16.5 -22.953 1 98.56 123 PRO B C 1
ATOM 2659 O O . PRO B 1 123 ? -6.258 -15.75 -22.906 1 98.56 123 PRO B O 1
ATOM 2662 N N . VAL B 1 124 ? -7.152 -17.797 -22.688 1 98.81 124 VAL B N 1
ATOM 2663 C CA . VAL B 1 124 ? -5.926 -18.453 -22.234 1 98.81 124 VAL B CA 1
ATOM 2664 C C . VAL B 1 124 ? -4.859 -18.359 -23.328 1 98.81 124 VAL B C 1
ATOM 2666 O O . VAL B 1 124 ? -3.664 -18.297 -23.031 1 98.81 124 VAL B O 1
ATOM 2669 N N . GLU B 1 125 ? -5.238 -18.25 -24.562 1 98.56 125 GLU B N 1
ATOM 2670 C CA . GLU B 1 125 ? -4.324 -18.188 -25.703 1 98.56 125 GLU B CA 1
ATOM 2671 C C . GLU B 1 125 ? -3.42 -16.953 -25.625 1 98.56 125 GLU B C 1
ATOM 2673 O O . GLU B 1 125 ? -2.342 -16.938 -26.219 1 98.56 125 GLU B O 1
ATOM 2678 N N . GLU B 1 126 ? -3.822 -15.953 -24.875 1 98.38 126 GLU B N 1
ATOM 2679 C CA . GLU B 1 126 ? -3.072 -14.703 -24.781 1 98.38 126 GLU B CA 1
ATOM 2680 C C . GLU B 1 126 ? -1.766 -14.898 -24.016 1 98.38 126 GLU B C 1
ATOM 2682 O O . GLU B 1 126 ? -0.848 -14.086 -24.125 1 98.38 126 GLU B O 1
ATOM 2687 N N . VAL B 1 127 ? -1.687 -15.977 -23.25 1 98.62 127 VAL B N 1
ATOM 2688 C CA . VAL B 1 127 ? -0.479 -16.125 -22.453 1 98.62 127 VAL B CA 1
ATOM 2689 C C . VAL B 1 127 ? 0.465 -17.125 -23.125 1 98.62 127 VAL B C 1
ATOM 2691 O O . VAL B 1 127 ? 1.61 -17.297 -22.688 1 98.62 127 VAL B O 1
ATOM 2694 N N . TYR B 1 128 ? 0.03 -17.844 -24.219 1 98.56 128 TYR B N 1
ATOM 2695 C CA . TYR B 1 128 ? 0.853 -18.875 -24.859 1 98.56 128 TYR B CA 1
ATOM 2696 C C . TYR B 1 128 ? 2.174 -18.281 -25.328 1 98.56 128 TYR B C 1
ATOM 2698 O O . TYR B 1 128 ? 3.24 -18.844 -25.094 1 98.56 128 TYR B O 1
ATOM 2706 N N . PRO B 1 129 ? 2.178 -17.094 -26.016 1 97.81 129 PRO B N 1
ATOM 2707 C CA . PRO B 1 129 ? 3.447 -16.531 -26.469 1 97.81 129 PRO B CA 1
ATOM 2708 C C . PRO B 1 129 ? 4.43 -16.281 -25.344 1 97.81 129 PRO B C 1
ATOM 2710 O O . PRO B 1 129 ? 5.645 -16.344 -25.531 1 97.81 129 PRO B O 1
ATOM 2713 N N . LEU B 1 130 ? 3.953 -16 -24.156 1 98.31 130 LEU B N 1
ATOM 2714 C CA . LEU B 1 130 ? 4.801 -15.711 -23 1 98.31 130 LEU B CA 1
ATOM 2715 C C . LEU B 1 130 ? 5.434 -16.984 -22.453 1 98.31 130 LEU B C 1
ATOM 2717 O O . LEU B 1 130 ? 6.5 -16.938 -21.844 1 98.31 130 LEU B O 1
ATOM 2721 N N . VAL B 1 131 ? 4.766 -18.078 -22.594 1 98.31 131 VAL B N 1
ATOM 2722 C CA . VAL B 1 131 ? 5.258 -19.359 -22.125 1 98.31 131 VAL B CA 1
ATOM 2723 C C . VAL B 1 131 ? 6.199 -19.969 -23.156 1 98.31 131 VAL B C 1
ATOM 2725 O O . VAL B 1 131 ? 7.184 -20.625 -22.812 1 98.31 131 VAL B O 1
ATOM 2728 N N . GLU B 1 132 ? 5.949 -19.688 -24.406 1 97.25 132 GLU B N 1
ATOM 2729 C CA . GLU B 1 132 ? 6.648 -20.359 -25.516 1 97.25 132 GLU B CA 1
ATOM 2730 C C . GLU B 1 132 ? 7.793 -19.5 -26.031 1 97.25 132 GLU B C 1
ATOM 2732 O O . GLU B 1 132 ? 8.648 -19.969 -26.781 1 97.25 132 GLU B O 1
ATOM 2737 N N . GLY B 1 133 ? 7.852 -18.266 -25.672 1 90.94 133 GLY B N 1
ATOM 2738 C CA . GLY B 1 133 ? 8.828 -17.328 -26.203 1 90.94 133 GLY B CA 1
ATOM 2739 C C . GLY B 1 133 ? 10.258 -17.672 -25.797 1 90.94 133 GLY B C 1
ATOM 2740 O O . GLY B 1 133 ? 10.484 -18.609 -25.047 1 90.94 133 GLY B O 1
ATOM 2741 N N . GLU B 1 134 ? 11.211 -16.906 -26.344 1 91.5 134 GLU B N 1
ATOM 2742 C CA . GLU B 1 134 ? 12.633 -17.078 -26.078 1 91.5 134 GLU B CA 1
ATOM 2743 C C . GLU B 1 134 ? 12.961 -16.875 -24.609 1 91.5 134 GLU B C 1
ATOM 2745 O O . GLU B 1 134 ? 13.797 -17.594 -24.047 1 91.5 134 GLU B O 1
ATOM 2750 N N . ASN B 1 135 ? 12.359 -15.961 -24 1 94.06 135 ASN B N 1
ATOM 2751 C CA . ASN B 1 135 ? 12.461 -15.672 -22.562 1 94.06 135 ASN B CA 1
ATOM 2752 C C . ASN B 1 135 ? 11.125 -15.875 -21.859 1 94.06 135 ASN B C 1
ATOM 2754 O O . ASN B 1 135 ? 10.438 -14.906 -21.531 1 94.06 135 ASN B O 1
ATOM 2758 N N . PRO B 1 136 ? 10.82 -17.094 -21.578 1 96.94 136 PRO B N 1
ATOM 2759 C CA . PRO B 1 136 ? 9.461 -17.406 -21.141 1 96.94 136 PRO B CA 1
ATOM 2760 C C . PRO B 1 136 ? 9.203 -17.031 -19.688 1 96.94 136 PRO B C 1
ATOM 2762 O O . PRO B 1 136 ? 10.141 -16.969 -18.891 1 96.94 136 PRO B O 1
ATOM 2765 N N . VAL B 1 137 ? 8.031 -16.766 -19.375 1 98.69 137 VAL B N 1
ATOM 2766 C CA . VAL B 1 137 ? 7.609 -16.719 -17.984 1 98.69 137 VAL B CA 1
ATOM 2767 C C . VAL B 1 137 ? 7.715 -18.109 -17.375 1 98.69 137 VAL B C 1
ATOM 2769 O O . VAL B 1 137 ? 7.754 -19.109 -18.094 1 98.69 137 VAL B O 1
ATOM 2772 N N . GLU B 1 138 ? 7.723 -18.078 -16.062 1 98.25 138 GLU B N 1
ATOM 2773 C CA . GLU B 1 138 ? 7.934 -19.344 -15.352 1 98.25 138 GLU B CA 1
ATOM 2774 C C . GLU B 1 138 ? 6.664 -19.797 -14.641 1 98.25 138 GLU B C 1
ATOM 2776 O O . GLU B 1 138 ? 6.609 -20.906 -14.102 1 98.25 138 GLU B O 1
ATOM 2781 N N . MET B 1 139 ? 5.68 -19 -14.695 1 98.88 139 MET B N 1
ATOM 2782 C CA . MET B 1 139 ? 4.41 -19.297 -14.039 1 98.88 139 MET B CA 1
ATOM 2783 C C . MET B 1 139 ? 3.264 -18.547 -14.719 1 98.88 139 MET B C 1
ATOM 2785 O O . MET B 1 139 ? 3.447 -17.438 -15.219 1 98.88 139 MET B O 1
ATOM 2789 N N . VAL B 1 140 ? 2.176 -19.203 -14.805 1 98.94 140 VAL B N 1
ATOM 2790 C CA . VAL B 1 140 ? 0.939 -18.547 -15.227 1 98.94 140 VAL B CA 1
ATOM 2791 C C . VAL B 1 140 ? -0.064 -18.547 -14.078 1 98.94 140 VAL B C 1
ATOM 2793 O O . VAL B 1 140 ? -0.32 -19.578 -13.461 1 98.94 140 VAL B O 1
ATOM 2796 N N . LEU B 1 141 ? -0.53 -17.391 -13.758 1 99 141 LEU B N 1
ATOM 2797 C CA . LEU B 1 141 ? -1.574 -17.219 -12.758 1 99 141 LEU B CA 1
ATOM 2798 C C . LEU B 1 141 ? -2.936 -17.031 -13.414 1 99 141 LEU B C 1
ATOM 2800 O O . LEU B 1 141 ? -3.148 -16.062 -14.141 1 99 141 LEU B O 1
ATOM 2804 N N . VAL B 1 142 ? -3.848 -17.984 -13.18 1 98.94 142 VAL B N 1
ATOM 2805 C CA . VAL B 1 142 ? -5.23 -17.875 -13.625 1 98.94 142 VAL B CA 1
ATOM 2806 C C . VAL B 1 142 ? -6.094 -17.297 -12.5 1 98.94 142 VAL B C 1
ATOM 2808 O O . VAL B 1 142 ? -6.277 -17.938 -11.461 1 98.94 142 VAL B O 1
ATOM 2811 N N . MET B 1 143 ? -6.582 -16.125 -12.75 1 98.94 143 MET B N 1
ATOM 2812 C CA . MET B 1 143 ? -7.523 -15.562 -11.781 1 98.94 143 MET B CA 1
ATOM 2813 C C . MET B 1 143 ? -8.812 -16.375 -11.75 1 98.94 143 MET B C 1
ATOM 2815 O O . MET B 1 143 ? -9.43 -16.625 -12.789 1 98.94 143 MET B O 1
ATOM 2819 N N . THR B 1 144 ? -9.195 -16.734 -10.531 1 98.88 144 THR B N 1
ATOM 2820 C CA . THR B 1 144 ? -10.414 -17.5 -10.359 1 98.88 144 THR B CA 1
ATOM 2821 C C . THR B 1 144 ? -11.516 -16.656 -9.727 1 98.88 144 THR B C 1
ATOM 2823 O O . THR B 1 144 ? -12.508 -17.188 -9.227 1 98.88 144 THR B O 1
ATOM 2826 N N . VAL B 1 145 ? -11.312 -15.383 -9.617 1 98.69 145 VAL B N 1
ATOM 2827 C CA . VAL B 1 145 ? -12.234 -14.297 -9.32 1 98.69 145 VAL B CA 1
ATOM 2828 C C . VAL B 1 145 ? -11.836 -13.047 -10.102 1 98.69 145 VAL B C 1
ATOM 2830 O O . VAL B 1 145 ? -10.734 -12.984 -10.664 1 98.69 145 VAL B O 1
ATOM 2833 N N . GLU B 1 146 ? -12.711 -12.086 -10.203 1 98.38 146 GLU B N 1
ATOM 2834 C CA . GLU B 1 146 ? -12.266 -10.797 -10.727 1 98.38 146 GLU B CA 1
ATOM 2835 C C . GLU B 1 146 ? -11.258 -10.141 -9.789 1 98.38 146 GLU B C 1
ATOM 2837 O O . GLU B 1 146 ? -11.508 -10.023 -8.586 1 98.38 146 GLU B O 1
ATOM 2842 N N . PRO B 1 147 ? -10.109 -9.75 -10.32 1 98.19 147 PRO B N 1
ATOM 2843 C CA . PRO B 1 147 ? -9.086 -9.18 -9.438 1 98.19 147 PRO B CA 1
ATOM 2844 C C . PRO B 1 147 ? -9.547 -7.902 -8.742 1 98.19 147 PRO B C 1
ATOM 2846 O O . PRO B 1 147 ? -10.305 -7.121 -9.32 1 98.19 147 PRO B O 1
ATOM 2849 N N . GLY B 1 148 ? -9.062 -7.715 -7.504 1 96.25 148 GLY B N 1
ATOM 2850 C CA . GLY B 1 148 ? -9.352 -6.441 -6.859 1 96.25 148 GLY B CA 1
ATOM 2851 C C . GLY B 1 148 ? -9.633 -6.578 -5.375 1 96.25 148 GLY B C 1
ATOM 2852 O O . GLY B 1 148 ? -9.234 -5.723 -4.582 1 96.25 148 GLY B O 1
ATOM 2853 N N . PHE B 1 149 ? -10.352 -7.609 -5.012 1 93.19 149 PHE B N 1
ATOM 2854 C CA . PHE B 1 149 ? -10.742 -7.762 -3.615 1 93.19 149 PHE B CA 1
ATOM 2855 C C . PHE B 1 149 ? -10.648 -9.219 -3.18 1 93.19 149 PHE B C 1
ATOM 2857 O O . PHE B 1 149 ? -10.781 -10.125 -4 1 93.19 149 PHE B O 1
ATOM 2864 N N . GLY B 1 150 ? -10.438 -9.484 -1.896 1 90.5 150 GLY B N 1
ATOM 2865 C CA . GLY B 1 150 ? -10.477 -10.812 -1.317 1 90.5 150 GLY B CA 1
ATOM 2866 C C . GLY B 1 150 ? -11.875 -11.258 -0.938 1 90.5 150 GLY B C 1
ATOM 2867 O O . GLY B 1 150 ? -12.82 -10.461 -0.973 1 90.5 150 GLY B O 1
ATOM 2868 N N . GLY B 1 151 ? -11.922 -12.562 -0.694 1 92.38 151 GLY B N 1
ATOM 2869 C CA . GLY B 1 151 ? -13.156 -13.102 -0.141 1 92.38 151 GLY B CA 1
ATOM 2870 C C . GLY B 1 151 ? -14.219 -13.352 -1.189 1 92.38 151 GLY B C 1
ATOM 2871 O O . GLY B 1 151 ? -15.375 -13.617 -0.855 1 92.38 151 GLY B O 1
ATOM 2872 N N . GLN B 1 152 ? -13.875 -13.258 -2.41 1 95.5 152 GLN B N 1
ATOM 2873 C CA . GLN B 1 152 ? -14.82 -13.477 -3.498 1 95.5 152 GLN B CA 1
ATOM 2874 C C . GLN B 1 152 ? -15.047 -14.961 -3.732 1 95.5 152 GLN B C 1
ATOM 2876 O O . GLN B 1 152 ? -14.281 -15.797 -3.252 1 95.5 152 GLN B O 1
ATOM 2881 N N . LYS B 1 153 ? -16.094 -15.297 -4.488 1 97.19 153 LYS B N 1
ATOM 2882 C CA . LYS B 1 153 ? -16.469 -16.688 -4.762 1 97.19 153 LYS B CA 1
ATOM 2883 C C . LYS B 1 153 ? -15.68 -17.234 -5.941 1 97.19 153 LYS B C 1
ATOM 2885 O O . LYS B 1 153 ? -15.547 -16.578 -6.977 1 97.19 153 LYS B O 1
ATOM 2890 N N . PHE B 1 154 ? -15.305 -18.422 -5.754 1 98.56 154 PHE B N 1
ATOM 2891 C CA . PHE B 1 154 ? -14.562 -19.172 -6.758 1 98.56 154 PHE B CA 1
ATOM 2892 C C . PHE B 1 154 ? -15.367 -19.297 -8.047 1 98.56 154 PHE B C 1
ATOM 2894 O O . PHE B 1 154 ? -16.562 -19.562 -8.008 1 98.56 154 PHE B O 1
ATOM 2901 N N . MET B 1 155 ? -14.68 -19.047 -9.258 1 98.62 155 MET B N 1
ATOM 2902 C CA . MET B 1 155 ? -15.297 -19.203 -10.57 1 98.62 155 MET B CA 1
ATOM 2903 C C . MET B 1 155 ? -14.859 -20.516 -11.219 1 98.62 155 MET B C 1
ATOM 2905 O O . MET B 1 155 ? -13.828 -20.562 -11.883 1 98.62 155 MET B O 1
ATOM 2909 N N . PRO B 1 156 ? -15.695 -21.484 -11.172 1 98.56 156 PRO B N 1
ATOM 2910 C CA . PRO B 1 156 ? -15.312 -22.828 -11.648 1 98.56 156 PRO B CA 1
ATOM 2911 C C . PRO B 1 156 ? -15.016 -22.844 -13.148 1 98.56 156 PRO B C 1
ATOM 2913 O O . PRO B 1 156 ? -14.203 -23.656 -13.609 1 98.56 156 PRO B O 1
ATOM 2916 N N . GLU B 1 157 ? -15.625 -21.938 -13.883 1 98.5 157 GLU B N 1
ATOM 2917 C CA . GLU B 1 157 ? -15.477 -21.922 -15.336 1 98.5 157 GLU B CA 1
ATOM 2918 C C . GLU B 1 157 ? -14.039 -21.594 -15.742 1 98.5 157 GLU B C 1
ATOM 2920 O O . GLU B 1 157 ? -13.625 -21.906 -16.859 1 98.5 157 GLU B O 1
ATOM 2925 N N . THR B 1 158 ? -13.273 -21 -14.875 1 98.81 158 THR B N 1
ATOM 2926 C CA . THR B 1 158 ? -11.891 -20.656 -15.18 1 98.81 158 THR B CA 1
ATOM 2927 C C . THR B 1 158 ? -11.016 -21.906 -15.211 1 98.81 158 THR B C 1
ATOM 2929 O O . THR B 1 158 ? -9.891 -21.875 -15.711 1 98.81 158 THR B O 1
ATOM 2932 N N . MET B 1 159 ? -11.5 -23.062 -14.75 1 98.81 159 MET B N 1
ATOM 2933 C CA . MET B 1 159 ? -10.719 -24.297 -14.727 1 98.81 159 MET B CA 1
ATOM 2934 C C . MET B 1 159 ? -10.445 -24.781 -16.141 1 98.81 159 MET B C 1
ATOM 2936 O O . MET B 1 159 ? -9.484 -25.531 -16.359 1 98.81 159 MET B O 1
ATOM 2940 N N . ASP B 1 160 ? -11.242 -24.344 -17.062 1 98.88 160 ASP B N 1
ATOM 2941 C CA . ASP B 1 160 ? -10.969 -24.688 -18.453 1 98.88 160 ASP B CA 1
ATOM 2942 C C . ASP B 1 160 ? -9.602 -24.172 -18.891 1 98.88 160 ASP B C 1
ATOM 2944 O O . ASP B 1 160 ? -8.891 -24.828 -19.641 1 98.88 160 ASP B O 1
ATOM 2948 N N . LYS B 1 161 ? -9.266 -23 -18.469 1 98.94 161 LYS B N 1
ATOM 2949 C CA . LYS B 1 161 ? -7.957 -22.422 -18.766 1 98.94 161 LYS B CA 1
ATOM 2950 C C . LYS B 1 161 ? -6.836 -23.25 -18.141 1 98.94 161 LYS B C 1
ATOM 2952 O O . LYS B 1 161 ? -5.805 -23.484 -18.766 1 98.94 161 LYS B O 1
ATOM 2957 N N . VAL B 1 162 ? -7.094 -23.641 -16.891 1 98.88 162 VAL B N 1
ATOM 2958 C CA . VAL B 1 162 ? -6.09 -24.406 -16.156 1 98.88 162 VAL B CA 1
ATOM 2959 C C . VAL B 1 162 ? -5.844 -25.75 -16.859 1 98.88 162 VAL B C 1
ATOM 2961 O O . VAL B 1 162 ? -4.695 -26.141 -17.078 1 98.88 162 VAL B O 1
ATOM 2964 N N . ARG B 1 163 ? -6.914 -26.422 -17.234 1 98.81 163 ARG B N 1
ATOM 2965 C CA . ARG B 1 163 ? -6.801 -27.688 -17.938 1 98.81 163 ARG B CA 1
ATOM 2966 C C . ARG B 1 163 ? -6.039 -27.531 -19.25 1 98.81 163 ARG B C 1
ATOM 2968 O O . ARG B 1 163 ? -5.172 -28.344 -19.578 1 98.81 163 ARG B O 1
ATOM 2975 N N . ALA B 1 164 ? -6.391 -26.484 -19.969 1 98.88 164 ALA B N 1
ATOM 2976 C CA . ALA B 1 164 ? -5.727 -26.219 -21.25 1 98.88 164 ALA B CA 1
ATOM 2977 C C . ALA B 1 164 ? -4.23 -26 -21.047 1 98.88 164 ALA B C 1
ATOM 2979 O O . ALA B 1 164 ? -3.412 -26.547 -21.797 1 98.88 164 ALA B O 1
ATOM 2980 N N . LEU B 1 165 ? -3.885 -25.203 -20.078 1 98.88 165 LEU B N 1
ATOM 2981 C CA . LEU B 1 165 ? -2.484 -24.922 -19.781 1 98.88 165 LEU B CA 1
ATOM 2982 C C . LEU B 1 165 ? -1.737 -26.188 -19.391 1 98.88 165 LEU B C 1
ATOM 2984 O O . LEU B 1 165 ? -0.646 -26.453 -19.906 1 98.88 165 LEU B O 1
ATOM 2988 N N . ARG B 1 166 ? -2.332 -26.969 -18.453 1 98.62 166 ARG B N 1
ATOM 2989 C CA . ARG B 1 166 ? -1.664 -28.172 -17.984 1 98.62 166 ARG B CA 1
ATOM 2990 C C . ARG B 1 166 ? -1.438 -29.156 -19.109 1 98.62 166 ARG B C 1
ATOM 2992 O O . ARG B 1 166 ? -0.362 -29.75 -19.219 1 98.62 166 ARG B O 1
ATOM 2999 N N . LYS B 1 167 ? -2.461 -29.375 -19.922 1 98.19 167 LYS B N 1
ATOM 3000 C CA . LYS B 1 167 ? -2.342 -30.266 -21.062 1 98.19 167 LYS B CA 1
ATOM 3001 C C . LYS B 1 167 ? -1.226 -29.828 -22 1 98.19 167 LYS B C 1
ATOM 3003 O O . LYS B 1 167 ? -0.419 -30.641 -22.453 1 98.19 167 LYS B O 1
ATOM 3008 N N . LYS B 1 168 ? -1.146 -28.562 -22.297 1 98.06 168 LYS B N 1
ATOM 3009 C CA . LYS B 1 168 ? -0.199 -28.031 -23.266 1 98.06 168 LYS B CA 1
ATOM 3010 C C . LYS B 1 168 ? 1.206 -27.938 -22.672 1 98.06 168 LYS B C 1
ATOM 3012 O O . LYS B 1 168 ? 2.195 -28.141 -23.375 1 98.06 168 LYS B O 1
ATOM 3017 N N . TYR B 1 169 ? 1.275 -27.562 -21.406 1 98.12 169 TYR B N 1
ATOM 3018 C CA . TYR B 1 169 ? 2.549 -27.375 -20.719 1 98.12 169 TYR B CA 1
ATOM 3019 C C . TYR B 1 169 ? 2.607 -28.203 -19.438 1 98.12 169 TYR B C 1
ATOM 3021 O O . TYR B 1 169 ? 2.461 -27.672 -18.344 1 98.12 169 TYR B O 1
ATOM 3029 N N . PRO B 1 170 ? 2.971 -29.453 -19.438 1 97.25 170 PRO B N 1
ATOM 3030 C CA . PRO B 1 170 ? 2.865 -30.375 -18.312 1 97.25 170 PRO B CA 1
ATOM 3031 C C . PRO B 1 170 ? 3.76 -29.984 -17.141 1 97.25 170 PRO B C 1
ATOM 3033 O O . PRO B 1 170 ? 3.463 -30.328 -15.984 1 97.25 170 PRO B O 1
ATOM 3036 N N . SER B 1 171 ? 4.785 -29.203 -17.359 1 96.94 171 SER B N 1
ATOM 3037 C CA . SER B 1 171 ? 5.738 -28.906 -16.297 1 96.94 171 SER B CA 1
ATOM 3038 C C . SER B 1 171 ? 5.605 -27.453 -15.82 1 96.94 171 SER B C 1
ATOM 3040 O O . SER B 1 171 ? 6.371 -27 -14.969 1 96.94 171 SER B O 1
ATOM 3042 N N . LEU B 1 172 ? 4.711 -26.719 -16.375 1 98.12 172 LEU B N 1
ATOM 3043 C CA . LEU B 1 172 ? 4.52 -25.312 -16.062 1 98.12 172 LEU B CA 1
ATOM 3044 C C . LEU B 1 172 ? 3.906 -25.141 -14.68 1 98.12 172 LEU B C 1
ATOM 3046 O O . LEU B 1 172 ? 2.984 -25.875 -14.312 1 98.12 172 LEU B O 1
ATOM 3050 N N . ASP B 1 173 ? 4.5 -24.219 -13.875 1 98.81 173 ASP B N 1
ATOM 3051 C CA . ASP B 1 173 ? 3.779 -23.812 -12.672 1 98.81 173 ASP B CA 1
ATOM 3052 C C . ASP B 1 173 ? 2.504 -23.062 -13.023 1 98.81 173 ASP B C 1
ATOM 3054 O O . ASP B 1 173 ? 2.547 -22.062 -13.758 1 98.81 173 ASP B O 1
ATOM 3058 N N . ILE B 1 174 ? 1.409 -23.562 -12.57 1 98.94 174 ILE B N 1
ATOM 3059 C CA . ILE B 1 174 ? 0.11 -22.922 -12.773 1 98.94 174 ILE B CA 1
ATOM 3060 C C . ILE B 1 174 ? -0.483 -22.531 -11.422 1 98.94 174 ILE B C 1
ATOM 3062 O O . ILE B 1 174 ? -0.767 -23.391 -10.586 1 98.94 174 ILE B O 1
ATOM 3066 N N . GLU B 1 175 ? -0.627 -21.203 -11.234 1 98.94 175 GLU B N 1
ATOM 3067 C CA . GLU B 1 175 ? -1.187 -20.641 -10.008 1 98.94 175 GLU B CA 1
ATOM 3068 C C . GLU B 1 175 ? -2.652 -20.25 -10.195 1 98.94 175 GLU B C 1
ATOM 3070 O O . GLU B 1 175 ? -3.053 -19.828 -11.281 1 98.94 175 GLU B O 1
ATOM 3075 N N . VAL B 1 176 ? -3.453 -20.5 -9.219 1 98.94 176 VAL B N 1
ATOM 3076 C CA . VAL B 1 176 ? -4.836 -20.031 -9.172 1 98.94 176 VAL B CA 1
ATOM 3077 C C . VAL B 1 176 ? -5.043 -19.156 -7.949 1 98.94 176 VAL B C 1
ATOM 3079 O O . VAL B 1 176 ? -4.469 -19.406 -6.887 1 98.94 176 VAL B O 1
ATOM 3082 N N . ASP B 1 177 ? -5.789 -18.141 -8.109 1 98.81 177 ASP B N 1
ATOM 3083 C CA . ASP B 1 177 ? -5.977 -17.109 -7.078 1 98.81 177 ASP B CA 1
ATOM 3084 C C . ASP B 1 177 ? -7.418 -16.609 -7.062 1 98.81 177 ASP B C 1
ATOM 3086 O O . ASP B 1 177 ? -7.891 -16.031 -8.047 1 98.81 177 ASP B O 1
ATOM 3090 N N . GLY B 1 178 ? -8.047 -16.812 -5.965 1 98.44 178 GLY B N 1
ATOM 3091 C CA . GLY B 1 178 ? -9.406 -16.312 -5.781 1 98.44 178 GLY B CA 1
ATOM 3092 C C . GLY B 1 178 ? -10.375 -17.391 -5.332 1 98.44 178 GLY B C 1
ATOM 3093 O O . GLY B 1 178 ? -10.68 -18.312 -6.09 1 98.44 178 GLY B O 1
ATOM 3094 N N . GLY B 1 179 ? -10.906 -17.312 -4.098 1 98.06 179 GLY B N 1
ATOM 3095 C CA . GLY B 1 179 ? -11.977 -18.172 -3.623 1 98.06 179 GLY B CA 1
ATOM 3096 C C . GLY B 1 179 ? -11.516 -19.594 -3.328 1 98.06 179 GLY B C 1
ATOM 3097 O O . GLY B 1 179 ? -12.328 -20.516 -3.289 1 98.06 179 GLY B O 1
ATOM 3098 N N . LEU B 1 180 ? -10.281 -19.766 -3.211 1 98.75 180 LEU B N 1
ATOM 3099 C CA . LEU B 1 180 ? -9.766 -21.109 -2.984 1 98.75 180 LEU B CA 1
ATOM 3100 C C . LEU B 1 180 ? -9.805 -21.469 -1.502 1 98.75 180 LEU B C 1
ATOM 3102 O O . LEU B 1 180 ? -9.586 -20.609 -0.646 1 98.75 180 LEU B O 1
ATOM 3106 N N . GLY B 1 181 ? -10.078 -22.609 -1.158 1 98.31 181 GLY B N 1
ATOM 3107 C CA . GLY B 1 181 ? -10.172 -23.219 0.157 1 98.31 181 GLY B CA 1
ATOM 3108 C C . GLY B 1 181 ? -10.5 -24.703 0.105 1 98.31 181 GLY B C 1
ATOM 3109 O O . GLY B 1 181 ? -10.43 -25.328 -0.958 1 98.31 181 GLY B O 1
ATOM 3110 N N . PRO B 1 182 ? -10.812 -25.266 1.239 1 98.38 182 PRO B N 1
ATOM 3111 C CA . PRO B 1 182 ? -11.102 -26.703 1.304 1 98.38 182 PRO B CA 1
ATOM 3112 C C . PRO B 1 182 ? -12.258 -27.125 0.398 1 98.38 182 PRO B C 1
ATOM 3114 O O . PRO B 1 182 ? -12.258 -28.219 -0.151 1 98.38 182 PRO B O 1
ATOM 3117 N N . SER B 1 183 ? -13.18 -26.266 0.087 1 98.19 183 SER B N 1
ATOM 3118 C CA . SER B 1 183 ? -14.367 -26.609 -0.68 1 98.19 183 SER B CA 1
ATOM 3119 C C . SER B 1 183 ? -14.117 -26.484 -2.18 1 98.19 183 SER B C 1
ATOM 3121 O O . SER B 1 183 ? -14.891 -27.016 -2.988 1 98.19 183 SER B O 1
ATOM 3123 N N . THR B 1 184 ? -13.062 -25.828 -2.562 1 98.69 184 THR B N 1
ATOM 3124 C CA . THR B 1 184 ? -12.875 -25.562 -3.982 1 98.69 184 THR B CA 1
ATOM 3125 C C . THR B 1 184 ? -11.547 -26.125 -4.473 1 98.69 184 THR B C 1
ATOM 3127 O O . THR B 1 184 ? -11.305 -26.203 -5.676 1 98.69 184 THR B O 1
ATOM 3130 N N . ILE B 1 185 ? -10.703 -26.562 -3.576 1 98.81 185 ILE B N 1
ATOM 3131 C CA . ILE B 1 185 ? -9.328 -26.922 -3.908 1 98.81 185 ILE B CA 1
ATOM 3132 C C . ILE B 1 185 ? -9.328 -28.141 -4.828 1 98.81 185 ILE B C 1
ATOM 3134 O O . ILE B 1 185 ? -8.5 -28.234 -5.738 1 98.81 185 ILE B O 1
ATOM 3138 N N . ASP B 1 186 ? -10.25 -29.047 -4.676 1 98.75 186 ASP 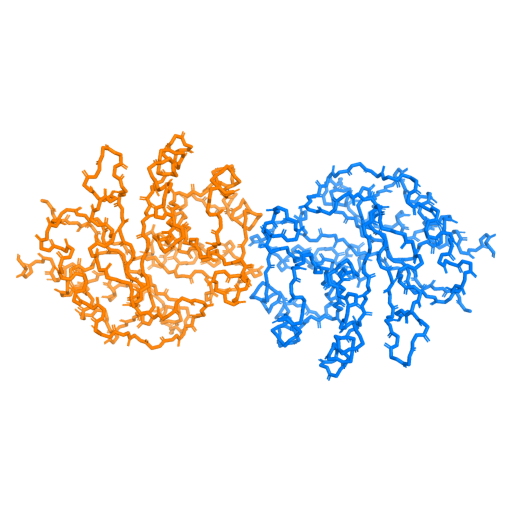B N 1
ATOM 3139 C CA . ASP B 1 186 ? -10.242 -30.281 -5.469 1 98.75 186 ASP B CA 1
ATOM 3140 C C . ASP B 1 186 ? -10.461 -29.969 -6.949 1 98.75 186 ASP B C 1
ATOM 3142 O O . ASP B 1 186 ? -9.828 -30.594 -7.812 1 98.75 186 ASP B O 1
ATOM 3146 N N . MET B 1 187 ? -11.336 -29.078 -7.211 1 98.69 187 MET B N 1
ATOM 3147 C CA . MET B 1 187 ? -11.594 -28.703 -8.594 1 98.69 187 MET B CA 1
ATOM 3148 C C . MET B 1 187 ? -10.352 -28.109 -9.242 1 98.69 187 MET B C 1
ATOM 3150 O O . MET B 1 187 ? -10.016 -28.438 -10.375 1 98.69 187 MET B O 1
ATOM 3154 N N . ALA B 1 188 ? -9.719 -27.234 -8.531 1 98.88 188 ALA B N 1
ATOM 3155 C CA . ALA B 1 188 ? -8.523 -26.578 -9.047 1 98.88 188 ALA B CA 1
ATOM 3156 C C . ALA B 1 188 ? -7.383 -27.578 -9.219 1 98.88 188 ALA B C 1
ATOM 3158 O O . ALA B 1 188 ? -6.691 -27.578 -10.242 1 98.88 188 ALA B O 1
ATOM 3159 N N . ALA B 1 189 ? -7.211 -28.406 -8.211 1 98.75 189 ALA B N 1
ATOM 3160 C CA . ALA B 1 189 ? -6.152 -29.406 -8.25 1 98.75 189 ALA B CA 1
ATOM 3161 C C . ALA B 1 189 ? -6.367 -30.391 -9.398 1 98.75 189 ALA B C 1
ATOM 3163 O O . ALA B 1 189 ? -5.434 -30.703 -10.141 1 98.75 189 ALA B O 1
ATOM 3164 N N . SER B 1 190 ? -7.578 -30.844 -9.547 1 98.44 190 SER B N 1
ATOM 3165 C CA . SER B 1 190 ? -7.902 -31.797 -10.602 1 98.44 190 SER B CA 1
ATOM 3166 C C . SER B 1 190 ? -7.703 -31.203 -11.984 1 98.44 190 SER B C 1
ATOM 3168 O O . SER B 1 190 ? -7.363 -31.906 -12.938 1 98.44 190 SER B O 1
ATOM 3170 N N . ALA B 1 191 ? -7.918 -29.891 -12.07 1 98.69 191 ALA B N 1
ATOM 3171 C CA . ALA B 1 191 ? -7.727 -29.188 -13.344 1 98.69 191 ALA B CA 1
ATOM 3172 C C . ALA B 1 191 ? -6.246 -29.094 -13.695 1 98.69 191 ALA B C 1
ATOM 3174 O O . ALA B 1 191 ? -5.895 -28.922 -14.867 1 98.69 191 ALA B O 1
ATOM 3175 N N . GLY B 1 192 ? -5.395 -29.125 -12.656 1 98.62 192 GLY B N 1
ATOM 3176 C CA . GLY B 1 192 ? -3.969 -29.156 -12.938 1 98.62 192 GLY B CA 1
ATOM 3177 C C . GLY B 1 192 ? -3.205 -28.031 -12.258 1 98.62 192 GLY B C 1
ATOM 3178 O O . GLY B 1 192 ? -2 -27.875 -12.469 1 98.62 192 GLY B O 1
ATOM 3179 N N . ALA B 1 193 ? -3.852 -27.234 -11.438 1 98.88 193 ALA B N 1
ATOM 3180 C CA . ALA B 1 193 ? -3.164 -26.172 -10.695 1 98.88 193 ALA B CA 1
ATOM 3181 C C . ALA B 1 193 ? -2.24 -26.766 -9.633 1 98.88 193 ALA B C 1
ATOM 3183 O O . ALA B 1 193 ? -2.6 -27.734 -8.953 1 98.88 193 ALA B O 1
ATOM 3184 N N . ASN B 1 194 ? -1.041 -26.172 -9.531 1 98.81 194 ASN B N 1
ATOM 3185 C CA . ASN B 1 194 ? -0.133 -26.688 -8.516 1 98.81 194 ASN B CA 1
ATOM 3186 C C . ASN B 1 194 ? 0.296 -25.594 -7.543 1 98.81 194 ASN B C 1
ATOM 3188 O O . ASN B 1 194 ? 0.847 -25.891 -6.477 1 98.81 194 ASN B O 1
ATOM 3192 N N . CYS B 1 195 ? 0.134 -24.281 -7.824 1 98.94 195 CYS B N 1
ATOM 3193 C CA . CYS B 1 195 ? 0.337 -23.156 -6.914 1 98.94 195 CYS B CA 1
ATOM 3194 C C . CYS B 1 195 ? -0.996 -22.562 -6.473 1 98.94 195 CYS B C 1
ATOM 3196 O O . CYS B 1 195 ? -1.757 -22.062 -7.297 1 98.94 195 CYS B O 1
ATOM 3198 N N . ILE B 1 196 ? -1.272 -22.625 -5.16 1 98.94 196 ILE B N 1
ATOM 3199 C CA . ILE B 1 196 ? -2.607 -22.297 -4.668 1 98.94 196 ILE B CA 1
ATOM 3200 C C . ILE B 1 196 ? -2.539 -21.062 -3.783 1 98.94 196 ILE B C 1
ATOM 3202 O O . ILE B 1 196 ? -1.871 -21.062 -2.746 1 98.94 196 ILE B O 1
ATOM 3206 N N . VAL B 1 197 ? -3.191 -20.031 -4.199 1 98.94 197 VAL B N 1
ATOM 3207 C CA . VAL B 1 197 ? -3.316 -18.828 -3.387 1 98.94 197 VAL B CA 1
ATOM 3208 C C . VAL B 1 197 ? -4.641 -18.859 -2.627 1 98.94 197 VAL B C 1
ATOM 3210 O O . VAL B 1 197 ? -5.711 -18.938 -3.234 1 98.94 197 VAL B O 1
ATOM 3213 N N . ALA B 1 198 ? -4.57 -18.781 -1.367 1 98.56 198 ALA B N 1
ATOM 3214 C CA . ALA B 1 198 ? -5.754 -18.75 -0.509 1 98.56 198 ALA B CA 1
ATOM 3215 C C . ALA B 1 198 ? -5.609 -17.719 0.596 1 98.56 198 ALA B C 1
ATOM 3217 O O . ALA B 1 198 ? -4.59 -17.672 1.285 1 98.56 198 ALA B O 1
ATOM 3218 N N . GLY B 1 199 ? -6.57 -16.891 0.743 1 97.88 199 GLY B N 1
ATOM 3219 C CA . GLY B 1 199 ? -6.52 -15.836 1.738 1 97.88 199 GLY B CA 1
ATOM 3220 C C . GLY B 1 199 ? -7.465 -16.062 2.904 1 97.88 199 GLY B C 1
ATOM 3221 O O . GLY B 1 199 ? -7.094 -16.719 3.889 1 97.88 199 GLY B O 1
ATOM 3222 N N . SER B 1 200 ? -8.742 -15.695 2.693 1 97.31 200 SER B N 1
ATOM 3223 C CA . SER B 1 200 ? -9.734 -15.727 3.764 1 97.31 200 SER B CA 1
ATOM 3224 C C . SER B 1 200 ? -9.945 -17.141 4.285 1 97.31 200 SER B C 1
ATOM 3226 O O . SER B 1 200 ? -10.18 -17.344 5.477 1 97.31 200 SER B O 1
ATOM 3228 N N . SER B 1 201 ? -9.867 -18.141 3.439 1 97.69 201 SER B N 1
ATOM 3229 C CA . SER B 1 201 ? -10.086 -19.516 3.855 1 97.69 201 SER B CA 1
ATOM 3230 C C . SER B 1 201 ? -8.977 -20 4.789 1 97.69 201 SER B C 1
ATOM 3232 O O . SER B 1 201 ? -9.195 -20.891 5.617 1 97.69 201 SER B O 1
ATOM 3234 N N . VAL B 1 202 ? -7.785 -19.438 4.672 1 98.56 202 VAL B N 1
ATOM 3235 C CA . VAL B 1 202 ? -6.668 -19.797 5.535 1 98.56 202 VAL B CA 1
ATOM 3236 C C . VAL B 1 202 ? -6.676 -18.938 6.797 1 98.56 202 VAL B C 1
ATOM 3238 O O . VAL B 1 202 ? -6.734 -19.469 7.91 1 98.56 202 VAL B O 1
ATOM 3241 N N . PHE B 1 203 ? -6.738 -17.656 6.652 1 98.06 203 PHE B N 1
ATOM 3242 C CA . PHE B 1 203 ? -6.598 -16.734 7.773 1 98.06 203 PHE B CA 1
ATOM 3243 C C . PHE B 1 203 ? -7.855 -16.719 8.633 1 98.06 203 PHE B C 1
ATOM 3245 O O . PHE B 1 203 ? -7.805 -16.391 9.812 1 98.06 203 PHE B O 1
ATOM 3252 N N . GLY B 1 204 ? -8.969 -17.078 8.055 1 96.69 204 GLY B N 1
ATOM 3253 C CA . GLY B 1 204 ? -10.219 -17.109 8.797 1 96.69 204 GLY B CA 1
ATOM 3254 C C . GLY B 1 204 ? -10.492 -18.469 9.43 1 96.69 204 GLY B C 1
ATOM 3255 O O . GLY B 1 204 ? -11.469 -18.609 10.172 1 96.69 204 GLY B O 1
ATOM 3256 N N . ALA B 1 205 ? -9.641 -19.406 9.227 1 97.62 205 ALA B N 1
ATOM 3257 C CA . ALA B 1 205 ? -9.867 -20.766 9.719 1 97.62 205 ALA B CA 1
ATOM 3258 C C . ALA B 1 205 ? -9.492 -20.875 11.195 1 97.62 205 ALA B C 1
ATOM 3260 O O . ALA B 1 205 ? -8.586 -20.188 11.672 1 97.62 205 ALA B O 1
ATOM 3261 N N . LYS B 1 206 ? -10.148 -21.828 11.883 1 97.06 206 LYS B N 1
ATOM 3262 C CA . LYS B 1 206 ? -9.797 -22.156 13.266 1 97.06 206 LYS B CA 1
ATOM 3263 C C . LYS B 1 206 ? -8.414 -22.781 13.336 1 97.06 206 LYS B C 1
ATOM 3265 O O . LYS B 1 206 ? -7.668 -22.547 14.289 1 97.06 206 LYS B O 1
ATOM 3270 N N . GLU B 1 207 ? -8.133 -23.469 12.359 1 98.25 207 GLU B N 1
ATOM 3271 C CA . GLU B 1 207 ? -6.844 -24.156 12.258 1 98.25 207 GLU B CA 1
ATOM 3272 C C . GLU B 1 207 ? -6.219 -23.953 10.883 1 98.25 207 GLU B C 1
ATOM 3274 O O . GLU B 1 207 ? -6.289 -24.828 10.023 1 98.25 207 GLU B O 1
ATOM 3279 N N . PRO B 1 208 ? -5.527 -22.859 10.734 1 98.5 208 PRO B N 1
ATOM 3280 C CA . PRO B 1 208 ? -4.953 -22.547 9.422 1 98.5 208 PRO B CA 1
ATOM 3281 C C . PRO B 1 208 ? -3.992 -23.609 8.922 1 98.5 208 PRO B C 1
ATOM 3283 O O . PRO B 1 208 ? -3.951 -23.906 7.719 1 98.5 208 PRO B O 1
ATOM 3286 N N . ALA B 1 209 ? -3.242 -24.234 9.773 1 98.69 209 ALA B N 1
ATOM 3287 C CA . ALA B 1 209 ? -2.305 -25.281 9.398 1 98.69 209 ALA B CA 1
ATOM 3288 C C . ALA B 1 209 ? -3.025 -26.438 8.719 1 98.69 209 ALA B C 1
ATOM 3290 O O . ALA B 1 209 ? -2.525 -27 7.738 1 98.69 209 ALA B O 1
ATOM 3291 N N . ASN B 1 210 ? -4.176 -26.766 9.258 1 98.69 210 ASN B N 1
ATOM 3292 C CA . ASN B 1 210 ? -4.973 -27.844 8.664 1 98.69 210 ASN B CA 1
ATOM 3293 C C . ASN B 1 210 ? -5.453 -27.469 7.266 1 98.69 210 ASN B C 1
ATOM 3295 O O . ASN B 1 210 ? -5.457 -28.312 6.367 1 98.69 210 ASN B O 1
ATOM 3299 N N . VAL B 1 211 ? -5.879 -26.266 7.117 1 98.81 211 VAL B N 1
ATOM 3300 C CA . VAL B 1 211 ? -6.34 -25.812 5.809 1 98.81 211 VAL B CA 1
ATOM 3301 C C . VAL B 1 211 ? -5.203 -25.906 4.797 1 98.81 211 VAL B C 1
ATOM 3303 O O . VAL B 1 211 ? -5.379 -26.453 3.701 1 98.81 211 VAL B O 1
ATOM 3306 N N . ILE B 1 212 ? -4.043 -25.438 5.172 1 98.88 212 ILE B N 1
ATOM 3307 C CA . ILE B 1 212 ? -2.883 -25.469 4.289 1 98.88 212 ILE B CA 1
ATOM 3308 C C . ILE B 1 212 ? -2.564 -26.922 3.92 1 98.88 212 ILE B C 1
ATOM 3310 O O . ILE B 1 212 ? -2.295 -27.219 2.756 1 98.88 212 ILE B O 1
ATOM 3314 N N . SER B 1 213 ? -2.664 -27.797 4.848 1 98.81 213 SER B N 1
ATOM 3315 C CA . SER B 1 213 ? -2.406 -29.219 4.621 1 98.81 213 SER B CA 1
ATOM 3316 C C . SER B 1 213 ? -3.416 -29.812 3.646 1 98.81 213 SER B C 1
ATOM 3318 O O . SER B 1 213 ? -3.053 -30.609 2.773 1 98.81 213 SER B O 1
ATOM 3320 N N . ILE B 1 214 ? -4.656 -29.453 3.812 1 98.81 214 ILE B N 1
ATOM 3321 C CA . ILE B 1 214 ? -5.719 -29.938 2.939 1 98.81 214 ILE B CA 1
ATOM 3322 C C . ILE B 1 214 ? -5.461 -29.484 1.506 1 98.81 214 ILE B C 1
ATOM 3324 O O . ILE B 1 214 ? -5.582 -30.281 0.566 1 98.81 214 ILE B O 1
ATOM 3328 N N . LEU B 1 215 ? -5.133 -28.25 1.359 1 98.88 215 LEU B N 1
ATOM 3329 C CA . LEU B 1 215 ? -4.84 -27.719 0.035 1 98.88 215 LEU B CA 1
ATOM 3330 C C . LEU B 1 215 ? -3.68 -28.469 -0.612 1 98.88 215 LEU B C 1
ATOM 3332 O O . LEU B 1 215 ? -3.771 -28.875 -1.77 1 98.88 215 LEU B O 1
ATOM 3336 N N . ARG B 1 216 ? -2.615 -28.625 0.153 1 98.81 216 ARG B N 1
ATOM 3337 C CA . ARG B 1 216 ? -1.433 -29.328 -0.345 1 98.81 216 ARG B CA 1
ATOM 3338 C C . ARG B 1 216 ? -1.767 -30.766 -0.733 1 98.81 216 ARG B C 1
ATOM 3340 O O . ARG B 1 216 ? -1.361 -31.234 -1.798 1 98.81 216 ARG B O 1
ATOM 3347 N N . LYS B 1 217 ? -2.463 -31.453 0.096 1 98.69 217 LYS B N 1
ATOM 3348 C CA . LYS B 1 217 ? -2.807 -32.844 -0.13 1 98.69 217 LYS B CA 1
ATO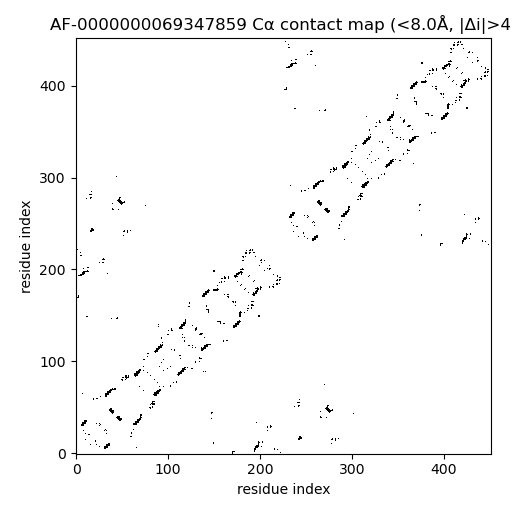M 3349 C C . LYS B 1 217 ? -3.639 -33 -1.398 1 98.69 217 LYS B C 1
ATOM 3351 O O . LYS B 1 217 ? -3.432 -33.969 -2.164 1 98.69 217 LYS B O 1
ATOM 3356 N N . SER B 1 218 ? -4.582 -32.125 -1.547 1 98.69 218 SER B N 1
ATOM 3357 C CA . SER B 1 218 ? -5.43 -32.188 -2.734 1 98.69 218 SER B CA 1
ATOM 3358 C C . SER B 1 218 ? -4.602 -32.094 -4.012 1 98.69 218 SER B C 1
ATOM 3360 O O . SER B 1 218 ? -4.828 -32.844 -4.965 1 98.69 218 SER B O 1
ATOM 3362 N N . VAL B 1 219 ? -3.666 -31.172 -4.043 1 98.56 219 VAL B N 1
ATOM 3363 C CA . VAL B 1 219 ? -2.807 -31 -5.207 1 98.56 219 VAL B CA 1
ATOM 3364 C C . VAL B 1 219 ? -1.972 -32.25 -5.434 1 98.56 219 VAL B C 1
ATOM 3366 O O . VAL B 1 219 ? -1.88 -32.75 -6.559 1 98.56 219 VAL B O 1
ATOM 3369 N N . ARG B 1 220 ? -1.42 -32.812 -4.395 1 98 220 ARG B N 1
ATOM 3370 C CA . ARG B 1 220 ? -0.579 -34 -4.496 1 98 220 ARG B CA 1
ATOM 3371 C C . ARG B 1 220 ? -1.385 -35.219 -4.973 1 98 220 ARG B C 1
ATOM 3373 O O . ARG B 1 220 ? -0.92 -36 -5.812 1 98 220 ARG B O 1
ATOM 3380 N N . ASP B 1 221 ? -2.561 -35.344 -4.449 1 97.56 221 ASP B N 1
ATOM 3381 C CA . ASP B 1 221 ? -3.418 -36.469 -4.824 1 97.56 221 ASP B CA 1
ATOM 3382 C C . ASP B 1 221 ? -3.805 -36.406 -6.301 1 97.56 221 ASP B C 1
ATOM 3384 O O . ASP B 1 221 ? -3.871 -37.406 -6.984 1 97.56 221 ASP B O 1
ATOM 3388 N N . ALA B 1 222 ? -4.094 -35.25 -6.742 1 96.19 222 ALA B N 1
ATOM 3389 C CA . ALA B 1 222 ? -4.477 -35.062 -8.141 1 96.19 222 ALA B CA 1
ATOM 3390 C C . ALA B 1 222 ? -3.33 -35.406 -9.078 1 96.19 222 ALA B C 1
ATOM 3392 O O . ALA B 1 222 ? -3.555 -35.906 -10.18 1 96.19 222 ALA B O 1
ATOM 3393 N N . GLN B 1 223 ? -2.098 -35.156 -8.68 1 92.25 223 GLN B N 1
ATOM 3394 C CA . GLN B 1 223 ? -0.925 -35.438 -9.508 1 92.25 223 GLN B CA 1
ATOM 3395 C C . GLN B 1 223 ? -0.648 -36.938 -9.578 1 92.25 223 GLN B C 1
ATOM 3397 O O . GLN B 1 223 ? -0.068 -37.406 -10.555 1 92.25 223 GLN B O 1
ATOM 3402 N N . GLN B 1 224 ? -1.047 -37.625 -8.57 1 87.25 224 GLN B N 1
ATOM 3403 C CA . GLN B 1 224 ? -0.86 -39.062 -8.555 1 87.25 224 GLN B CA 1
ATOM 3404 C C . GLN B 1 224 ? -1.896 -39.75 -9.438 1 87.25 224 GLN B C 1
ATOM 3406 O O . GLN B 1 224 ? -1.637 -40.844 -9.977 1 87.25 224 GLN B O 1
ATOM 3411 N N . SER B 1 225 ? -3.039 -39.219 -9.508 1 79 225 SER B N 1
ATOM 3412 C CA . SER B 1 225 ? -4.129 -39.812 -10.273 1 79 225 SER B CA 1
ATOM 3413 C C . SER B 1 225 ? -3.996 -39.5 -11.758 1 79 225 SER B C 1
ATOM 3415 O O . SER B 1 225 ? -4.645 -40.125 -12.594 1 79 225 SER B O 1
ATOM 3417 N N . SER B 1 226 ? -3.205 -38.625 -12.188 1 68.44 226 SER B N 1
ATOM 3418 C CA . SER B 1 226 ? -3.055 -38.25 -13.586 1 68.44 226 SER B CA 1
ATOM 3419 C C . SER B 1 226 ? -1.961 -39.062 -14.266 1 68.44 226 SER B C 1
ATOM 3421 O O . SER B 1 226 ? -1 -39.5 -13.617 1 68.44 226 SER B O 1
#

pLDDT: mean 97.79, std 3.81, range [61.97, 99.0]

Sequence (452 aa):
MAVVAKIAPSMLSSDFANLASEAERMLRFGADWLHMDIMDGHFVPNLTIGAPVIESLRKHTKAYLDCHLMVTNPLDYVEPLAKAGASGFTFHVEVAKDYWQDLVHQIKVKGMRPGVALKPGTPVEEVYPLVEGENPVEMVLVMTVEPGFGGQKFMPETMDKVRALRKKYPSLDIEVDGGLGPSTIDMAASAGANCIVAGSSVFGAKEPANVISILRKSVRDAQQSSMAVVAKIAPSMLSSDFANLASEAERMLRFGADWLHMDIMDGHFVPNLTIGAPVIESLRKHTKAYLDCHLMVTNPLDYVEPLAKAGASGFTFHVEVAKDYWQDLVHQIKVKGMRPGVALKPGTPVEEVYPLVEGENPVEMVLVMTVEPGFGGQKFMPETMDKVRALRKKYPSLDIEVDGGLGPSTIDMAASAGANCIVAGSSVFGAKEPANVISILRKSVRDAQQSS

InterPro domains:
  IPR000056 Ribulose-phosphate 3-epimerase-like [PF00834] (6-203)
  IPR000056 Ribulose-phosphate 3-epimerase-like [PS01085] (34-48)
  IPR000056 Ribulose-phosphate 3-epimerase-like [PS01086] (140-162)
  IPR000056 Ribulose-phosphate 3-epimerase-like [PTHR11749] (5-224)
  IPR000056 Ribulose-phosphate 3-epimerase-like [cd00429] (6-216)
  IPR011060 Ribulose-phosphate binding barrel [SSF51366] (6-220)
  IPR013785 Aldolase-type TIM barrel [G3DSA:3.20.20.70] (1-226)
  IPR026019 Ribulose-phosphate 3-epimerase [MF_02227] (4-218)
  IPR026019 Ribulose-phosphate 3-epimerase [PIRSF001461] (5-224)
  IPR026019 Ribulose-phosphate 3-epimerase [TIGR01163] (6-216)

Secondary structure (DSSP, 8-state):
-PPPPEEEEBGGGS-GGGHHHHHHHHHHTT-SEEEEEEEBSSSSS-B-B-HHHHHHHHTT--SEEEEEEE-S-GGGGHHHHHHHT-SEEEEEGGGTTTTHHHHHHHHHHTTPEEEEEE-TTS-GGGGHHHHHSSS--SEEEEESS-TT-SSPPP-GGGHH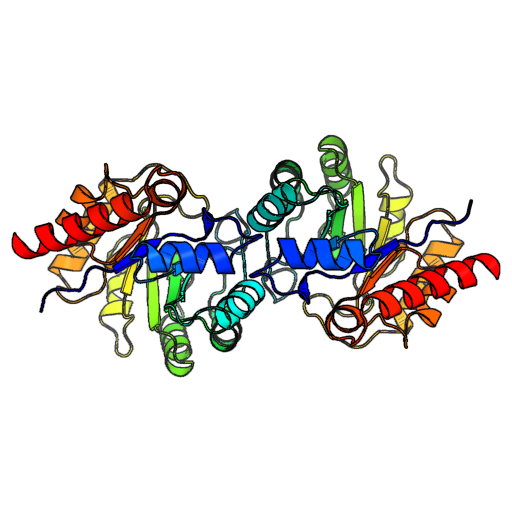HHHHHHHH-TT-EEEEESS-STTTHHHHHHHT--EEEESHHHHTSS-HHHHHHHHHHHHHHHHHH-/-PPPPEEEEBGGGS-GGGHHHHHHHHHHTT-SEEEEEEEBSSSSS-B-B-HHHHHHHHTT--SEEEEEEE-S-GGGGHHHHHHHT-SEEEEEGGGTTTTHHHHHHHHHHTTPEEEEEE-TTS-GGGGHHHHHSSS--SEEEEESS-TT-SSPPP-GGGHHHHHHHHHH-TT-EEEEESS-STTTHHHHHHHT--EEEESHHHHTSS-HHHHHHHHHHHHHHHHHH-

=== Feature glossary ===
Annotated list of the representations used here:

Nearest PDB structures. The Foldseek neighbor list gives the closest experimentally determined structures in the PDB, ranked by structural alignment. TM-score near 1 means near-identical fold; near 0.3 means only rough topology match. This is how one finds what a novel AlphaFold prediction most resembles in the solved-structure universe.

Foldseek 3Di. Foldseek's 3Di representation compresses backbone geometry into a per-residue letter drawn from a learned twenty-state alphabet. It captures the tertiary interaction pattern around each residue — which residues are packed against it in space, regardless of where they are in sequence.

Radius of gyration, Cα contacts, bounding box. Radius of gyration (Rg) is the root-mean-square distance of Cα atoms from their centroid — a single number for overall size and compactness. A globular domain of N residues has Rg ≈ 2.2·N^0.38 Å; an extended or disordered chain has a much larger Rg. The Cα contact count is the number of residue pairs whose Cα atoms are within 8 Å and are more than four positions apart in sequence — a standard proxy for tertiary packing density. The bounding box is the smallest axis-aligned box enclosing all Cα atoms.

InterPro / GO / CATH / organism. The annotation block draws on four external resources. InterPro: which protein families and domains the sequence belongs to. GO: standardized terms for what the protein does, what process it participates in, and where in the cell it acts. CATH: which structural fold it has in the CATH hierarchy. Organism: the species of origin.

mmCIF coordinates. The mmCIF block holds the 3D Cartesian coordinates of each backbone atom (N, Cα, C, O) in ångströms. mmCIF is the PDB's canonical archive format — a tagged-loop text representation of the atomic model.

pLDDT. pLDDT is the predicted lDDT-Cα score: AlphaFold's confidence that the local environment of each residue (all inter-atomic distances within 15 Å) is correctly placed. It is a per-residue number between 0 and 100, with higher meaning more reliable.

Backbone torsions (φ/ψ). φ (phi) and ψ (psi) are the two rotatable backbone dihedrals per residue: φ is the C(i-1)–N–Cα–C torsion, ψ is the N–Cα–C–N(i+1) torsion, both in degrees on (−180°, 180°]. α-helical residues cluster near (−60°, −45°); β-strand residues near (−120°, +130°). A Ramachandran plot is simply a scatter of (φ, ψ) for every residue.

B-factor. For experimental (PDB) structures, the B-factor (temperature factor) quantifies the positional spread of each atom in the crystal — a combination of thermal vibration and static disorder — in units of Å². High B-factors mark flexible loops or poorly resolved regions; low B-factors mark the rigid, well-ordered core.

Secondary structure (3-state, P-SEA). SS3 is a coarse helix/strand/coil call (letters a/b/c) made by the P-SEA algorithm from inter-Cα distances and dihedrals. It is less detailed than DSSP but needs only Cα positions.

Predicted aligned error. Predicted aligned error is AlphaFold's pairwise confidence. Unlike pLDDT (per-residue), PAE is per-residue-pair and captures whether two parts of the structure are correctly placed relative to each other. Units are ångströms of expected positional error.

Solvent-accessible surface area. Solvent-accessible surface area (SASA) is the area in Å² traced out by the centre of a 1.4 Å probe sphere (a water molecule) rolled over the protein's van der Waals surface (Shrake–Rupley / Lee–Richards construction). Buried residues have near-zero SASA; fully exposed residues can exceed 200 Å². The total SASA scales roughly with the number of surface residues.

Secondary structure (8-state, DSSP). The SS8 string is DSSP's per-residue secondary-structure call. α-helix (H) means an i→i+4 H-bond ladder; β-strand (E) means the residue participates in a β-sheet; 3₁₀ (G) and π (I) are tighter and wider helices; T/S are turns/bends; '-' is loop.

Rendered structure images. Structure images are PyMOL renders from six orthogonal camera directions. Cartoon representation draws helices as coils and strands as arrows; sticks shows the backbone as bonds; surface shows the solvent-excluded envelope. Rainbow coloring maps sequence position to hue (blue→red, N→C); chain coloring assigns a distinct color per polypeptide.

Sequence. The amino-acid sequence is the protein's primary structure: the linear order of residues from the N-terminus to the C-terminus, written in one-letter code. Everything else here — the 3D coordinates, the secondary structure, the domain annotations — is ultimately a consequence of this string.

Contact-map, Ramachandran, and PAE plots. Three diagnostic plots accompany the record. The Cα contact map visualizes the tertiary structure as a 2D adjacency matrix (8 Å cutoff, sequence-local contacts suppressed). The Ramachandran plot shows t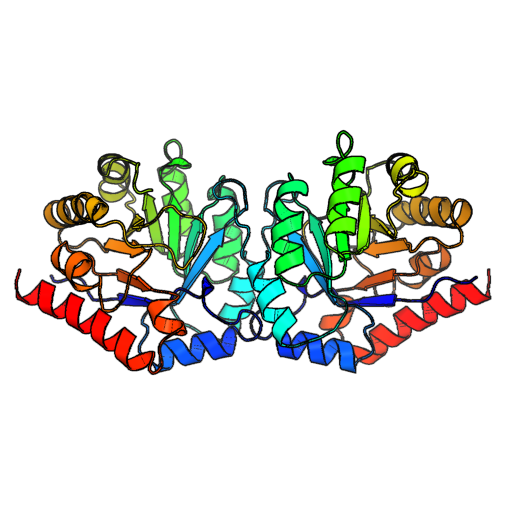he distribution of backbone (φ, ψ) torsions, with points in the α and β basins reflecting secondary structure content. The PAE plot shows AlphaFold's inter-residue confidence as a color matrix.